Protein AF-0000000087754798 (afdb_homodimer)

Structure (mmCIF, N/CA/C/O backbone):
data_AF-0000000087754798-model_v1
#
loop_
_entity.id
_entity.type
_entity.pdbx_description
1 polymer 'Flagellar associated protein'
#
loop_
_atom_site.group_PDB
_atom_site.id
_atom_site.type_symbol
_atom_site.label_atom_id
_atom_site.label_alt_id
_atom_site.label_comp_id
_atom_site.label_asym_id
_atom_site.label_entity_id
_atom_site.label_seq_id
_atom_site.pdbx_PDB_ins_code
_atom_site.Cartn_x
_atom_site.Cartn_y
_atom_site.Cartn_z
_atom_site.occupancy
_atom_site.B_iso_or_equiv
_atom_site.auth_seq_id
_atom_site.auth_comp_id
_atom_site.auth_asym_id
_atom_site.auth_atom_id
_atom_site.pdbx_PDB_model_num
ATOM 1 N N . MET A 1 1 ? 7.078 41.875 6.395 1 51.84 1 MET A N 1
ATOM 2 C CA . MET A 1 1 ? 8.062 40.906 6.863 1 51.84 1 MET A CA 1
ATOM 3 C C . MET A 1 1 ? 7.957 39.594 6.066 1 51.84 1 MET A C 1
ATOM 5 O O . MET A 1 1 ? 6.875 39.25 5.598 1 51.84 1 MET A O 1
ATOM 9 N N . LYS A 1 2 ? 9.016 38.969 5.473 1 74.56 2 LYS A N 1
ATOM 10 C CA . LYS A 1 2 ? 9.055 37.781 4.625 1 74.56 2 LYS A CA 1
ATOM 11 C C . LYS A 1 2 ? 8.484 36.562 5.359 1 74.56 2 LYS A C 1
ATOM 13 O O . LYS A 1 2 ? 8.82 36.312 6.516 1 74.56 2 LYS A O 1
ATOM 18 N N . SER A 1 3 ? 7.469 36 4.859 1 89.75 3 SER A N 1
ATOM 19 C CA . SER A 1 3 ? 6.801 34.844 5.492 1 89.75 3 SER A CA 1
ATOM 20 C C . SER A 1 3 ? 7.77 33.688 5.707 1 89.75 3 SER A C 1
ATOM 22 O O . SER A 1 3 ? 8.609 33.406 4.852 1 89.75 3 SER A O 1
ATOM 24 N N . THR A 1 4 ? 7.855 33.219 6.879 1 96.5 4 THR A N 1
ATOM 25 C CA . THR A 1 4 ? 8.672 32.062 7.195 1 96.5 4 THR A CA 1
ATOM 26 C C . THR A 1 4 ? 8.047 30.797 6.625 1 96.5 4 THR A C 1
ATOM 28 O O . THR A 1 4 ? 8.758 29.875 6.203 1 96.5 4 THR A O 1
ATOM 31 N N . PHE A 1 5 ? 6.742 30.766 6.594 1 97.81 5 PHE A N 1
ATOM 32 C CA . PHE A 1 5 ? 5.98 29.609 6.125 1 97.81 5 PHE A CA 1
ATOM 33 C C . PHE A 1 5 ? 5.02 30.016 5.012 1 97.81 5 PHE A C 1
ATOM 35 O O . PHE A 1 5 ? 4.312 31.016 5.125 1 97.81 5 PHE A O 1
ATOM 42 N N . VAL A 1 6 ? 4.957 29.219 3.955 1 97.38 6 VAL A N 1
ATOM 43 C CA . VAL A 1 6 ? 4.004 29.438 2.875 1 97.38 6 VAL A CA 1
ATOM 44 C C . VAL A 1 6 ? 3.311 28.125 2.516 1 97.38 6 VAL A C 1
ATOM 46 O O . VAL A 1 6 ? 3.92 27.062 2.58 1 97.38 6 VAL A O 1
ATOM 49 N N . LEU A 1 7 ? 2.014 28.203 2.16 1 96.44 7 LEU A N 1
ATOM 50 C CA . LEU A 1 7 ? 1.271 27.031 1.718 1 96.44 7 LEU A CA 1
ATOM 51 C C . LEU A 1 7 ? 1.807 26.516 0.385 1 96.44 7 LEU A C 1
ATOM 53 O O . LEU A 1 7 ? 2.064 27.312 -0.529 1 96.44 7 LEU A O 1
ATOM 57 N N . GLU A 1 8 ? 1.982 25.266 0.338 1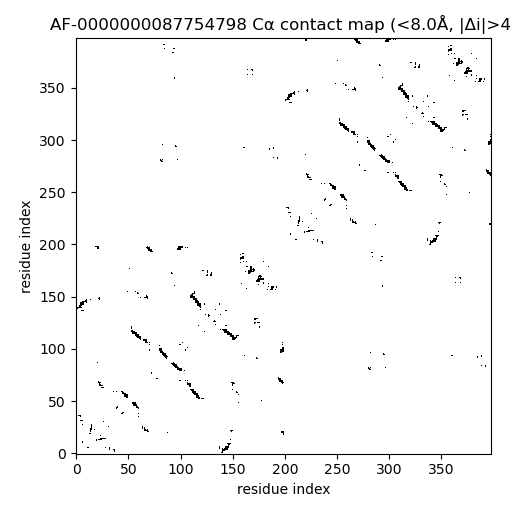 95 8 GLU A N 1
ATOM 58 C CA . GLU A 1 8 ? 2.412 24.641 -0.907 1 95 8 GLU A CA 1
ATOM 59 C C . GLU A 1 8 ? 1.232 24.016 -1.649 1 95 8 GLU A C 1
ATOM 61 O O . GLU A 1 8 ? 0.165 23.812 -1.068 1 95 8 GLU A O 1
ATOM 66 N N . ARG A 1 9 ? 1.441 23.688 -2.895 1 91.25 9 ARG A N 1
ATOM 67 C CA . ARG A 1 9 ? 0.415 23.109 -3.764 1 91.25 9 ARG A CA 1
ATOM 68 C C . ARG A 1 9 ? -0.19 21.859 -3.145 1 91.25 9 ARG A C 1
ATOM 70 O O . ARG A 1 9 ? -1.396 21.625 -3.25 1 91.25 9 ARG A O 1
ATOM 77 N N . SER A 1 10 ? 0.622 21.078 -2.455 1 90.5 10 SER A N 1
ATOM 78 C CA . SER A 1 10 ? 0.196 19.781 -1.914 1 90.5 10 SER A CA 1
ATOM 79 C C . SER A 1 10 ? -0.837 19.969 -0.807 1 90.5 10 SER A C 1
ATOM 81 O O . SER A 1 10 ? -1.59 19.047 -0.495 1 90.5 10 SER A O 1
ATOM 83 N N . CYS A 1 11 ? -0.891 21.141 -0.266 1 93.75 11 CYS A N 1
ATOM 84 C CA . CYS A 1 11 ? -1.757 21.391 0.878 1 93.75 11 CYS A CA 1
ATOM 85 C C . CYS A 1 11 ? -3.084 22 0.433 1 93.75 11 CYS A C 1
ATOM 87 O O . CYS A 1 11 ? -4.043 22.031 1.203 1 93.75 11 CYS A O 1
ATOM 89 N N . LEU A 1 12 ? -3.193 22.391 -0.789 1 93.88 12 LEU A N 1
ATOM 90 C CA . LEU A 1 12 ? -4.316 23.203 -1.234 1 93.88 12 LEU A CA 1
ATOM 91 C C . LEU A 1 12 ? -5.594 22.375 -1.317 1 93.88 12 LEU A C 1
ATOM 93 O O . LEU A 1 12 ? -6.691 22.906 -1.106 1 93.88 12 LEU A O 1
ATOM 97 N N . ALA A 1 13 ? -5.414 21.109 -1.59 1 92.19 13 ALA A N 1
ATOM 98 C CA . ALA A 1 13 ? -6.582 20.234 -1.702 1 92.19 13 ALA A CA 1
ATOM 99 C C . ALA A 1 13 ? -7.348 20.172 -0.384 1 92.19 13 ALA A C 1
ATOM 101 O O . ALA A 1 13 ? -8.57 20 -0.376 1 92.19 13 ALA A O 1
ATOM 102 N N . GLN A 1 14 ? -6.688 20.406 0.712 1 95.25 14 GLN A N 1
ATOM 103 C CA . GLN A 1 14 ? -7.332 20.375 2.021 1 95.25 14 GLN A CA 1
ATOM 104 C C . GLN A 1 14 ? -8.344 21.516 2.164 1 95.25 14 GLN A C 1
ATOM 106 O O . GLN A 1 14 ? -9.266 21.422 2.969 1 95.25 14 GLN A O 1
ATOM 111 N N . PHE A 1 15 ? -8.18 22.562 1.388 1 96.44 15 PHE A N 1
ATOM 112 C CA . PHE A 1 15 ? -9.039 23.734 1.435 1 96.44 15 PHE A CA 1
ATOM 113 C C . PHE A 1 15 ? -10.086 23.688 0.323 1 96.44 15 PHE A C 1
ATOM 115 O O . PHE A 1 15 ? -11.234 24.078 0.523 1 96.44 15 PHE A O 1
ATOM 122 N N . ASP A 1 16 ? -9.656 23.094 -0.803 1 94.56 16 ASP A N 1
ATOM 123 C CA . ASP A 1 16 ? -10.406 23.344 -2.031 1 94.56 16 ASP A CA 1
ATOM 124 C C . ASP A 1 16 ? -11.242 22.125 -2.412 1 94.56 16 ASP A C 1
ATOM 126 O O . ASP A 1 16 ? -12.234 22.25 -3.127 1 94.56 16 ASP A O 1
ATOM 130 N N . ASP A 1 17 ? -10.812 20.984 -1.998 1 90.81 17 ASP A N 1
ATOM 131 C CA . ASP A 1 17 ? -11.477 19.75 -2.408 1 90.81 17 ASP A CA 1
ATOM 132 C C . ASP A 1 17 ? -12.406 19.234 -1.312 1 90.81 17 ASP A C 1
ATOM 134 O O . ASP A 1 17 ? -11.945 18.703 -0.303 1 90.81 17 ASP A O 1
ATOM 138 N N . PRO A 1 18 ? -13.695 19.25 -1.547 1 86.31 18 PRO A N 1
ATOM 139 C CA . PRO A 1 18 ? -14.633 18.75 -0.531 1 86.31 18 PRO A CA 1
ATOM 140 C C . PRO A 1 18 ? -14.539 17.25 -0.329 1 86.31 18 PRO A C 1
ATOM 142 O O . PRO A 1 18 ? -15.008 16.719 0.688 1 86.31 18 PRO A O 1
ATOM 145 N N . ALA A 1 19 ? -13.898 16.594 -1.238 1 81.31 19 ALA A N 1
ATOM 146 C CA . ALA A 1 19 ? -13.789 15.141 -1.164 1 81.31 19 ALA A CA 1
ATOM 147 C C . ALA A 1 19 ? -12.391 14.719 -0.717 1 81.31 19 ALA A C 1
ATOM 149 O O . ALA A 1 19 ? -12.031 13.547 -0.817 1 81.31 19 ALA A O 1
ATOM 150 N N . HIS A 1 20 ? -11.609 15.711 -0.258 1 88.06 20 HIS A N 1
ATOM 151 C CA . HIS A 1 20 ? -10.258 15.414 0.183 1 88.06 20 HIS A CA 1
ATOM 152 C C . HIS A 1 20 ? -10.25 14.336 1.264 1 88.06 20 HIS A C 1
ATOM 154 O O . HIS A 1 20 ? -11.078 14.367 2.178 1 88.06 20 HIS A O 1
ATOM 160 N N . GLN A 1 21 ? -9.195 13.398 1.085 1 83.19 21 GLN A N 1
ATOM 161 C CA . GLN A 1 21 ? -9.055 12.305 2.041 1 83.19 21 GLN A CA 1
ATOM 162 C C . GLN A 1 21 ? -8.195 12.727 3.23 1 83.19 21 GLN A C 1
ATOM 164 O O . GLN A 1 21 ? -6.988 12.938 3.086 1 83.19 21 GLN A O 1
ATOM 169 N N . GLY A 1 22 ? -8.766 13.117 4.34 1 88.44 22 GLY A N 1
ATOM 170 C CA . GLY A 1 22 ? -8.047 13.594 5.508 1 88.44 22 GLY A CA 1
ATOM 171 C C . GLY A 1 22 ? -8.648 14.852 6.105 1 88.44 22 GLY A C 1
ATOM 172 O O . GLY A 1 22 ? -9.867 15.031 6.105 1 88.44 22 GLY A O 1
ATOM 173 N N . THR A 1 23 ? -7.723 15.695 6.582 1 94.75 23 THR A N 1
ATOM 174 C CA . THR A 1 23 ? -8.172 16.922 7.223 1 94.75 23 THR A CA 1
ATOM 175 C C . THR A 1 23 ? -8.711 17.906 6.184 1 94.75 23 THR A C 1
ATOM 177 O O . THR A 1 23 ? -8 18.281 5.246 1 94.75 23 THR A O 1
ATOM 180 N N . ARG A 1 24 ? -9.883 18.297 6.391 1 93.94 24 ARG A N 1
ATOM 181 C CA . ARG A 1 24 ? -10.5 19.328 5.578 1 93.94 24 ARG A CA 1
ATOM 182 C C . ARG A 1 24 ? -10.547 20.656 6.328 1 93.94 24 ARG A C 1
ATOM 184 O O . ARG A 1 24 ? -11 20.719 7.473 1 93.94 24 ARG A O 1
ATOM 191 N N . LEU A 1 25 ? -10.086 21.656 5.641 1 96.69 25 LEU A N 1
ATOM 192 C CA . LEU A 1 25 ? -9.992 22.969 6.262 1 96.69 25 LEU A CA 1
ATOM 193 C C . LEU A 1 25 ? -10.969 23.938 5.613 1 96.69 25 LEU A C 1
ATOM 195 O O . LEU A 1 25 ? -10.766 24.359 4.469 1 96.69 25 LEU A O 1
ATOM 199 N N . ARG A 1 26 ? -12.023 24.266 6.344 1 93.62 26 ARG A N 1
ATOM 200 C CA . ARG A 1 26 ? -12.984 25.266 5.898 1 93.62 26 ARG A CA 1
ATOM 201 C C . ARG A 1 26 ? -12.594 26.656 6.375 1 93.62 26 ARG A C 1
ATOM 203 O O . ARG A 1 26 ? -13.305 27.281 7.168 1 93.62 26 ARG A O 1
ATOM 210 N N . TRP A 1 27 ? -11.562 27.125 5.891 1 95.69 27 TRP A N 1
ATOM 211 C CA . TRP A 1 27 ? -10.953 28.375 6.316 1 95.69 27 TRP A CA 1
ATOM 212 C C . TRP A 1 27 ? -10.25 29.062 5.148 1 95.69 27 TRP A C 1
ATOM 214 O O . TRP A 1 27 ? -10.047 28.453 4.094 1 95.69 27 TRP A O 1
ATOM 224 N N . ASP A 1 28 ? -9.992 30.328 5.309 1 97.12 28 ASP A N 1
ATOM 225 C CA . ASP A 1 28 ? -9.258 31.062 4.281 1 97.12 28 ASP A CA 1
ATOM 226 C C . ASP A 1 28 ? -7.781 30.688 4.289 1 97.12 28 ASP A C 1
ATOM 228 O O . ASP A 1 28 ? -7.137 30.688 5.34 1 97.12 28 ASP A O 1
ATOM 232 N N . LYS A 1 29 ? -7.23 30.344 3.127 1 96.56 29 LYS A N 1
ATOM 233 C CA . LYS A 1 29 ? -5.852 29.891 2.982 1 96.56 29 LYS A CA 1
ATOM 234 C C . LYS A 1 29 ? -4.867 30.938 3.486 1 96.56 29 LYS A C 1
ATOM 236 O O . LYS A 1 29 ? -3.975 30.641 4.281 1 96.56 29 LYS A O 1
ATOM 241 N N . LYS A 1 30 ? -4.988 32.188 3.037 1 95.25 30 LYS A N 1
ATOM 242 C CA . LYS A 1 30 ? -4.078 33.25 3.41 1 95.25 30 LYS A CA 1
ATOM 243 C C . LYS A 1 30 ? -4.164 33.562 4.906 1 95.25 30 LYS A C 1
ATOM 245 O O . LYS A 1 30 ? -3.16 33.875 5.539 1 95.25 30 LYS A O 1
ATOM 250 N N . GLU A 1 31 ? -5.328 33.469 5.395 1 97 31 GLU A N 1
ATOM 251 C CA . GLU A 1 31 ? -5.516 33.688 6.82 1 97 31 GLU A CA 1
ATOM 252 C C . GLU A 1 31 ? -4.812 32.625 7.66 1 97 31 GLU A C 1
ATOM 254 O O . GLU A 1 31 ? -4.164 32.938 8.656 1 97 31 GLU A O 1
ATOM 259 N N . LEU A 1 32 ? -4.973 31.375 7.273 1 97 32 LEU A N 1
ATOM 260 C CA . LEU A 1 32 ? -4.309 30.297 8.008 1 97 32 LEU A CA 1
ATOM 261 C C . LEU A 1 32 ? -2.791 30.453 7.93 1 97 32 LEU A C 1
ATOM 263 O O . LEU A 1 32 ? -2.09 30.25 8.922 1 97 32 LEU A O 1
ATOM 267 N N . GLU A 1 33 ? -2.332 30.734 6.766 1 96.31 33 GLU A N 1
ATOM 268 C CA . GLU A 1 33 ? -0.906 30.984 6.59 1 96.31 33 GLU A CA 1
ATOM 269 C C . GLU A 1 33 ? -0.428 32.094 7.52 1 96.31 33 GLU A C 1
ATOM 271 O O . GLU A 1 33 ? 0.583 31.953 8.211 1 96.31 33 GLU A O 1
ATOM 276 N N . ARG A 1 34 ? -1.107 33.219 7.535 1 96.5 34 ARG A N 1
ATOM 277 C CA . ARG A 1 34 ? -0.779 34.344 8.398 1 96.5 34 ARG A CA 1
ATOM 278 C C . ARG A 1 34 ? -0.793 33.938 9.867 1 96.5 34 ARG A C 1
ATOM 280 O O . ARG A 1 34 ? 0.126 34.25 10.617 1 96.5 34 ARG A O 1
ATOM 287 N N . GLN A 1 35 ? -1.818 33.219 10.258 1 96.38 35 GLN A N 1
ATOM 288 C CA . GLN A 1 35 ? -1.961 32.781 11.641 1 96.38 35 GLN A CA 1
ATOM 289 C C . GLN A 1 35 ? -0.788 31.891 12.062 1 96.38 35 GLN A C 1
ATOM 291 O O . GLN A 1 35 ? -0.3 31.984 13.188 1 96.38 35 GLN A O 1
ATOM 296 N N . THR A 1 36 ? -0.429 31.047 11.148 1 97.19 36 THR A N 1
ATOM 297 C CA . THR A 1 36 ? 0.693 30.156 11.422 1 97.19 36 THR A CA 1
ATOM 298 C C . THR A 1 36 ? 1.982 30.953 11.609 1 97.19 36 THR A C 1
ATOM 300 O O . THR A 1 36 ? 2.723 30.719 12.57 1 97.19 36 THR A O 1
ATOM 303 N N . ASN A 1 37 ? 2.246 31.891 10.727 1 97.44 37 ASN A N 1
ATOM 304 C CA . ASN A 1 37 ? 3.424 32.75 10.836 1 97.44 37 ASN A CA 1
ATOM 305 C C . ASN A 1 37 ? 3.393 33.594 12.109 1 97.44 37 ASN A C 1
ATOM 307 O O . ASN A 1 37 ? 4.414 33.719 12.789 1 97.44 37 ASN A O 1
ATOM 311 N N . ASP A 1 38 ? 2.256 34.094 12.422 1 97.25 38 ASP A N 1
ATOM 312 C CA . ASP A 1 38 ? 2.105 34.906 13.625 1 97.25 38 ASP A CA 1
ATOM 313 C C . ASP A 1 38 ? 2.387 34.094 14.883 1 97.25 38 ASP A C 1
ATOM 315 O O . ASP A 1 38 ? 3.104 34.531 15.773 1 97.25 38 ASP A O 1
ATOM 319 N N . ALA A 1 39 ? 1.786 32.906 14.93 1 96.69 39 ALA A N 1
ATOM 320 C CA . ALA A 1 39 ? 1.988 32.031 16.078 1 96.69 39 ALA A CA 1
ATOM 321 C C . ALA A 1 39 ? 3.471 31.75 16.297 1 96.69 39 ALA A C 1
ATOM 323 O O . ALA A 1 39 ? 3.963 31.781 17.422 1 96.69 39 ALA A O 1
ATOM 324 N N . TYR A 1 40 ? 4.125 31.453 15.258 1 97.5 40 TYR A N 1
ATOM 325 C CA . TYR A 1 40 ? 5.555 31.188 15.344 1 97.5 40 TYR A CA 1
ATOM 326 C C . TYR A 1 40 ? 6.316 32.438 15.766 1 97.5 40 TYR A C 1
ATOM 328 O O . TYR A 1 40 ? 7.184 32.375 16.641 1 97.5 40 TYR A O 1
ATOM 336 N N . GLY A 1 41 ? 6.043 33.562 15.133 1 96.56 41 GLY A N 1
ATOM 337 C CA . GLY A 1 41 ? 6.699 34.812 15.438 1 96.56 41 GLY A CA 1
ATOM 338 C C . GLY A 1 41 ? 6.516 35.25 16.875 1 96.56 41 GLY A C 1
ATOM 339 O O . GLY A 1 41 ? 7.395 35.906 17.453 1 96.56 41 GLY A O 1
ATOM 340 N N . MET A 1 42 ? 5.457 34.875 17.453 1 96.5 42 MET A N 1
ATOM 341 C CA . MET A 1 42 ? 5.133 35.281 18.828 1 96.5 42 MET A CA 1
ATOM 342 C C . MET A 1 42 ? 5.684 34.281 19.828 1 96.5 42 MET A C 1
ATOM 344 O O . MET A 1 42 ? 5.523 34.438 21.047 1 96.5 42 MET A O 1
ATOM 348 N N . GLY A 1 43 ? 6.246 33.188 19.375 1 95.81 43 GLY A N 1
ATOM 349 C CA . GLY A 1 43 ? 6.836 32.188 20.25 1 95.81 43 GLY A CA 1
ATOM 350 C C . GLY A 1 43 ? 5.82 31.219 20.812 1 95.81 43 GLY A C 1
ATOM 351 O O . GLY A 1 43 ? 6.066 30.594 21.844 1 95.81 43 GLY A O 1
ATOM 352 N N . GLU A 1 44 ? 4.684 31.094 20.172 1 94.88 44 GLU A N 1
ATOM 353 C CA . GLU A 1 44 ? 3.617 30.219 20.656 1 94.88 44 GLU A CA 1
ATOM 354 C C . GLU A 1 44 ? 3.854 28.766 20.219 1 94.88 44 GLU A C 1
ATOM 356 O O . GLU A 1 44 ? 3.186 27.859 20.703 1 94.88 44 GLU A O 1
ATOM 361 N N . CYS A 1 45 ? 4.695 28.562 19.25 1 96.31 45 CYS A N 1
ATOM 362 C CA . CYS A 1 45 ? 5.113 27.25 18.781 1 96.31 45 CYS A CA 1
ATOM 363 C C . CYS A 1 45 ? 6.57 27.281 18.328 1 96.31 45 CYS A C 1
ATOM 365 O O . CYS A 1 45 ? 7.18 28.344 18.234 1 96.31 45 CYS A O 1
ATOM 367 N N . SER A 1 46 ? 7.133 26.109 18.188 1 97.81 46 SER A N 1
ATOM 368 C CA . SER A 1 46 ? 8.516 25.953 17.75 1 97.81 46 SER A CA 1
ATOM 369 C C . SER A 1 46 ? 8.641 24.875 16.672 1 97.81 46 SER A C 1
ATOM 371 O O . SER A 1 46 ? 7.75 24.031 16.531 1 97.81 46 SER A O 1
ATOM 373 N N . LEU A 1 47 ? 9.672 24.969 15.922 1 98.38 47 LEU A N 1
ATOM 374 C CA . LEU A 1 47 ? 9.969 23.938 14.945 1 98.38 47 LEU A CA 1
ATOM 375 C C . LEU A 1 47 ? 10.398 22.641 15.633 1 98.38 47 LEU A C 1
ATOM 377 O O . LEU A 1 47 ? 11.383 22.641 16.375 1 98.38 47 LEU A O 1
ATOM 381 N N . ILE A 1 48 ? 9.68 21.641 15.398 1 98.62 48 ILE A N 1
ATOM 382 C CA . ILE A 1 48 ? 9.984 20.328 15.953 1 98.62 48 ILE A CA 1
ATOM 383 C C . ILE A 1 48 ? 10.445 19.391 14.836 1 98.62 48 ILE A C 1
ATOM 385 O O . ILE A 1 48 ? 9.859 19.375 13.75 1 98.62 48 ILE A O 1
ATOM 389 N N . ASP A 1 49 ? 11.469 18.547 15.102 1 98.5 49 ASP A N 1
ATOM 390 C CA . ASP A 1 49 ? 12.008 17.641 14.094 1 98.5 49 ASP A CA 1
ATOM 391 C C . ASP A 1 49 ? 10.969 16.625 13.664 1 98.5 49 ASP A C 1
ATOM 393 O O . ASP A 1 49 ? 10.219 16.094 14.492 1 98.5 49 ASP A O 1
ATOM 397 N N . GLY A 1 50 ? 10.945 16.391 12.352 1 97.69 50 GLY A N 1
ATOM 398 C CA . GLY A 1 50 ? 10.117 15.328 11.805 1 97.69 50 GLY A CA 1
ATOM 399 C C . GLY A 1 50 ? 10.891 14.07 11.469 1 97.69 50 GLY A C 1
ATOM 400 O O . GLY A 1 50 ? 11.883 13.758 12.141 1 97.69 50 GLY A O 1
ATOM 401 N N . TYR A 1 51 ? 10.422 13.344 10.547 1 96.12 51 TYR A N 1
ATOM 402 C CA . TYR A 1 51 ? 10.953 12.016 10.25 1 96.12 51 TYR A CA 1
ATOM 403 C C . TYR A 1 51 ? 12.242 12.109 9.445 1 96.12 51 TYR A C 1
ATOM 405 O O . TYR A 1 51 ? 12.961 11.117 9.289 1 96.12 51 TYR A O 1
ATOM 413 N N . ALA A 1 52 ? 12.594 13.281 8.953 1 97.06 52 ALA A N 1
ATOM 414 C CA . ALA A 1 52 ? 13.812 13.57 8.195 1 97.06 52 ALA A CA 1
ATOM 415 C C . ALA A 1 52 ? 14.312 14.984 8.484 1 97.06 52 ALA A C 1
ATOM 417 O O . ALA A 1 52 ? 13.562 15.828 8.969 1 97.06 52 ALA A O 1
ATOM 418 N N . PRO A 1 53 ? 15.562 15.32 8.102 1 97.5 53 PRO A N 1
ATOM 419 C CA . PRO A 1 53 ? 16.109 16.641 8.398 1 97.5 53 PRO A CA 1
ATOM 420 C C . PRO A 1 53 ? 15.328 17.766 7.727 1 97.5 53 PRO A C 1
ATOM 422 O O . PRO A 1 53 ? 15.234 18.875 8.273 1 97.5 53 PRO A O 1
ATOM 425 N N . PHE A 1 54 ? 14.766 17.484 6.633 1 98.56 54 PHE A N 1
ATOM 426 C CA . PHE A 1 54 ? 14.078 18.531 5.883 1 98.56 54 PHE A CA 1
ATOM 427 C C . PHE A 1 54 ? 12.633 18.672 6.352 1 98.56 54 PHE A C 1
ATOM 429 O O . PHE A 1 54 ? 11.906 19.562 5.891 1 98.56 54 PHE A O 1
ATOM 436 N N . CYS A 1 55 ? 12.156 17.828 7.188 1 98.5 55 CYS A N 1
ATOM 437 C CA . CYS A 1 55 ? 10.773 17.828 7.66 1 98.5 55 CYS A CA 1
ATOM 438 C C . CYS A 1 55 ? 10.68 18.375 9.078 1 98.5 55 CYS A C 1
ATOM 440 O O . CYS A 1 55 ? 11.391 17.922 9.977 1 98.5 55 CYS A O 1
ATOM 442 N N . LYS A 1 56 ? 9.781 19.344 9.258 1 98.81 56 LYS A N 1
ATOM 443 C CA . LYS A 1 56 ? 9.5 19.906 10.578 1 98.81 56 LYS A CA 1
ATOM 444 C C . LYS A 1 56 ? 8 19.969 10.844 1 98.81 56 LYS A C 1
ATOM 446 O O . LYS A 1 56 ? 7.199 19.875 9.914 1 98.81 56 LYS A O 1
ATOM 451 N N . HIS A 1 57 ? 7.672 20.062 12.102 1 98.81 57 HIS A N 1
ATOM 452 C CA . HIS A 1 57 ? 6.289 20.219 12.539 1 98.81 57 HIS A CA 1
ATOM 453 C C . HIS A 1 57 ? 6.109 21.5 13.352 1 98.81 57 HIS A C 1
ATOM 455 O O . HIS A 1 57 ? 6.992 21.875 14.125 1 98.81 57 HIS A O 1
ATOM 461 N N . LEU A 1 58 ? 5.016 22.172 13.148 1 98.69 58 LEU A N 1
ATOM 462 C CA . LEU A 1 58 ? 4.461 23.156 14.086 1 98.69 58 LEU A CA 1
ATOM 463 C C . LEU A 1 58 ? 3.146 22.656 14.672 1 98.69 58 LEU A C 1
ATOM 465 O O . LEU A 1 58 ? 2.219 22.312 13.93 1 98.69 58 LEU A O 1
ATOM 469 N N . PHE A 1 59 ? 3.156 22.562 15.969 1 98.56 59 PHE A N 1
ATOM 470 C CA . PHE A 1 59 ? 1.9 22.234 16.641 1 98.56 59 PHE A CA 1
ATOM 471 C C . PHE A 1 59 ? 1.24 23.5 17.188 1 98.56 59 PHE A C 1
ATOM 473 O O . PHE A 1 59 ? 1.804 24.172 18.047 1 98.56 59 PHE A O 1
ATOM 480 N N . VAL A 1 60 ? 0.075 23.828 16.688 1 97.88 60 VAL A N 1
ATOM 481 C CA . VAL A 1 60 ? -0.64 25.031 17.094 1 97.88 60 VAL A CA 1
ATOM 482 C C . VAL A 1 60 ? -2.055 24.672 17.547 1 97.88 60 VAL A C 1
ATOM 484 O O . VAL A 1 60 ? -2.6 23.641 17.109 1 97.88 60 VAL A O 1
ATOM 487 N N . PRO A 1 61 ? -2.652 25.453 18.422 1 96.56 61 PRO A N 1
ATOM 488 C CA . PRO A 1 61 ? -4.062 25.219 18.75 1 96.56 61 PRO A CA 1
ATOM 489 C C . PRO A 1 61 ? -4.973 25.297 17.516 1 96.56 61 PRO A C 1
ATOM 491 O O . PRO A 1 61 ? -4.727 26.109 16.625 1 96.56 61 PRO A O 1
ATOM 494 N N . ASN A 1 62 ? -5.906 24.422 17.469 1 97.81 62 ASN A N 1
ATOM 495 C CA . ASN A 1 62 ? -6.895 24.438 16.391 1 97.81 62 ASN A CA 1
ATOM 496 C C . ASN A 1 62 ? -7.871 25.609 16.547 1 97.81 62 ASN A C 1
ATOM 498 O O . ASN A 1 62 ? -8.883 25.484 17.234 1 97.81 62 ASN A O 1
ATOM 502 N N . THR A 1 63 ? -7.684 26.672 15.805 1 94.56 63 THR A N 1
ATOM 503 C CA . THR A 1 63 ? -8.531 27.859 15.898 1 94.56 63 THR A CA 1
ATOM 504 C C . THR A 1 63 ? -9.492 27.938 14.719 1 94.56 63 THR A C 1
ATOM 506 O O . THR A 1 63 ? -10.234 28.906 14.578 1 94.56 63 THR A O 1
ATOM 509 N N . VAL A 1 64 ? -9.477 26.906 13.891 1 96.75 64 VAL A N 1
ATOM 510 C CA . VAL A 1 64 ? -10.258 27 12.664 1 96.75 64 VAL A CA 1
ATOM 511 C C . VAL A 1 64 ? -11.383 25.969 12.688 1 96.75 64 VAL A C 1
ATOM 513 O O . VAL A 1 64 ? -12.102 25.797 11.695 1 96.75 64 VAL A O 1
ATOM 516 N N . GLY A 1 65 ? -11.531 25.266 13.711 1 96.94 65 GLY A N 1
ATOM 517 C CA . GLY A 1 65 ? -12.625 24.328 13.859 1 96.94 65 GLY A CA 1
ATOM 518 C C . GLY A 1 65 ? -12.469 23.078 13 1 96.94 65 GLY A C 1
ATOM 519 O O . GLY A 1 65 ? -13.453 22.453 12.617 1 96.94 65 GLY A O 1
ATOM 520 N N . ALA A 1 66 ? -11.227 22.734 12.672 1 97.44 66 ALA A N 1
ATOM 521 C CA . ALA A 1 66 ? -10.969 21.531 11.883 1 97.44 66 ALA A CA 1
ATOM 522 C C . ALA A 1 66 ? -11.375 20.281 12.648 1 97.44 66 ALA A C 1
ATOM 524 O O . ALA A 1 66 ? -11.133 20.172 13.852 1 97.44 66 ALA A O 1
ATOM 525 N N . LEU A 1 67 ? -12 19.391 11.922 1 96.38 67 LEU A N 1
ATOM 526 C CA . LEU A 1 67 ? -12.438 18.141 12.523 1 96.38 67 LEU A CA 1
ATOM 527 C C . LEU A 1 67 ? -11.32 17.094 12.492 1 96.38 67 LEU A C 1
ATOM 529 O O . LEU A 1 67 ? -10.477 17.109 11.594 1 96.38 67 LEU A O 1
ATOM 533 N N . LEU A 1 68 ? -11.398 16.219 13.547 1 96.12 68 LEU A N 1
ATOM 534 C CA . LEU A 1 68 ? -10.516 15.055 13.508 1 96.12 68 LEU A CA 1
ATOM 535 C C . LEU A 1 68 ? -10.656 14.305 12.188 1 96.12 68 LEU A C 1
ATOM 537 O O . LEU A 1 68 ? -11.773 14.125 11.688 1 96.12 68 LEU A O 1
ATOM 541 N N . SER A 1 69 ? -9.523 13.898 11.672 1 91.88 69 SER A N 1
ATOM 542 C CA . SER A 1 69 ? -9.547 13.219 10.383 1 91.88 69 SER A CA 1
ATOM 543 C C . SER A 1 69 ? -9.375 11.711 10.547 1 91.88 69 SER A C 1
ATOM 545 O O . SER A 1 69 ? -9.297 10.977 9.562 1 91.88 69 SER A O 1
ATOM 547 N N . THR A 1 70 ? -9.219 11.188 11.75 1 94.94 70 THR A N 1
ATOM 548 C CA . THR A 1 70 ? -9.008 9.781 12.047 1 94.94 70 THR A CA 1
ATOM 549 C C . THR A 1 70 ? -9.914 9.328 13.188 1 94.94 70 THR A C 1
ATOM 551 O O . THR A 1 70 ? -10.297 10.133 14.039 1 94.94 70 THR A O 1
ATOM 554 N N . ALA A 1 71 ? -10.289 8.133 13.164 1 95.19 71 ALA A N 1
ATOM 555 C CA . ALA A 1 71 ? -11.094 7.527 14.227 1 95.19 71 ALA A CA 1
ATOM 556 C C . ALA A 1 71 ? -10.57 6.137 14.586 1 95.19 71 ALA A C 1
ATOM 558 O O . ALA A 1 71 ? -10.016 5.441 13.734 1 95.19 71 ALA A O 1
ATOM 559 N N . GLU A 1 72 ? -10.758 5.781 15.836 1 96.19 72 GLU A N 1
ATOM 560 C CA . GLU A 1 72 ? -10.398 4.445 16.297 1 96.19 72 GLU A CA 1
ATOM 561 C C . GLU A 1 72 ? -11.312 3.387 15.68 1 96.19 72 GLU A C 1
ATOM 563 O O . GLU A 1 72 ? -12.523 3.596 15.562 1 96.19 72 GLU A O 1
ATOM 568 N N . ILE A 1 73 ? -10.742 2.336 15.305 1 97.12 73 ILE A N 1
ATOM 569 C CA . ILE A 1 73 ? -11.508 1.177 14.852 1 97.12 73 ILE A CA 1
ATOM 570 C C . ILE A 1 73 ? -11.938 0.347 16.062 1 97.12 73 ILE A C 1
ATOM 572 O O . ILE A 1 73 ? -11.102 -0.093 16.859 1 97.12 73 ILE A O 1
ATOM 576 N N . THR A 1 74 ? -13.164 0.145 16.219 1 95.38 74 THR A N 1
ATOM 577 C CA . THR A 1 74 ? -13.727 -0.646 17.297 1 95.38 74 THR A CA 1
ATOM 578 C C . THR A 1 74 ? -14.547 -1.816 16.75 1 95.38 74 THR A C 1
ATOM 580 O O . THR A 1 74 ? -14.797 -1.894 15.555 1 95.38 74 THR A O 1
ATOM 583 N N . GLU A 1 75 ? -14.914 -2.701 17.641 1 94.44 75 GLU A N 1
ATOM 584 C CA . GLU A 1 75 ? -15.766 -3.82 17.234 1 94.44 75 GLU A CA 1
ATOM 585 C C . GLU A 1 75 ? -17.094 -3.328 16.672 1 94.44 75 GLU A C 1
ATOM 587 O O . GLU A 1 75 ? -17.656 -3.941 15.766 1 94.44 75 GLU A O 1
ATOM 592 N N . GLU A 1 76 ? -17.578 -2.207 17.156 1 93.38 76 GLU A N 1
ATOM 593 C CA . GLU A 1 76 ? -18.891 -1.688 16.797 1 93.38 76 GLU A CA 1
ATOM 594 C C . GLU A 1 76 ? -18.875 -1.009 15.43 1 93.38 76 GLU A C 1
ATOM 596 O O . GLU A 1 76 ? -19.875 -1.007 14.711 1 93.38 76 GLU A O 1
ATOM 601 N N . ASN A 1 77 ? -17.688 -0.492 15.031 1 94.75 77 ASN A N 1
ATOM 602 C CA . ASN A 1 77 ? -17.734 0.329 13.82 1 94.75 77 ASN A CA 1
ATOM 603 C C . ASN A 1 77 ? -16.906 -0.295 12.695 1 94.75 77 ASN A C 1
ATOM 605 O O . ASN A 1 77 ? -17 0.147 11.547 1 94.75 77 ASN A O 1
ATOM 609 N N . GLN A 1 78 ? -16.188 -1.328 12.93 1 94.88 78 GLN A N 1
ATOM 610 C CA . GLN A 1 78 ? -15.281 -1.939 11.969 1 94.88 78 GLN A CA 1
ATOM 611 C C . GLN A 1 78 ? -16.016 -2.387 10.711 1 94.88 78 GLN A C 1
ATOM 613 O O . GLN A 1 78 ? -15.461 -2.373 9.617 1 94.88 78 GLN A O 1
ATOM 618 N N . GLN A 1 79 ? -17.266 -2.686 10.82 1 92.5 79 GLN A N 1
ATOM 619 C CA . GLN A 1 79 ? -18.047 -3.189 9.688 1 92.5 79 GLN A CA 1
ATOM 620 C C . GLN A 1 79 ? -18.344 -2.082 8.68 1 92.5 79 GLN A C 1
ATOM 622 O O . GLN A 1 79 ? -18.766 -2.355 7.559 1 92.5 79 GLN A O 1
ATOM 627 N N . HIS A 1 80 ? -18.078 -0.846 9.094 1 95.12 80 HIS A N 1
ATOM 628 C CA . HIS A 1 80 ? -18.406 0.277 8.219 1 95.12 80 HIS A CA 1
ATOM 629 C C . HIS A 1 80 ? -17.188 0.727 7.426 1 95.12 80 HIS A C 1
ATOM 631 O O . HIS A 1 80 ? -17.281 1.623 6.582 1 95.12 80 HIS A O 1
ATOM 637 N N . LEU A 1 81 ? -16.031 0.112 7.691 1 96.81 81 LEU A N 1
ATOM 638 C CA . LEU A 1 81 ? -14.82 0.463 6.961 1 96.81 81 LEU A CA 1
ATOM 639 C C . LEU A 1 81 ? -15 0.252 5.465 1 96.81 81 LEU A C 1
ATOM 641 O O . LEU A 1 81 ? -15.609 -0.737 5.043 1 96.81 81 LEU A O 1
ATOM 645 N N . GLN A 1 82 ? -14.492 1.194 4.754 1 95.25 82 GLN A N 1
ATOM 646 C CA . GLN A 1 82 ? -14.438 1.107 3.299 1 95.25 82 GLN A CA 1
ATOM 647 C C . GLN A 1 82 ? -12.992 1.124 2.801 1 95.25 82 GLN A C 1
ATOM 649 O O . GLN A 1 82 ? -12.086 1.53 3.527 1 95.25 82 GLN A O 1
ATOM 654 N N . CYS A 1 83 ? -12.828 0.603 1.634 1 96.25 83 CYS A N 1
ATOM 655 C CA . CYS A 1 83 ? -11.508 0.622 1.023 1 96.25 83 CYS A CA 1
ATOM 656 C C . CYS A 1 83 ? -11.609 0.696 -0.495 1 96.25 83 CYS A C 1
ATOM 658 O O . CYS A 1 83 ? -12.562 0.189 -1.084 1 96.25 83 CYS A O 1
ATOM 660 N N . ASP A 1 84 ? -10.672 1.384 -1.091 1 96 84 ASP A N 1
ATOM 661 C CA . ASP A 1 84 ? -10.57 1.508 -2.541 1 96 84 ASP A CA 1
ATOM 662 C C . ASP A 1 84 ? -9.203 2.049 -2.949 1 96 84 ASP A C 1
ATOM 664 O O . ASP A 1 84 ? -8.414 2.461 -2.098 1 96 84 ASP A O 1
ATOM 668 N N . TYR A 1 85 ? -8.914 1.908 -4.219 1 97.12 85 TYR A N 1
ATOM 669 C CA . TYR A 1 85 ? -7.699 2.521 -4.754 1 97.12 85 TYR A CA 1
ATOM 670 C C . TYR A 1 85 ? -7.934 3.994 -5.078 1 97.12 85 TYR A C 1
ATOM 672 O O . TYR A 1 85 ? -8.797 4.328 -5.891 1 97.12 85 TYR A O 1
ATOM 680 N N . LEU A 1 86 ? -7.137 4.84 -4.406 1 93.38 86 LEU A N 1
ATOM 681 C CA . LEU A 1 86 ? -7.301 6.281 -4.551 1 93.38 86 LEU A CA 1
ATOM 682 C C . LEU A 1 86 ? -5.949 6.969 -4.727 1 93.38 86 LEU A C 1
ATOM 684 O O . LEU A 1 86 ? -4.938 6.504 -4.199 1 93.38 86 LEU A O 1
ATOM 688 N N . ALA A 1 87 ? -5.941 8.016 -5.512 1 89.38 87 ALA A N 1
ATOM 689 C CA . ALA A 1 87 ? -4.773 8.883 -5.645 1 89.38 87 ALA A CA 1
ATOM 690 C C . ALA A 1 87 ? -5.016 10.234 -4.98 1 89.38 87 ALA A C 1
ATOM 692 O O . ALA A 1 87 ? -6.145 10.734 -4.961 1 89.38 87 ALA A O 1
ATOM 693 N N . ARG A 1 88 ? -3.943 10.789 -4.363 1 77.75 88 ARG A N 1
ATOM 694 C CA . ARG A 1 88 ? -4.07 12.117 -3.771 1 77.75 88 ARG A CA 1
ATOM 695 C C . ARG A 1 88 ? -4.211 13.188 -4.852 1 77.75 88 ARG A C 1
ATOM 697 O O . ARG A 1 88 ? -4.836 14.227 -4.625 1 77.75 88 ARG A O 1
ATOM 704 N N . SER A 1 89 ? -3.529 12.961 -5.957 1 78.69 89 SER A N 1
ATOM 705 C CA . SER A 1 89 ? -3.578 13.805 -7.148 1 78.69 89 SER A CA 1
ATOM 706 C C . SER A 1 89 ? -3.549 12.961 -8.422 1 78.69 89 SER A C 1
ATOM 708 O O . SER A 1 89 ? -3.227 11.773 -8.375 1 78.69 89 SER A O 1
ATOM 710 N N . PRO A 1 90 ? -3.863 13.523 -9.578 1 80.56 90 PRO A N 1
ATOM 711 C CA . PRO A 1 90 ? -3.865 12.758 -10.828 1 80.56 90 PRO A CA 1
ATOM 712 C C . PRO A 1 90 ? -2.482 12.227 -11.195 1 80.56 90 PRO A C 1
ATOM 714 O O . PRO A 1 90 ? -2.373 11.227 -11.906 1 80.56 90 PRO A O 1
ATOM 717 N N . GLU A 1 91 ? -1.422 12.898 -10.719 1 82.75 91 GLU A N 1
ATOM 718 C CA . GLU A 1 91 ? -0.054 12.531 -11.07 1 82.75 91 GLU A CA 1
ATOM 719 C C . GLU A 1 91 ? 0.465 11.414 -10.172 1 82.75 91 GLU A C 1
ATOM 721 O O . GLU A 1 91 ? 1.434 10.734 -10.516 1 82.75 91 GLU A O 1
ATOM 726 N N . GLU A 1 92 ? -0.178 11.242 -9.086 1 86.44 92 GLU A N 1
ATOM 727 C CA . GLU A 1 92 ? 0.287 10.242 -8.133 1 86.44 92 GLU A CA 1
ATOM 728 C C . GLU A 1 92 ? -0.389 8.891 -8.367 1 86.44 92 GLU A C 1
ATOM 730 O O . GLU A 1 92 ? -1.52 8.836 -8.859 1 86.44 92 GLU A O 1
ATOM 735 N N . LEU A 1 93 ? 0.273 7.824 -8.023 1 93.56 93 LEU A N 1
ATOM 736 C CA . LEU A 1 93 ? -0.256 6.473 -8.164 1 93.56 93 LEU A CA 1
ATOM 737 C C . LEU A 1 93 ? -1.377 6.223 -7.16 1 93.56 93 LEU A C 1
ATOM 739 O O . LEU A 1 93 ? -1.256 6.582 -5.984 1 93.56 93 LEU A O 1
ATOM 743 N N . PRO A 1 94 ? -2.516 5.648 -7.684 1 96.19 94 PRO A N 1
ATOM 744 C CA . PRO A 1 94 ? -3.533 5.23 -6.719 1 96.19 94 PRO A CA 1
ATOM 745 C C . PRO A 1 94 ? -3.061 4.086 -5.824 1 96.19 94 PRO A C 1
ATOM 747 O O . PRO A 1 94 ?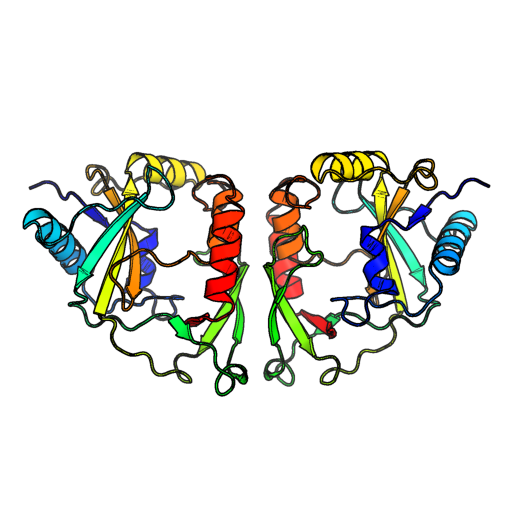 -2.348 3.189 -6.285 1 96.19 94 PRO A O 1
ATOM 750 N N . VAL A 1 95 ? -3.367 4.145 -4.582 1 96.75 95 VAL A N 1
ATOM 751 C CA . VAL A 1 95 ? -3.023 3.088 -3.639 1 96.75 95 VAL A CA 1
ATOM 752 C C . VAL A 1 95 ? -4.262 2.682 -2.842 1 96.75 95 VAL A C 1
ATOM 754 O O . VAL A 1 95 ? -5.25 3.42 -2.797 1 96.75 95 VAL A O 1
ATOM 757 N N . LEU A 1 96 ? -4.207 1.496 -2.303 1 97.75 96 LEU A N 1
ATOM 758 C CA . LEU A 1 96 ? -5.324 1.031 -1.489 1 97.75 96 LEU A CA 1
ATOM 759 C C . LEU A 1 96 ? -5.418 1.823 -0.189 1 97.75 96 LEU A C 1
ATOM 761 O O . LEU A 1 96 ? -4.461 1.863 0.588 1 97.75 96 LEU A O 1
ATOM 765 N N . MET A 1 97 ? -6.551 2.414 -0.017 1 96 97 MET A N 1
ATOM 766 C CA . MET A 1 97 ? -6.816 3.201 1.185 1 96 97 MET A CA 1
ATOM 767 C C . MET A 1 97 ? -8.023 2.652 1.938 1 96 97 MET A C 1
ATOM 769 O O . MET A 1 97 ? -8.891 2.012 1.345 1 96 97 MET A O 1
ATOM 773 N N . ARG A 1 98 ? -8 2.891 3.217 1 96.94 98 ARG A N 1
ATOM 774 C CA . ARG A 1 98 ? -9.109 2.523 4.094 1 96.94 98 ARG A CA 1
ATOM 775 C C . ARG A 1 98 ? -9.625 3.738 4.859 1 96.94 98 ARG A C 1
ATOM 777 O O . ARG A 1 98 ? -8.836 4.582 5.301 1 96.94 98 ARG A O 1
ATOM 784 N N . TRP A 1 99 ? -10.977 3.809 4.996 1 95.75 99 TRP A N 1
ATOM 785 C CA . TRP A 1 99 ? -11.531 4.945 5.727 1 95.75 99 TRP A CA 1
ATOM 786 C C . TRP A 1 99 ? -12.914 4.605 6.289 1 95.75 99 TRP A C 1
ATOM 788 O O . TRP A 1 99 ? -13.5 3.58 5.938 1 95.75 99 TRP A O 1
ATOM 798 N N . PHE A 1 100 ? -13.352 5.434 7.223 1 95.75 100 PHE A N 1
ATOM 799 C CA . PHE A 1 100 ? -14.75 5.504 7.625 1 95.75 100 PHE A CA 1
ATOM 800 C C . PHE A 1 100 ? -15.492 6.562 6.816 1 95.75 100 PHE A C 1
ATOM 802 O O . PHE A 1 100 ? -15.008 7.691 6.672 1 95.75 100 PHE A O 1
ATOM 809 N N . PRO A 1 101 ? -16.625 6.16 6.289 1 92.69 101 PRO A N 1
ATOM 810 C CA . PRO A 1 101 ? -17.453 7.238 5.742 1 92.69 101 PRO A CA 1
ATOM 811 C C . PRO A 1 101 ? -17.844 8.281 6.793 1 92.69 101 PRO A C 1
ATOM 813 O O . PRO A 1 101 ? -18.109 7.93 7.945 1 92.69 101 PRO A O 1
ATOM 816 N N . ALA A 1 102 ? -17.859 9.469 6.352 1 89.19 102 ALA A N 1
ATOM 817 C CA . ALA A 1 102 ? -18.062 10.586 7.273 1 89.19 102 ALA A CA 1
ATOM 818 C C . ALA A 1 102 ? -19.438 10.516 7.926 1 89.19 102 ALA A C 1
ATOM 820 O O . ALA A 1 102 ? -19.641 11.047 9.016 1 89.19 102 ALA A O 1
ATOM 821 N N . ASP A 1 103 ? -20.359 9.867 7.305 1 89 103 ASP A N 1
ATOM 822 C CA . ASP A 1 103 ? -21.719 9.812 7.848 1 89 103 ASP A CA 1
ATOM 823 C C . ASP A 1 103 ? -21.844 8.727 8.914 1 89 103 ASP A C 1
ATOM 825 O O . ASP A 1 103 ? -22.828 8.688 9.656 1 89 103 ASP A O 1
ATOM 829 N N . VAL A 1 104 ? -20.875 7.895 9.055 1 88.75 104 VAL A N 1
ATOM 830 C CA . VAL A 1 104 ? -20.953 6.789 10.008 1 88.75 104 VAL A CA 1
ATOM 831 C C . VAL A 1 104 ? -20.25 7.18 11.305 1 88.75 104 VAL A C 1
ATOM 833 O O . VAL A 1 104 ? -20.609 6.707 12.383 1 88.75 104 VAL A O 1
ATOM 836 N N . VAL A 1 105 ? -19.219 7.941 11.172 1 89.25 105 VAL A N 1
ATOM 837 C CA . VAL A 1 105 ? -18.453 8.406 12.328 1 89.25 105 VAL A CA 1
ATOM 838 C C . VAL A 1 105 ? -18.578 9.93 12.438 1 89.25 105 VAL A C 1
ATOM 840 O O . VAL A 1 105 ? -18.234 10.656 11.508 1 89.25 105 VAL A O 1
ATOM 843 N N . GLN A 1 106 ? -19.078 10.289 13.523 1 88.62 106 GLN A N 1
ATOM 844 C CA . GLN A 1 106 ? -19.156 11.727 13.758 1 88.62 106 GLN A CA 1
ATOM 845 C C . GLN A 1 106 ? -17.828 12.281 14.273 1 88.62 106 GLN A C 1
ATOM 847 O O . GLN A 1 106 ? -17.484 12.086 15.438 1 88.62 106 GLN A O 1
ATOM 852 N N . ALA A 1 107 ? -17.188 12.977 13.453 1 91.25 107 ALA A N 1
ATOM 853 C CA . ALA A 1 107 ? -15.883 13.523 13.82 1 91.25 107 ALA A CA 1
ATOM 854 C C . ALA A 1 107 ? -16.031 14.711 14.773 1 91.25 107 ALA A C 1
ATOM 856 O O . ALA A 1 107 ? -16.938 15.531 14.609 1 91.25 107 ALA A O 1
ATOM 857 N N . GLN A 1 108 ? -15.211 14.727 15.766 1 94.88 108 GLN A N 1
ATOM 858 C CA . GLN A 1 108 ? -15.156 15.828 16.719 1 94.88 108 GLN A CA 1
ATOM 859 C C . GLN A 1 108 ? -14.141 16.875 16.281 1 94.88 108 GLN A C 1
ATOM 861 O O . GLN A 1 108 ? -13.266 16.609 15.469 1 94.88 108 GLN A O 1
ATOM 866 N N . VAL A 1 109 ? -14.312 18.047 16.812 1 97.62 109 VAL A N 1
ATOM 867 C CA . VAL A 1 109 ? -13.336 19.109 16.562 1 97.62 109 VAL A CA 1
ATOM 868 C C . VAL A 1 109 ? -12.016 18.766 17.25 1 97.62 109 VAL A C 1
ATOM 870 O O . VAL A 1 109 ? -12 18.375 18.422 1 97.62 109 VAL A O 1
ATOM 873 N N . ALA A 1 110 ? -10.945 18.906 16.516 1 98.19 110 ALA A N 1
ATOM 874 C CA . ALA A 1 110 ? -9.625 18.562 17.031 1 98.19 110 ALA A CA 1
ATOM 875 C C . ALA A 1 110 ? -9.102 19.656 17.984 1 98.19 110 ALA A C 1
ATOM 877 O O . ALA A 1 110 ? -9.531 20.797 17.906 1 98.19 110 ALA A O 1
ATOM 878 N N . LYS A 1 111 ? -8.164 19.297 18.812 1 98.12 111 LYS A N 1
ATOM 879 C CA . LYS A 1 111 ? -7.555 20.25 19.734 1 98.12 111 LYS A CA 1
ATOM 880 C C . LYS A 1 111 ? -6.398 21 19.078 1 98.12 111 LYS A C 1
ATOM 882 O O . LYS A 1 111 ? -6.172 22.172 19.359 1 98.12 111 LYS A O 1
ATOM 887 N N . TYR A 1 112 ? -5.66 20.312 18.188 1 98.12 112 TYR A N 1
ATOM 888 C CA . TYR A 1 112 ? -4.449 20.875 17.609 1 98.12 112 TYR A CA 1
ATOM 889 C C . TYR A 1 112 ? -4.441 20.719 16.094 1 98.12 112 TYR A C 1
ATOM 891 O O . TYR A 1 112 ? -5.176 19.906 15.539 1 98.12 112 TYR A O 1
ATOM 899 N N . LEU A 1 113 ? -3.672 21.562 15.484 1 98.31 113 LEU A N 1
ATOM 900 C CA . LEU A 1 113 ? -3.211 21.359 14.117 1 98.31 113 LEU A CA 1
ATOM 901 C C . LEU A 1 113 ? -1.727 21.016 14.086 1 98.31 113 LEU A C 1
ATOM 903 O O . LEU A 1 113 ? -0.912 21.703 14.703 1 98.31 113 LEU A O 1
ATOM 907 N N . ASP A 1 114 ? -1.443 19.906 13.516 1 98.56 114 ASP A N 1
ATOM 908 C CA . ASP A 1 114 ? -0.069 19.594 13.141 1 98.56 114 ASP A CA 1
ATOM 909 C C . ASP A 1 114 ? 0.263 20.141 11.758 1 98.56 114 ASP A C 1
ATOM 911 O O . ASP A 1 114 ? -0.13 19.562 10.742 1 98.56 114 ASP A O 1
ATOM 915 N N . VAL A 1 115 ? 0.965 21.234 11.742 1 98.69 115 VAL A N 1
ATOM 916 C CA . VAL A 1 115 ? 1.396 21.844 10.484 1 98.69 115 VAL A CA 1
ATOM 917 C C . VAL A 1 115 ? 2.711 21.219 10.031 1 98.69 115 VAL A C 1
ATOM 919 O O . VAL A 1 115 ? 3.756 21.438 10.656 1 98.69 115 VAL A O 1
ATOM 922 N N . ILE A 1 116 ? 2.668 20.516 8.938 1 98.56 116 ILE A N 1
ATOM 923 C CA . ILE A 1 116 ? 3.814 19.75 8.469 1 98.56 116 ILE A CA 1
ATOM 924 C C . ILE A 1 116 ? 4.566 20.531 7.402 1 98.56 116 ILE A C 1
ATOM 926 O O . ILE A 1 116 ? 3.975 20.984 6.418 1 98.56 116 ILE A O 1
ATOM 930 N N . LEU A 1 117 ? 5.844 20.625 7.656 1 98.69 117 LEU A N 1
ATOM 931 C CA . LEU A 1 117 ? 6.68 21.5 6.844 1 98.69 117 LEU A CA 1
ATOM 932 C C . LEU A 1 117 ? 7.777 20.719 6.141 1 98.69 117 LEU A C 1
ATOM 934 O O . LEU A 1 117 ? 8.305 19.75 6.699 1 98.69 117 LEU A O 1
ATOM 938 N N . TYR A 1 118 ? 8.062 21.109 4.934 1 98.12 118 TYR A N 1
ATOM 939 C CA . TYR A 1 118 ? 9.305 20.734 4.266 1 98.12 118 TYR A CA 1
ATOM 940 C C . TYR A 1 118 ? 10.188 21.938 4.023 1 98.12 118 TYR A C 1
ATOM 942 O O . TYR A 1 118 ? 9.688 23.062 3.84 1 98.12 118 TYR A O 1
ATOM 950 N N . SER A 1 119 ? 11.492 21.719 4.051 1 98.12 119 SER A N 1
ATOM 951 C CA . SER A 1 119 ? 12.414 22.781 3.658 1 98.12 119 SER A CA 1
ATOM 952 C C . SER A 1 119 ? 12.211 23.188 2.205 1 98.12 119 SER A C 1
ATOM 954 O O . SER A 1 119 ? 11.75 22.375 1.388 1 98.12 119 SER A O 1
ATOM 956 N N . ARG A 1 120 ? 12.555 24.391 1.962 1 97.5 120 ARG A N 1
ATOM 957 C CA . ARG A 1 120 ? 12.469 24.891 0.592 1 97.5 120 ARG A CA 1
ATOM 958 C C . ARG A 1 120 ? 13.305 24.047 -0.355 1 97.5 120 ARG A C 1
ATOM 960 O O . ARG A 1 120 ? 12.883 23.75 -1.472 1 97.5 120 ARG A O 1
ATOM 967 N N . GLU A 1 121 ? 14.453 23.641 0.087 1 96.81 121 GLU A N 1
ATOM 968 C CA . GLU A 1 121 ? 15.336 22.812 -0.721 1 96.81 121 GLU A CA 1
ATOM 969 C C . GLU A 1 121 ? 14.656 21.5 -1.114 1 96.81 121 GLU A C 1
ATOM 971 O O . GLU A 1 121 ? 14.688 21.109 -2.281 1 96.81 121 GLU A O 1
ATOM 976 N N . GLN A 1 122 ? 14.016 20.906 -0.172 1 97.06 122 GLN A N 1
ATOM 977 C CA . GLN A 1 122 ? 13.312 19.641 -0.442 1 97.06 122 GLN A CA 1
ATOM 978 C C . GLN A 1 122 ? 12.156 19.859 -1.415 1 97.06 122 GLN A C 1
ATOM 980 O O . GLN A 1 122 ? 11.938 19.047 -2.311 1 97.06 122 GLN A O 1
ATOM 985 N N . ILE A 1 123 ? 11.406 20.906 -1.232 1 96.25 123 ILE A N 1
ATOM 986 C CA . ILE A 1 123 ? 10.273 21.219 -2.096 1 96.25 123 ILE A CA 1
ATOM 987 C C . ILE A 1 123 ? 10.758 21.406 -3.533 1 96.25 123 ILE A C 1
ATOM 989 O O . ILE A 1 123 ? 10.148 20.875 -4.469 1 96.25 123 ILE A O 1
ATOM 993 N N . ARG A 1 124 ? 11.852 22.094 -3.68 1 95.81 124 ARG A N 1
ATOM 994 C CA . ARG A 1 124 ? 12.422 22.312 -5.004 1 95.81 124 ARG A CA 1
ATOM 995 C C . ARG A 1 124 ? 12.844 21 -5.648 1 95.81 124 ARG A C 1
ATOM 997 O O . ARG A 1 124 ? 12.617 20.781 -6.844 1 95.81 124 ARG A O 1
ATOM 1004 N N . LEU A 1 125 ? 13.422 20.125 -4.867 1 95.69 125 LEU A N 1
ATOM 1005 C CA . LEU A 1 125 ? 13.852 18.828 -5.363 1 95.69 125 LEU A CA 1
ATOM 1006 C C . LEU A 1 125 ? 12.656 18.016 -5.84 1 95.69 125 LEU A C 1
ATOM 1008 O O . LEU A 1 125 ? 12.695 17.422 -6.93 1 95.69 125 LEU A O 1
ATOM 1012 N N . GLU A 1 126 ? 11.594 17.953 -4.98 1 93.75 126 GLU A N 1
ATOM 1013 C CA . GLU A 1 126 ? 10.406 17.172 -5.34 1 93.75 126 GLU A CA 1
ATOM 1014 C C . GLU A 1 126 ? 9.695 17.781 -6.543 1 93.75 126 GLU A C 1
ATOM 1016 O O . GLU A 1 126 ? 9.219 17.047 -7.418 1 93.75 126 GLU A O 1
ATOM 1021 N N . ASN A 1 127 ? 9.625 19.094 -6.566 1 93.25 127 ASN A N 1
ATOM 1022 C CA . ASN A 1 127 ? 9.023 19.766 -7.719 1 93.25 127 ASN A CA 1
ATOM 1023 C C . ASN A 1 127 ? 9.773 19.422 -9.008 1 93.25 127 ASN A C 1
ATOM 1025 O O . ASN A 1 127 ? 9.148 19.094 -10.016 1 93.25 127 ASN A O 1
ATOM 1029 N N . ALA A 1 128 ? 11.031 19.516 -8.984 1 94 128 ALA A N 1
ATOM 1030 C CA . ALA A 1 128 ? 11.852 19.203 -10.156 1 94 128 ALA A CA 1
ATOM 1031 C C . ALA A 1 128 ? 11.648 17.766 -10.617 1 94 128 ALA A C 1
ATOM 1033 O O . ALA A 1 128 ? 11.5 17.5 -11.805 1 94 128 ALA A O 1
ATOM 1034 N N . ALA A 1 129 ? 11.617 16.859 -9.719 1 91.69 129 ALA A N 1
ATOM 1035 C CA . ALA A 1 129 ? 11.461 15.438 -10.023 1 91.69 129 ALA A CA 1
ATOM 1036 C C . ALA A 1 129 ? 10.109 15.156 -10.672 1 91.69 129 ALA A C 1
ATOM 1038 O O . ALA A 1 129 ? 10 14.289 -11.539 1 91.69 129 ALA A O 1
ATOM 1039 N N . MET A 1 130 ? 9.078 15.938 -10.242 1 88.44 130 MET A N 1
ATOM 1040 C CA . MET A 1 130 ? 7.715 15.703 -10.719 1 88.44 130 MET A CA 1
ATOM 1041 C C . MET A 1 130 ? 7.41 16.578 -11.938 1 88.44 130 MET A C 1
ATOM 1043 O O . MET A 1 130 ? 6.324 16.484 -12.508 1 88.44 130 MET A O 1
ATOM 1047 N N . GLY A 1 131 ? 8.336 17.453 -12.266 1 89 131 GLY A N 1
ATOM 1048 C CA . GLY A 1 131 ? 8.164 18.312 -13.422 1 89 131 GLY A CA 1
ATOM 1049 C C . GLY A 1 131 ? 7.344 19.547 -13.125 1 89 131 GLY A C 1
ATOM 1050 O O . GLY A 1 131 ? 6.727 20.125 -14.023 1 89 131 GLY A O 1
ATOM 1051 N N . TYR A 1 132 ? 7.258 19.922 -11.883 1 88.5 132 TYR A N 1
ATOM 1052 C CA . TYR A 1 132 ? 6.539 21.125 -11.5 1 88.5 132 TYR A CA 1
ATOM 1053 C C . TYR A 1 132 ? 7.484 22.312 -11.398 1 88.5 132 TYR A C 1
ATOM 1055 O O . TYR A 1 132 ? 8.656 22.156 -11.039 1 88.5 132 TYR A O 1
ATOM 1063 N N . SER A 1 133 ? 6.918 23.438 -11.617 1 90.25 133 SER A N 1
ATOM 1064 C CA . SER A 1 133 ? 7.676 24.672 -11.414 1 90.25 133 SER A CA 1
ATOM 1065 C C . SER A 1 133 ? 7.543 25.172 -9.977 1 90.25 133 SER A C 1
ATOM 1067 O O . SER A 1 133 ? 6.492 25 -9.352 1 90.25 133 SER A O 1
ATOM 1069 N N . ASP A 1 134 ? 8.578 25.766 -9.562 1 89.12 134 ASP A N 1
ATOM 1070 C CA . ASP A 1 134 ? 8.516 26.391 -8.25 1 89.12 134 ASP A CA 1
ATOM 1071 C C . ASP A 1 134 ? 7.645 27.641 -8.281 1 89.12 134 ASP A C 1
ATOM 1073 O O . ASP A 1 134 ? 7.586 28.344 -9.297 1 89.12 134 ASP A O 1
ATOM 1077 N N . ASP A 1 135 ? 6.945 27.875 -7.18 1 84.81 135 ASP A N 1
ATOM 1078 C CA . ASP A 1 135 ? 6.16 29.094 -7.039 1 84.81 135 ASP A CA 1
ATOM 1079 C C . ASP A 1 135 ? 7.055 30.297 -6.719 1 84.81 135 ASP A C 1
ATOM 1081 O O . ASP A 1 135 ? 7.672 30.344 -5.652 1 84.81 135 ASP A O 1
ATOM 1085 N N . PRO A 1 136 ? 7.09 31.25 -7.551 1 82.31 136 PRO A N 1
ATOM 1086 C CA . PRO A 1 136 ? 7.977 32.406 -7.316 1 82.31 136 PRO A CA 1
ATOM 1087 C C . PRO A 1 136 ? 7.637 33.156 -6.035 1 82.31 136 PRO A C 1
ATOM 1089 O O . PRO A 1 136 ? 8.539 33.656 -5.359 1 82.31 136 PRO A O 1
ATOM 1092 N N . GLU A 1 137 ? 6.367 33.281 -5.707 1 77.44 137 GLU A N 1
ATOM 1093 C CA . GLU A 1 137 ? 5.953 34.031 -4.516 1 77.44 137 GLU A CA 1
ATOM 1094 C C . GLU A 1 137 ? 6.352 33.281 -3.244 1 77.44 137 GLU A C 1
ATOM 1096 O O . GLU A 1 137 ? 6.762 33.906 -2.262 1 77.44 137 GLU A O 1
ATOM 1101 N N . GLY A 1 138 ? 6.395 32.031 -3.283 1 80.88 138 GLY A N 1
ATOM 1102 C CA . GLY A 1 138 ? 6.672 31.219 -2.111 1 80.88 138 GLY A CA 1
ATOM 1103 C C . GLY A 1 138 ? 8.125 30.812 -2.008 1 80.88 138 GLY A C 1
ATOM 1104 O O . GLY A 1 138 ? 8.586 30.406 -0.937 1 80.88 138 GLY A O 1
ATOM 1105 N N . ASP A 1 139 ? 8.789 31.047 -2.994 1 83.5 139 ASP A N 1
ATOM 1106 C CA . ASP A 1 139 ? 10.125 30.484 -3.113 1 83.5 139 ASP A CA 1
ATOM 1107 C C . ASP A 1 139 ? 11.117 31.188 -2.188 1 83.5 139 ASP A C 1
ATOM 1109 O O . ASP A 1 139 ? 12.195 30.656 -1.899 1 83.5 139 ASP A O 1
ATOM 1113 N N . GLN A 1 140 ? 10.727 32.188 -1.624 1 89.06 140 GLN A N 1
ATOM 1114 C CA . GLN A 1 140 ? 11.633 32.906 -0.74 1 89.06 140 GLN A CA 1
ATOM 1115 C C . GLN A 1 140 ? 11.492 32.438 0.703 1 89.06 140 GLN A C 1
ATOM 1117 O O . GLN A 1 140 ? 12.359 32.688 1.535 1 89.06 140 GLN A O 1
ATOM 1122 N N . ALA A 1 141 ? 10.406 31.766 1.004 1 95.69 141 ALA A N 1
ATOM 1123 C CA . ALA A 1 141 ? 10.211 31.25 2.354 1 95.69 141 ALA A CA 1
ATOM 1124 C C . ALA A 1 141 ? 11.047 30 2.588 1 95.69 141 ALA A C 1
ATOM 1126 O O . ALA A 1 141 ? 11.078 29.094 1.744 1 95.69 141 ALA A O 1
ATOM 1127 N N . PRO A 1 142 ? 11.711 29.906 3.68 1 96.94 142 PRO A N 1
ATOM 1128 C CA . PRO A 1 142 ? 12.57 28.75 3.934 1 96.94 142 PRO A CA 1
ATOM 1129 C C . PRO A 1 142 ? 11.773 27.453 4.098 1 96.94 142 PRO A C 1
ATOM 1131 O O . PRO A 1 142 ? 12.305 26.375 3.842 1 96.94 142 PRO A O 1
ATOM 1134 N N . TRP A 1 143 ? 10.484 27.594 4.508 1 98.12 143 TRP A N 1
ATOM 1135 C CA . TRP A 1 143 ? 9.664 26.422 4.754 1 98.12 143 TRP A CA 1
ATOM 1136 C C . TRP A 1 143 ? 8.359 26.484 3.963 1 98.12 143 TRP A C 1
ATOM 1138 O O . TRP A 1 143 ? 7.75 27.547 3.855 1 98.12 143 TRP A O 1
ATOM 1148 N N . GLY A 1 144 ? 7.961 25.328 3.463 1 97.81 144 GLY A N 1
ATOM 1149 C CA . GLY A 1 144 ? 6.641 25.156 2.869 1 97.81 144 GLY A CA 1
ATOM 1150 C C . GLY A 1 144 ? 5.723 24.266 3.684 1 97.81 144 GLY A C 1
ATOM 1151 O O . GLY A 1 144 ? 6.156 23.25 4.215 1 97.81 144 GLY A O 1
ATOM 1152 N N . ILE A 1 145 ? 4.48 24.703 3.814 1 98.06 145 ILE A N 1
ATOM 1153 C CA . ILE A 1 145 ? 3.455 23.891 4.445 1 98.06 145 ILE A CA 1
ATOM 1154 C C . ILE A 1 145 ? 2.941 22.844 3.451 1 98.06 145 ILE A C 1
ATOM 1156 O O . ILE A 1 145 ? 2.248 23.188 2.49 1 98.06 145 ILE A O 1
ATOM 1160 N N . ILE A 1 146 ? 3.23 21.625 3.758 1 96.62 146 ILE A N 1
ATOM 1161 C CA . ILE A 1 146 ? 2.896 20.609 2.766 1 96.62 146 ILE A CA 1
ATOM 1162 C C . ILE A 1 146 ? 1.614 19.891 3.174 1 96.62 146 ILE A C 1
ATOM 1164 O O . ILE A 1 146 ? 0.979 19.219 2.354 1 96.62 146 ILE A O 1
ATOM 1168 N N . TYR A 1 147 ? 1.266 19.906 4.422 1 96.81 147 TYR A N 1
ATOM 1169 C CA . TYR A 1 147 ? 0.056 19.266 4.922 1 96.81 147 TYR A CA 1
ATOM 1170 C C . TYR A 1 147 ? -0.29 19.766 6.32 1 96.81 147 TYR A C 1
ATOM 1172 O O . TYR A 1 147 ? 0.594 20.172 7.078 1 96.81 147 TYR A O 1
ATOM 1180 N N . ILE A 1 148 ? -1.52 19.812 6.605 1 98.12 148 ILE A N 1
ATOM 1181 C CA . ILE A 1 148 ? -2.002 20.203 7.93 1 98.12 148 ILE A CA 1
ATOM 1182 C C . ILE A 1 148 ? -2.906 19.094 8.484 1 98.12 148 ILE A C 1
ATOM 1184 O O . ILE A 1 148 ? -3.957 18.797 7.91 1 98.12 148 ILE A O 1
ATOM 1188 N N . LYS A 1 149 ? -2.539 18.516 9.602 1 97.62 149 LYS A N 1
ATOM 1189 C CA . LYS A 1 149 ? -3.287 17.422 10.195 1 97.62 149 LYS A CA 1
ATOM 1190 C C . LYS A 1 149 ? -3.992 17.859 11.477 1 97.62 149 LYS A C 1
ATOM 1192 O O . LYS A 1 149 ? -3.354 18.344 12.406 1 97.62 149 LYS A O 1
ATOM 1197 N N . ALA A 1 150 ? -5.293 17.688 11.469 1 97.75 150 ALA A N 1
ATOM 1198 C CA . ALA A 1 150 ? -6.066 17.922 12.688 1 97.75 150 ALA A CA 1
ATOM 1199 C C . ALA A 1 150 ? -6 16.734 13.625 1 97.75 150 ALA A C 1
ATOM 1201 O O . ALA A 1 150 ? -6.383 15.617 13.258 1 97.75 150 ALA A O 1
ATOM 1202 N N . GLN A 1 151 ? -5.543 16.953 14.898 1 97.5 151 GLN A N 1
ATOM 1203 C CA . GLN A 1 151 ? -5.367 15.867 15.852 1 97.5 151 GLN A CA 1
ATOM 1204 C C . GLN A 1 151 ? -5.508 16.375 17.281 1 97.5 151 GLN A C 1
ATOM 1206 O O . GLN A 1 151 ? -5.594 17.578 17.531 1 97.5 151 GLN A O 1
ATOM 1211 N N . ASP A 1 152 ? -5.492 15.414 18.266 1 97.5 152 ASP A N 1
ATOM 1212 C CA . ASP A 1 152 ? -5.816 15.781 19.641 1 97.5 152 ASP A CA 1
ATOM 1213 C C . ASP A 1 152 ? -4.559 15.859 20.5 1 97.5 152 ASP A C 1
ATOM 1215 O O . ASP A 1 152 ? -4.641 16.047 21.719 1 97.5 152 ASP A O 1
ATOM 1219 N N . VAL A 1 153 ? -3.4 15.68 19.875 1 97.69 153 VAL A N 1
ATOM 1220 C CA . VAL A 1 153 ? -2.148 15.711 20.625 1 97.69 153 VAL A CA 1
ATOM 1221 C C . VAL A 1 153 ? -1.156 16.641 19.938 1 97.69 153 VAL A C 1
ATOM 1223 O O . VAL A 1 153 ? -1.181 16.797 18.703 1 97.69 153 VAL A O 1
ATOM 1226 N N . PRO A 1 154 ? -0.263 17.281 20.625 1 97.69 154 PRO A N 1
ATOM 1227 C CA . PRO A 1 154 ? 0.729 18.203 20.062 1 97.69 154 PRO A CA 1
ATOM 1228 C C . PRO A 1 154 ? 2.07 17.516 19.781 1 97.69 154 PRO A C 1
ATOM 1230 O O . PRO A 1 154 ? 3.121 18.047 20.156 1 97.69 154 PRO A O 1
ATOM 1233 N N . TYR A 1 155 ? 2.076 16.312 19.219 1 97.94 155 TYR A N 1
ATOM 1234 C CA . TYR A 1 155 ? 3.273 15.609 18.781 1 97.94 155 TYR A CA 1
ATOM 1235 C C . TYR A 1 155 ? 2.998 14.789 17.516 1 97.94 155 TYR A C 1
ATOM 1237 O O . TYR A 1 155 ? 1.84 14.586 17.156 1 97.94 155 TYR A O 1
ATOM 1245 N N . GLU A 1 156 ? 4.02 14.445 16.922 1 97.38 156 GLU A N 1
ATOM 1246 C CA . GLU A 1 156 ? 3.881 13.734 15.648 1 97.38 156 GLU A CA 1
ATOM 1247 C C . GLU A 1 156 ? 3.266 12.352 15.859 1 97.38 156 GLU A C 1
ATOM 1249 O O . GLU A 1 156 ? 3.727 11.578 16.703 1 97.38 156 GLU A O 1
ATOM 1254 N N . LEU A 1 157 ? 2.219 12.039 15.141 1 96.19 157 LEU A N 1
ATOM 1255 C CA . LEU A 1 157 ? 1.636 10.703 15.07 1 96.19 157 LEU A CA 1
ATOM 1256 C C . LEU A 1 157 ? 2.211 9.922 13.891 1 96.19 157 LEU A C 1
ATOM 1258 O O . LEU A 1 157 ? 2.674 10.516 12.914 1 96.19 157 LEU A O 1
ATOM 1262 N N . PRO A 1 158 ? 2.203 8.594 13.969 1 95.94 158 PRO A N 1
ATOM 1263 C CA . PRO A 1 158 ? 2.795 7.793 12.891 1 95.94 158 PRO A CA 1
ATOM 1264 C C . PRO A 1 158 ? 2.156 8.07 11.531 1 95.94 158 PRO A C 1
ATOM 1266 O O . PRO A 1 158 ? 0.931 8.188 11.43 1 95.94 158 PRO A O 1
ATOM 1269 N N . MET A 1 159 ? 3.006 8.234 10.602 1 95.06 159 MET A N 1
ATOM 1270 C CA . MET A 1 159 ? 2.559 8.375 9.219 1 95.06 159 MET A CA 1
ATOM 1271 C C . MET A 1 159 ? 1.857 7.109 8.742 1 95.06 159 MET A C 1
ATOM 1273 O O . MET A 1 159 ? 2.184 6.008 9.188 1 95.06 159 MET A O 1
ATOM 1277 N N . ASP A 1 160 ? 0.938 7.289 7.809 1 95.25 160 ASP A N 1
ATOM 1278 C CA . ASP A 1 160 ? 0.323 6.113 7.203 1 95.25 160 ASP A CA 1
ATOM 1279 C C . ASP A 1 160 ? 1.374 5.215 6.555 1 95.25 160 ASP A C 1
ATOM 1281 O O . ASP A 1 160 ? 2.277 5.703 5.871 1 95.25 160 ASP A O 1
ATOM 1285 N N . PRO A 1 161 ? 1.21 3.898 6.711 1 97.31 161 PRO A N 1
ATOM 1286 C CA . PRO A 1 161 ? 2.205 2.992 6.133 1 97.31 161 PRO A CA 1
ATOM 1287 C C . PRO A 1 161 ? 2.396 3.203 4.633 1 97.31 161 PRO A C 1
ATOM 1289 O O . PRO A 1 161 ? 3.529 3.18 4.141 1 97.31 161 PRO A O 1
ATOM 1292 N N . ILE A 1 162 ? 1.349 3.463 3.936 1 95.88 162 ILE A N 1
ATOM 1293 C CA . ILE A 1 162 ? 1.444 3.631 2.488 1 95.88 162 ILE A CA 1
ATOM 1294 C C . ILE A 1 162 ? 2.248 4.891 2.168 1 95.88 162 ILE A C 1
ATOM 1296 O O . ILE A 1 162 ? 2.971 4.934 1.17 1 95.88 162 ILE A O 1
ATOM 1300 N N . THR A 1 163 ? 2.127 5.93 3.002 1 93.56 163 THR A N 1
ATOM 1301 C CA . THR A 1 163 ? 2.922 7.137 2.816 1 93.56 163 THR A CA 1
ATOM 1302 C C . THR A 1 163 ? 4.41 6.836 2.979 1 93.56 163 THR A C 1
ATOM 1304 O O . THR A 1 163 ? 5.238 7.348 2.223 1 93.56 163 THR A O 1
ATOM 1307 N N . ILE A 1 164 ? 4.707 6.004 3.965 1 95.75 164 ILE A N 1
ATOM 1308 C CA . ILE A 1 164 ? 6.09 5.602 4.18 1 95.75 164 ILE A CA 1
ATOM 1309 C C . ILE A 1 164 ? 6.609 4.852 2.955 1 95.75 164 ILE A C 1
ATOM 1311 O O . ILE A 1 164 ? 7.723 5.105 2.488 1 95.75 164 ILE A O 1
ATOM 1315 N N . LEU A 1 165 ? 5.781 3.986 2.41 1 94.81 165 LEU A N 1
ATOM 1316 C CA . LEU A 1 165 ? 6.172 3.24 1.219 1 94.81 165 LEU A CA 1
ATOM 1317 C C . LEU A 1 165 ? 6.375 4.176 0.032 1 94.81 165 LEU A C 1
ATOM 1319 O O . LEU A 1 165 ? 7.375 4.07 -0.683 1 94.81 165 LEU A O 1
ATOM 1323 N N . ARG A 1 166 ? 5.477 5.094 -0.158 1 92.75 166 ARG A N 1
ATOM 1324 C CA . ARG A 1 166 ? 5.578 6.055 -1.25 1 92.75 166 ARG A CA 1
ATOM 1325 C C . ARG A 1 166 ? 6.859 6.875 -1.137 1 92.75 166 ARG A C 1
ATOM 1327 O O . ARG A 1 166 ? 7.535 7.125 -2.139 1 92.75 166 ARG A O 1
ATOM 1334 N N . ASN A 1 167 ? 7.137 7.297 0.074 1 93.56 167 ASN A N 1
ATOM 1335 C CA . ASN A 1 167 ? 8.352 8.07 0.295 1 93.56 167 ASN A CA 1
ATOM 1336 C C . ASN A 1 167 ? 9.602 7.281 -0.107 1 93.56 167 ASN A C 1
ATOM 1338 O O . ASN A 1 167 ? 10.539 7.844 -0.669 1 93.56 167 ASN A O 1
ATOM 1342 N N . ALA A 1 168 ? 9.578 6.02 0.103 1 93.81 168 ALA A N 1
ATOM 1343 C CA . ALA A 1 168 ? 10.734 5.168 -0.147 1 93.81 168 ALA A CA 1
ATOM 1344 C C . ALA A 1 168 ? 10.875 4.859 -1.635 1 93.81 168 ALA A C 1
ATOM 1346 O O . ALA A 1 168 ? 11.953 4.477 -2.096 1 93.81 168 ALA A O 1
ATOM 1347 N N . LEU A 1 169 ? 9.805 4.941 -2.418 1 91.94 169 LEU A N 1
ATOM 1348 C CA . LEU A 1 169 ? 9.836 4.676 -3.852 1 91.94 169 LEU A CA 1
ATOM 1349 C C . LEU A 1 169 ? 10.594 5.773 -4.594 1 91.94 169 LEU A C 1
ATOM 1351 O O . LEU A 1 169 ? 11.07 5.559 -5.707 1 91.94 169 LEU A O 1
ATOM 1355 N N . GLY A 1 170 ? 10.578 7.016 -4.035 1 89.69 170 GLY A N 1
ATOM 1356 C CA . GLY A 1 170 ? 11.375 8.07 -4.641 1 89.69 170 GLY A CA 1
ATOM 1357 C C . GLY A 1 170 ? 10.562 9.297 -5.004 1 89.69 170 GLY A C 1
ATOM 1358 O O . GLY A 1 170 ? 9.328 9.258 -4.996 1 89.69 170 GLY A O 1
ATOM 1359 N N . LYS A 1 171 ? 11.219 10.32 -5.363 1 91.62 171 LYS A N 1
ATOM 1360 C CA . LYS A 1 171 ? 10.617 11.625 -5.637 1 91.62 171 LYS A CA 1
ATOM 1361 C C . LYS A 1 171 ? 9.859 11.609 -6.965 1 91.62 171 LYS A C 1
ATOM 1363 O O . LYS A 1 171 ? 8.836 12.281 -7.105 1 91.62 171 LYS A O 1
ATOM 1368 N N . GLU A 1 172 ? 10.297 10.766 -7.863 1 87.88 172 GLU A N 1
ATOM 1369 C CA . GLU A 1 172 ? 9.656 10.688 -9.172 1 87.88 172 GLU A CA 1
ATOM 1370 C C . GLU A 1 172 ? 8.258 10.086 -9.07 1 87.88 172 GLU A C 1
ATOM 1372 O O . GLU A 1 172 ? 7.422 10.289 -9.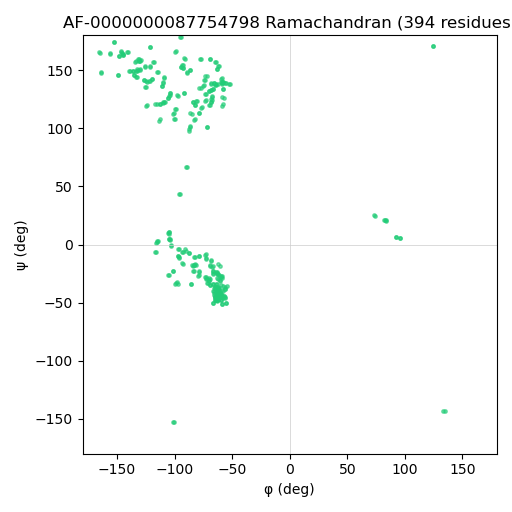953 1 87.88 172 GLU A O 1
ATOM 1377 N N . GLU A 1 173 ? 8.039 9.422 -7.922 1 87.88 173 GLU A N 1
ATOM 1378 C CA . GLU A 1 173 ? 6.727 8.812 -7.719 1 87.88 173 GLU A CA 1
ATOM 1379 C C . GLU A 1 173 ? 5.895 9.609 -6.723 1 87.88 173 GLU A C 1
ATOM 1381 O O . GLU A 1 173 ? 4.887 9.117 -6.207 1 87.88 173 GLU A O 1
ATOM 1386 N N . GLY A 1 174 ? 6.43 10.789 -6.395 1 85.81 174 GLY A N 1
ATOM 1387 C CA . GLY A 1 174 ? 5.664 11.656 -5.516 1 85.81 174 GLY A CA 1
ATOM 1388 C C . GLY A 1 174 ? 6.051 11.523 -4.055 1 85.81 174 GLY A C 1
ATOM 1389 O O . GLY A 1 174 ? 5.418 12.117 -3.184 1 85.81 174 GLY A O 1
ATOM 1390 N N . GLY A 1 175 ? 7.078 10.758 -3.816 1 91 175 GLY A N 1
ATOM 1391 C CA . GLY A 1 175 ? 7.559 10.617 -2.453 1 91 175 GLY A CA 1
ATOM 1392 C C . GLY A 1 175 ? 8.695 11.562 -2.117 1 91 175 GLY A C 1
ATOM 1393 O O . GLY A 1 175 ? 9.102 12.375 -2.951 1 91 175 GLY A O 1
ATOM 1394 N N . SER A 1 176 ? 9.141 11.5 -0.903 1 94.19 176 SER A N 1
ATOM 1395 C CA . SER A 1 176 ? 10.211 12.383 -0.448 1 94.19 176 SER A CA 1
ATOM 1396 C C . SER A 1 176 ? 11.578 11.828 -0.814 1 94.19 176 SER A C 1
ATOM 1398 O O . SER A 1 176 ? 12.578 12.547 -0.8 1 94.19 176 SER A O 1
ATOM 1400 N N . GLY A 1 177 ? 11.688 10.5 -1.039 1 93.19 177 GLY A N 1
ATOM 1401 C CA . GLY A 1 177 ? 12.938 9.867 -1.419 1 93.19 177 GLY A CA 1
ATOM 1402 C C . GLY A 1 177 ? 13.734 9.359 -0.233 1 93.19 177 GLY A C 1
ATOM 1403 O O . GLY A 1 177 ? 14.875 8.914 -0.387 1 93.19 177 GLY A O 1
ATOM 1404 N N . VAL A 1 178 ? 13.172 9.422 0.984 1 95.19 178 VAL A N 1
ATOM 1405 C CA . VAL A 1 178 ? 13.844 8.891 2.166 1 95.19 178 VAL A CA 1
ATOM 1406 C C . VAL A 1 178 ? 13.789 7.363 2.15 1 95.19 178 VAL A C 1
ATOM 1408 O O . VAL A 1 178 ? 12.773 6.777 1.767 1 95.19 178 VAL A O 1
ATOM 1411 N N . PRO A 1 179 ? 14.891 6.73 2.578 1 93.38 179 PRO A N 1
ATOM 1412 C CA . PRO A 1 179 ? 14.875 5.266 2.631 1 93.38 179 PRO A CA 1
ATOM 1413 C C . PRO A 1 179 ? 13.867 4.723 3.637 1 93.38 179 PRO A C 1
ATOM 1415 O O . PRO A 1 179 ? 13.516 5.406 4.602 1 93.38 179 PRO A O 1
ATOM 1418 N N . LEU A 1 180 ? 13.492 3.535 3.414 1 94.75 180 LEU A N 1
ATOM 1419 C CA . LEU A 1 180 ? 12.539 2.879 4.305 1 94.75 180 LEU A CA 1
ATOM 1420 C C . LEU A 1 180 ? 13.164 2.621 5.672 1 94.75 180 LEU A C 1
ATOM 1422 O O . LEU A 1 180 ? 14.273 2.082 5.762 1 94.75 180 LEU A O 1
ATOM 1426 N N . ASP A 1 181 ? 12.539 3.08 6.68 1 94.44 181 ASP A N 1
ATOM 1427 C CA . ASP A 1 181 ? 12.859 2.734 8.062 1 94.44 181 ASP A CA 1
ATOM 1428 C C . ASP A 1 181 ? 11.898 1.677 8.602 1 94.44 181 ASP A C 1
ATOM 1430 O O . ASP A 1 181 ? 10.742 1.979 8.906 1 94.44 181 ASP A O 1
ATOM 1434 N N . ARG A 1 182 ? 12.383 0.478 8.766 1 93.12 182 ARG A N 1
ATOM 1435 C CA . ARG A 1 182 ? 11.539 -0.656 9.125 1 93.12 182 ARG A CA 1
ATOM 1436 C C . ARG A 1 182 ? 10.867 -0.427 10.477 1 93.12 182 ARG A C 1
ATOM 1438 O O . ARG A 1 182 ? 9.688 -0.744 10.648 1 93.12 182 ARG A O 1
ATOM 1445 N N . HIS A 1 183 ? 11.625 0.102 11.422 1 95 183 HIS A N 1
ATOM 1446 C CA . HIS A 1 183 ? 11.062 0.344 12.75 1 95 183 HIS A CA 1
ATOM 1447 C C . HIS A 1 183 ? 9.93 1.359 12.688 1 95 183 HIS A C 1
ATOM 1449 O O . HIS A 1 183 ? 8.859 1.135 13.266 1 95 183 HIS A O 1
ATOM 1455 N N . ALA A 1 184 ? 10.141 2.432 11.977 1 95.69 184 ALA A N 1
ATOM 1456 C CA . ALA A 1 184 ? 9.102 3.445 11.82 1 95.69 184 ALA A CA 1
ATOM 1457 C C . ALA A 1 184 ? 7.883 2.873 11.109 1 95.69 184 ALA A C 1
ATOM 1459 O O . ALA A 1 184 ? 6.742 3.186 11.461 1 95.69 184 ALA A O 1
ATOM 1460 N N . TYR A 1 185 ? 8.164 2.01 10.133 1 97.19 185 TYR A N 1
ATOM 1461 C CA . TYR A 1 185 ? 7.082 1.391 9.375 1 97.19 185 TYR A CA 1
ATOM 1462 C C . TYR A 1 185 ? 6.223 0.502 10.273 1 97.19 185 TYR A C 1
ATOM 1464 O O . TYR A 1 185 ? 4.996 0.59 10.25 1 97.19 185 TYR A O 1
ATOM 1472 N N . LEU A 1 186 ? 6.844 -0.315 11.031 1 96.75 186 LEU A N 1
ATOM 1473 C CA . LEU A 1 186 ? 6.113 -1.236 11.891 1 96.75 186 LEU A CA 1
ATOM 1474 C C . LEU A 1 186 ? 5.332 -0.478 12.961 1 96.75 186 LEU A C 1
ATOM 1476 O O . LEU A 1 186 ? 4.219 -0.871 13.312 1 96.75 186 LEU A O 1
ATOM 1480 N N . ALA A 1 187 ? 5.914 0.609 13.477 1 97.44 187 ALA A N 1
ATOM 1481 C CA . ALA A 1 187 ? 5.188 1.464 14.406 1 97.44 187 ALA A CA 1
ATOM 1482 C C . ALA A 1 187 ? 3.951 2.068 13.75 1 97.44 187 ALA A C 1
ATOM 1484 O O . ALA A 1 187 ? 2.896 2.184 14.375 1 97.44 187 ALA A O 1
ATOM 1485 N N . SER A 1 188 ? 4.113 2.441 12.516 1 98.19 188 SER A N 1
ATOM 1486 C CA . SER A 1 188 ? 2.998 2.971 11.734 1 98.19 188 SER A CA 1
ATOM 1487 C C . SER A 1 188 ? 1.896 1.93 11.562 1 98.19 188 SER A C 1
ATOM 1489 O O . SER A 1 188 ? 0.717 2.227 11.766 1 98.19 188 SER A O 1
ATOM 1491 N N . VAL A 1 189 ? 2.262 0.73 11.266 1 98.38 189 VAL A N 1
ATOM 1492 C CA . VAL A 1 189 ? 1.3 -0.355 11.102 1 98.38 189 VAL A CA 1
ATOM 1493 C C . VAL A 1 189 ? 0.555 -0.588 12.414 1 98.38 189 VAL A C 1
ATOM 1495 O O . VAL A 1 189 ? -0.668 -0.745 12.422 1 98.38 189 VAL A O 1
ATOM 1498 N N . GLN A 1 190 ? 1.293 -0.643 13.5 1 97.88 190 GLN A N 1
ATOM 1499 C CA . GLN A 1 190 ? 0.674 -0.848 14.805 1 97.88 190 GLN A CA 1
ATOM 1500 C C . GLN A 1 190 ? -0.37 0.227 15.094 1 97.88 190 GLN A C 1
ATOM 1502 O O . GLN A 1 190 ? -1.464 -0.076 15.578 1 97.88 190 GLN A O 1
ATOM 1507 N N . TYR A 1 191 ? -0.051 1.408 14.828 1 98.12 191 TYR A N 1
ATOM 1508 C CA . TYR A 1 191 ? -0.958 2.529 15.055 1 98.12 191 TYR A CA 1
ATOM 1509 C C . TYR A 1 191 ? -2.168 2.445 14.133 1 98.12 191 TYR A C 1
ATOM 1511 O O . TYR A 1 191 ? -3.311 2.471 14.594 1 98.12 191 TYR A O 1
ATOM 1519 N N . TRP A 1 192 ? -1.985 2.26 12.844 1 98.06 192 TRP A N 1
ATOM 1520 C CA . TRP A 1 192 ? -3.039 2.389 11.836 1 98.06 192 TRP A CA 1
ATOM 1521 C C . TRP A 1 192 ? -3.875 1.115 11.766 1 98.06 192 TRP A C 1
ATOM 1523 O O . TRP A 1 192 ? -4.965 1.115 11.18 1 98.06 192 TRP A O 1
ATOM 1533 N N . SER A 1 193 ? -3.342 0.007 12.305 1 97.94 193 SER A N 1
ATOM 1534 C CA . SER A 1 193 ? -4.176 -1.182 12.453 1 97.94 193 SER A CA 1
ATOM 1535 C C . SER A 1 193 ? -5.371 -0.913 13.359 1 97.94 193 SER A C 1
ATOM 1537 O O . SER A 1 193 ? -6.383 -1.614 13.289 1 97.94 193 SER A O 1
ATOM 1539 N N . LYS A 1 194 ? -5.246 0.158 14.125 1 97.94 194 LYS A N 1
ATOM 1540 C CA . LYS A 1 194 ? -6.293 0.473 15.094 1 97.94 194 LYS A CA 1
ATOM 1541 C C . LYS A 1 194 ? -6.977 1.793 14.75 1 97.94 194 LYS A C 1
ATOM 1543 O O . LYS A 1 194 ? -7.816 2.279 15.508 1 97.94 194 LYS A O 1
ATOM 1548 N N . GLN A 1 195 ? -6.578 2.422 13.648 1 97 195 GLN A N 1
ATOM 1549 C CA . GLN A 1 195 ? -7.102 3.717 13.234 1 97 195 GLN A CA 1
ATOM 1550 C C . GLN A 1 195 ? -7.477 3.707 11.75 1 97 195 GLN A C 1
ATOM 1552 O O . GLN A 1 195 ? -6.906 2.943 10.969 1 97 195 GLN A O 1
ATOM 1557 N N . ALA A 1 196 ? -8.43 4.488 11.375 1 96.5 196 ALA A N 1
ATOM 1558 C CA . ALA A 1 196 ? -8.758 4.762 9.977 1 96.5 196 ALA A CA 1
ATOM 1559 C C . ALA A 1 196 ? -9.102 6.234 9.773 1 96.5 196 ALA A C 1
ATOM 1561 O O . ALA A 1 196 ? -9.578 6.898 10.695 1 96.5 196 ALA A O 1
ATOM 1562 N N . THR A 1 197 ? -8.828 6.766 8.625 1 94.25 197 THR A N 1
ATOM 1563 C CA . THR A 1 197 ? -9.211 8.141 8.305 1 94.25 197 THR A CA 1
ATOM 1564 C C . THR A 1 197 ? -10.719 8.258 8.164 1 94.25 197 THR A C 1
ATOM 1566 O O . THR A 1 197 ? -11.422 7.258 8.008 1 94.25 197 THR A O 1
ATOM 1569 N N . ILE A 1 198 ? -11.164 9.461 8.305 1 92.94 198 ILE A N 1
ATOM 1570 C CA . ILE A 1 198 ? -12.57 9.797 8.062 1 92.94 198 ILE A CA 1
ATOM 1571 C C . ILE A 1 198 ? -12.703 10.547 6.742 1 92.94 198 ILE A C 1
ATOM 1573 O O . ILE A 1 198 ? -12.016 11.539 6.516 1 92.94 198 ILE A O 1
ATOM 1577 N N . GLN A 1 199 ? -13.547 10.055 5.895 1 87.62 199 GLN A N 1
ATOM 1578 C CA . GLN A 1 199 ? -13.703 10.68 4.582 1 87.62 199 GLN A CA 1
ATOM 1579 C C . GLN A 1 199 ? -15.18 10.844 4.223 1 87.62 199 GLN A C 1
ATOM 1581 O O . GLN A 1 199 ? -16.016 10.031 4.633 1 87.62 199 GLN A O 1
ATOM 1586 N N . MET B 1 1 ? 15.562 -38.219 -13.695 1 51.94 1 MET B N 1
ATOM 1587 C CA . MET B 1 1 ? 15.773 -37 -14.5 1 51.94 1 MET B CA 1
ATOM 1588 C C . MET B 1 1 ? 15.703 -35.75 -13.633 1 51.94 1 MET B C 1
ATOM 1590 O O . MET B 1 1 ? 14.984 -35.719 -12.633 1 51.94 1 MET B O 1
ATOM 1594 N N . LYS B 1 2 ? 16.656 -34.781 -13.633 1 75.06 2 LYS B N 1
ATOM 1595 C CA . LYS B 1 2 ? 16.75 -33.562 -12.812 1 75.06 2 LYS B CA 1
ATOM 1596 C C . LYS B 1 2 ? 15.523 -32.688 -13 1 75.06 2 LYS B C 1
ATOM 1598 O O . LYS B 1 2 ? 15.094 -32.438 -14.125 1 75.06 2 LYS B O 1
ATOM 1603 N N . SER B 1 3 ? 14.82 -32.406 -11.992 1 89.81 3 SER B N 1
ATOM 1604 C CA . SER B 1 3 ? 13.594 -31.625 -12.047 1 89.81 3 SER B CA 1
ATOM 1605 C C . SER B 1 3 ? 13.859 -30.25 -12.633 1 89.81 3 SER B C 1
ATOM 1607 O O . SER B 1 3 ? 14.883 -29.625 -12.344 1 89.81 3 SER B O 1
ATOM 1609 N N . THR B 1 4 ? 13.133 -29.891 -13.602 1 96.5 4 THR B N 1
ATOM 1610 C CA . THR B 1 4 ? 13.219 -28.562 -14.195 1 96.5 4 THR B CA 1
ATOM 1611 C C . THR B 1 4 ? 12.633 -27.516 -13.258 1 96.5 4 THR B C 1
ATOM 1613 O O . THR B 1 4 ? 13.125 -26.375 -13.195 1 96.5 4 THR B O 1
ATOM 1616 N N . PHE B 1 5 ? 11.641 -27.891 -12.516 1 97.81 5 PHE B N 1
ATOM 1617 C CA . PHE B 1 5 ? 10.93 -27.016 -11.602 1 97.81 5 PHE B CA 1
ATOM 1618 C C . PHE B 1 5 ? 10.914 -27.594 -10.188 1 97.81 5 PHE B C 1
ATOM 1620 O O . PHE B 1 5 ? 10.625 -28.766 -10 1 97.81 5 PHE B O 1
ATOM 1627 N N . VAL B 1 6 ? 11.18 -26.766 -9.203 1 97.38 6 VAL B N 1
ATOM 1628 C CA . VAL B 1 6 ? 11.094 -27.172 -7.809 1 97.38 6 VAL B CA 1
ATOM 1629 C C . VAL B 1 6 ? 10.32 -26.141 -7.004 1 97.38 6 VAL B C 1
ATOM 1631 O O . VAL B 1 6 ? 10.414 -24.938 -7.285 1 97.38 6 VAL B O 1
ATOM 1634 N N . LEU B 1 7 ? 9.531 -26.594 -6.02 1 96.44 7 LEU B N 1
ATOM 1635 C CA . LEU B 1 7 ? 8.812 -25.688 -5.133 1 96.44 7 LEU B CA 1
ATOM 1636 C C . LEU B 1 7 ? 9.781 -24.906 -4.258 1 96.44 7 LEU B C 1
ATOM 1638 O O . LEU B 1 7 ? 10.727 -25.469 -3.709 1 96.44 7 LEU B O 1
ATOM 1642 N N . GLU B 1 8 ? 9.547 -23.656 -4.184 1 95 8 GLU B N 1
ATOM 1643 C CA . GLU B 1 8 ? 10.344 -22.812 -3.312 1 95 8 GLU B CA 1
ATOM 1644 C C . GLU B 1 8 ? 9.633 -22.547 -1.991 1 95 8 GLU B C 1
ATOM 1646 O O . GLU B 1 8 ? 8.422 -22.75 -1.882 1 95 8 GLU B O 1
ATOM 1651 N N . ARG B 1 9 ? 10.359 -22.031 -1.037 1 91.25 9 ARG B N 1
ATOM 1652 C CA . ARG B 1 9 ? 9.844 -21.75 0.298 1 91.25 9 ARG B CA 1
ATOM 1653 C C . ARG B 1 9 ? 8.633 -20.828 0.233 1 91.25 9 ARG B C 1
ATOM 1655 O O . ARG B 1 9 ? 7.68 -20.984 0.992 1 91.25 9 ARG B O 1
ATOM 1662 N N . SER B 1 10 ? 8.648 -19.875 -0.694 1 90.5 10 SER B N 1
ATOM 1663 C CA . SER B 1 10 ? 7.609 -18.859 -0.791 1 90.5 10 SER B CA 1
ATOM 1664 C C . SER B 1 10 ? 6.27 -19.469 -1.183 1 90.5 10 SER B C 1
ATOM 1666 O O . SER B 1 10 ? 5.215 -18.875 -0.949 1 90.5 10 SER B O 1
ATOM 1668 N N . CYS B 1 11 ? 6.312 -20.641 -1.717 1 93.81 11 CYS B N 1
ATOM 1669 C CA . CYS B 1 11 ? 5.109 -21.281 -2.234 1 93.81 11 CYS B CA 1
ATOM 1670 C C . CYS B 1 11 ? 4.508 -22.234 -1.203 1 93.81 11 CYS B C 1
ATOM 1672 O O . CYS B 1 11 ? 3.357 -22.656 -1.333 1 93.81 11 CYS B O 1
ATOM 1674 N N . LEU B 1 12 ? 5.215 -22.531 -0.167 1 93.81 12 LEU B N 1
ATOM 1675 C CA . LEU B 1 12 ? 4.844 -23.609 0.73 1 93.81 12 LEU B CA 1
ATOM 1676 C C . LEU B 1 12 ? 3.631 -23.234 1.571 1 93.81 12 LEU B C 1
ATOM 1678 O O . LEU B 1 12 ? 2.83 -24.094 1.938 1 93.81 12 LEU B O 1
ATOM 1682 N N . ALA B 1 13 ? 3.506 -21.953 1.826 1 92.12 13 ALA B N 1
ATOM 1683 C CA . ALA B 1 13 ? 2.377 -21.5 2.637 1 92.12 13 ALA B CA 1
ATOM 1684 C C . ALA B 1 13 ? 1.05 -21.828 1.957 1 92.12 13 ALA B C 1
ATOM 1686 O O . ALA B 1 13 ? 0.043 -22.062 2.629 1 92.12 13 ALA B O 1
ATOM 1687 N N . GLN B 1 14 ? 1.035 -21.938 0.66 1 95.19 14 GLN B N 1
ATOM 1688 C CA . GLN B 1 14 ? -0.181 -22.25 -0.083 1 95.19 14 GLN B CA 1
ATOM 1689 C C . GLN B 1 14 ? -0.669 -23.672 0.23 1 95.19 14 GLN B C 1
ATOM 1691 O O . GLN B 1 14 ? -1.852 -23.969 0.062 1 95.19 14 GLN B O 1
ATOM 1696 N N . PHE B 1 15 ? 0.21 -24.516 0.685 1 96.38 15 PHE B N 1
ATOM 1697 C CA . PHE B 1 15 ? -0.104 -25.906 0.998 1 96.38 15 PHE B CA 1
ATOM 1698 C C . PHE B 1 15 ? -0.326 -26.078 2.494 1 96.38 15 PHE B C 1
ATOM 1700 O O . PHE B 1 15 ? -1.198 -26.844 2.91 1 96.38 15 PHE B O 1
ATOM 1707 N N . ASP B 1 16 ? 0.427 -25.281 3.264 1 94.5 16 ASP B N 1
ATOM 1708 C CA . ASP B 1 16 ? 0.592 -25.625 4.672 1 94.5 16 ASP B CA 1
ATOM 1709 C C . ASP B 1 16 ? -0.245 -24.719 5.566 1 94.5 16 ASP B C 1
ATOM 1711 O O . ASP B 1 16 ? -0.582 -25.078 6.691 1 94.5 16 ASP B O 1
ATOM 1715 N N . ASP B 1 17 ? -0.52 -23.547 5.094 1 90.62 17 ASP B N 1
ATOM 1716 C CA . ASP B 1 17 ? -1.209 -22.562 5.918 1 90.62 17 ASP B CA 1
ATOM 1717 C C . ASP B 1 17 ? -2.691 -22.484 5.559 1 90.62 17 ASP B C 1
ATOM 1719 O O . ASP B 1 17 ? -3.053 -21.922 4.523 1 90.62 17 ASP B O 1
ATOM 1723 N N . PRO B 1 18 ? -3.568 -22.906 6.453 1 86 18 PRO B N 1
ATOM 1724 C CA . PRO B 1 18 ? -5 -22.844 6.16 1 86 18 PRO B CA 1
ATOM 1725 C C . PRO B 1 18 ? -5.527 -21.406 6.098 1 86 18 PRO B C 1
ATOM 1727 O O . PRO B 1 18 ? -6.609 -21.156 5.551 1 86 18 PRO B O 1
ATOM 1730 N N . ALA B 1 19 ? -4.742 -20.5 6.57 1 80.94 19 ALA B N 1
ATOM 1731 C CA . ALA B 1 19 ? -5.168 -19.094 6.598 1 80.94 19 ALA B CA 1
ATOM 1732 C C . ALA B 1 19 ? -4.465 -18.297 5.512 1 80.94 19 ALA B C 1
ATOM 1734 O O . ALA B 1 19 ? -4.508 -17.062 5.516 1 80.94 19 ALA B O 1
ATOM 1735 N N . HIS B 1 20 ? -3.785 -19.016 4.602 1 87.81 20 HIS B N 1
ATOM 1736 C CA . HIS B 1 20 ? -3.07 -18.344 3.531 1 87.81 20 HIS B CA 1
ATOM 1737 C C . HIS B 1 20 ? -4.004 -17.438 2.732 1 87.81 20 HIS B C 1
ATOM 1739 O O . HIS B 1 20 ? -5.129 -17.828 2.41 1 87.81 20 HIS B O 1
ATOM 1745 N N . GLN B 1 21 ? -3.395 -16.203 2.404 1 83 21 GLN B N 1
ATOM 1746 C CA . GLN B 1 21 ? -4.152 -15.227 1.63 1 83 21 GLN B CA 1
ATOM 1747 C C . GLN B 1 21 ? -3.986 -15.461 0.131 1 83 21 GLN B C 1
ATOM 1749 O O . GLN B 1 21 ? -2.895 -15.297 -0.412 1 83 21 GLN B O 1
ATOM 1754 N N . GLY B 1 22 ? -4.922 -16.109 -0.529 1 88.19 22 GLY B N 1
ATOM 1755 C CA . GLY B 1 22 ? -4.836 -16.438 -1.942 1 88.19 22 GLY B CA 1
ATOM 1756 C C . GLY B 1 22 ? -5.215 -17.875 -2.242 1 88.19 22 GLY B C 1
ATOM 1757 O O . GLY B 1 22 ? -6.109 -18.438 -1.604 1 88.19 22 GLY B O 1
ATOM 1758 N N . THR B 1 23 ? -4.473 -18.422 -3.217 1 94.62 23 THR B N 1
ATOM 1759 C CA . THR B 1 23 ? -4.766 -19.781 -3.629 1 94.62 23 THR B CA 1
ATOM 1760 C C . THR B 1 23 ? -4.301 -20.781 -2.572 1 94.62 23 THR B C 1
ATOM 1762 O O . THR B 1 23 ? -3.125 -20.797 -2.207 1 94.62 23 THR B O 1
ATOM 1765 N N . ARG B 1 24 ? -5.195 -21.547 -2.145 1 93.75 24 ARG B N 1
ATOM 1766 C CA . ARG B 1 24 ? -4.898 -22.641 -1.234 1 93.75 24 ARG B CA 1
ATOM 1767 C C . ARG B 1 24 ? -4.91 -23.984 -1.97 1 93.75 24 ARG B C 1
ATOM 1769 O O . ARG B 1 24 ? -5.859 -24.297 -2.689 1 93.75 24 ARG B O 1
ATOM 1776 N N . LEU B 1 25 ? -3.865 -24.703 -1.741 1 96.62 25 LEU B N 1
ATOM 1777 C CA . LEU B 1 25 ? -3.703 -25.969 -2.439 1 96.62 25 LEU B CA 1
ATOM 1778 C C . LEU B 1 25 ? -3.789 -27.141 -1.468 1 96.62 25 LEU B C 1
ATOM 1780 O O . LEU B 1 25 ? -2.875 -27.359 -0.67 1 96.62 25 LEU B O 1
ATOM 1784 N N . ARG B 1 26 ? -4.898 -27.844 -1.533 1 93.38 26 ARG B N 1
ATOM 1785 C CA . ARG B 1 26 ? -5.082 -29.062 -0.74 1 93.38 26 ARG B CA 1
ATOM 1786 C C . ARG B 1 26 ? -4.578 -30.281 -1.493 1 93.38 26 ARG B C 1
ATOM 1788 O O . ARG B 1 26 ? -5.359 -31.172 -1.833 1 93.38 26 ARG B O 1
ATOM 1795 N N . TRP B 1 27 ? -3.365 -30.344 -1.699 1 95.5 27 TRP B N 1
ATOM 1796 C CA . TRP B 1 27 ? -2.715 -31.375 -2.508 1 95.5 27 TRP B CA 1
ATOM 1797 C C . TRP B 1 27 ? -1.318 -31.672 -1.979 1 95.5 27 TRP B C 1
ATOM 1799 O O . TRP B 1 27 ? -0.792 -30.953 -1.137 1 95.5 27 TRP B O 1
ATOM 1809 N N . ASP B 1 28 ? -0.8 -32.781 -2.367 1 97.06 28 ASP B N 1
ATOM 1810 C CA . ASP B 1 28 ? 0.562 -33.156 -1.979 1 97.06 28 ASP B CA 1
ATOM 1811 C C . ASP B 1 28 ? 1.585 -32.312 -2.744 1 97.06 28 ASP B C 1
ATOM 1813 O O . ASP B 1 28 ? 1.521 -32.219 -3.971 1 97.06 28 ASP B O 1
ATOM 1817 N N . LYS B 1 29 ? 2.531 -31.703 -2.045 1 96.56 29 LYS B N 1
ATOM 1818 C CA . LYS B 1 29 ? 3.533 -30.812 -2.625 1 96.56 29 LYS B CA 1
ATOM 1819 C C . LYS B 1 29 ? 4.363 -31.531 -3.682 1 96.56 29 LYS B C 1
ATOM 1821 O O . LYS B 1 29 ? 4.527 -31.031 -4.797 1 96.56 29 LYS B O 1
ATOM 1826 N N . LYS B 1 30 ? 4.914 -32.688 -3.35 1 95.25 30 LYS B N 1
ATOM 1827 C CA . LYS B 1 30 ? 5.77 -33.438 -4.262 1 95.25 30 LYS B CA 1
ATOM 1828 C C . LYS B 1 30 ? 4.992 -33.906 -5.492 1 95.25 30 LYS B C 1
ATOM 1830 O O . LYS B 1 30 ? 5.535 -33.938 -6.598 1 95.25 30 LYS B O 1
ATOM 1835 N N . GLU B 1 31 ? 3.797 -34.25 -5.27 1 97 31 GLU B N 1
ATOM 1836 C CA . GLU B 1 31 ? 2.957 -34.656 -6.383 1 97 31 GLU B CA 1
ATOM 1837 C C . GLU B 1 31 ? 2.705 -33.531 -7.359 1 97 31 GLU B C 1
ATOM 1839 O O . GLU B 1 31 ? 2.77 -33.719 -8.578 1 97 31 GLU B O 1
ATOM 1844 N N . LEU B 1 32 ? 2.379 -32.344 -6.828 1 97 32 LEU B N 1
ATOM 1845 C CA . LEU B 1 32 ? 2.148 -31.188 -7.695 1 97 32 LEU B CA 1
ATOM 1846 C C . LEU B 1 32 ? 3.416 -30.828 -8.461 1 97 32 LEU B C 1
ATOM 1848 O O . LEU B 1 32 ? 3.355 -30.5 -9.656 1 97 32 LEU B O 1
ATOM 1852 N N . GLU B 1 33 ? 4.488 -30.828 -7.766 1 96.31 33 GLU B N 1
ATOM 1853 C CA . GLU B 1 33 ? 5.777 -30.594 -8.414 1 96.31 33 GLU B CA 1
ATOM 1854 C C . GLU B 1 33 ? 6.004 -31.578 -9.562 1 96.31 33 GLU B C 1
ATOM 1856 O O . GLU B 1 33 ? 6.363 -31.172 -10.672 1 96.31 33 GLU B O 1
ATOM 1861 N N . ARG B 1 34 ? 5.828 -32.844 -9.32 1 96.5 34 ARG B N 1
ATOM 1862 C CA . ARG B 1 34 ? 5.984 -33.875 -10.328 1 96.5 34 ARG B CA 1
ATOM 1863 C C . ARG B 1 34 ? 5.047 -33.656 -11.508 1 96.5 34 ARG B C 1
ATOM 1865 O O . ARG B 1 34 ? 5.461 -33.75 -12.664 1 96.5 34 ARG B O 1
ATOM 1872 N N . GLN B 1 35 ? 3.797 -33.344 -11.219 1 96.38 35 GLN B N 1
ATOM 1873 C CA . GLN B 1 35 ? 2.795 -33.094 -12.25 1 96.38 35 GLN B CA 1
ATOM 1874 C C . GLN B 1 35 ? 3.193 -31.938 -13.148 1 96.38 35 GLN B C 1
ATOM 1876 O O . GLN B 1 35 ? 2.998 -31.984 -14.367 1 96.38 35 GLN B O 1
ATOM 1881 N N . THR B 1 36 ? 3.693 -30.938 -12.492 1 97.19 36 THR B N 1
ATOM 1882 C CA . THR B 1 36 ? 4.133 -29.75 -13.234 1 97.19 36 THR B CA 1
ATOM 1883 C C . THR B 1 36 ? 5.289 -30.109 -14.164 1 97.19 36 THR B C 1
ATOM 1885 O O . THR B 1 36 ? 5.273 -29.75 -15.344 1 97.19 36 THR B O 1
ATOM 1888 N N . ASN B 1 37 ? 6.281 -30.828 -13.672 1 97.44 37 ASN B N 1
ATOM 1889 C CA . ASN B 1 37 ? 7.414 -31.266 -14.477 1 97.44 37 ASN B CA 1
ATOM 1890 C C . ASN B 1 37 ? 6.973 -32.188 -15.609 1 97.44 37 ASN B C 1
ATOM 1892 O O . ASN B 1 37 ? 7.445 -32.062 -16.75 1 97.44 37 ASN B O 1
ATOM 1896 N N . ASP B 1 38 ? 6.09 -33.062 -15.305 1 97.19 38 ASP B N 1
ATOM 1897 C CA . ASP B 1 38 ? 5.586 -34 -16.312 1 97.19 38 ASP B CA 1
ATOM 1898 C C . ASP B 1 38 ? 4.855 -33.25 -17.438 1 97.19 38 ASP B C 1
ATOM 1900 O O . ASP B 1 38 ? 5.078 -33.531 -18.609 1 97.19 38 ASP B O 1
ATOM 1904 N N . ALA B 1 39 ? 3.979 -32.344 -17.031 1 96.69 39 ALA B N 1
ATOM 1905 C CA . ALA B 1 39 ? 3.229 -31.578 -18.016 1 96.69 39 ALA B CA 1
ATOM 1906 C C . ALA B 1 39 ? 4.168 -30.844 -18.969 1 96.69 39 ALA B C 1
ATOM 1908 O O . ALA B 1 39 ? 3.951 -30.828 -20.188 1 96.69 39 ALA B O 1
ATOM 1909 N N . TYR B 1 40 ? 5.145 -30.25 -18.422 1 97.5 40 TYR B N 1
ATOM 1910 C CA . TYR B 1 40 ? 6.121 -29.547 -19.234 1 97.5 40 TYR B CA 1
ATOM 1911 C C . TYR B 1 40 ? 6.891 -30.516 -20.125 1 97.5 40 TYR B C 1
ATOM 1913 O O . TYR B 1 40 ? 7.074 -30.266 -21.312 1 97.5 40 TYR B O 1
ATOM 1921 N N . GLY B 1 41 ? 7.375 -31.594 -19.562 1 96.5 41 GLY B N 1
ATOM 1922 C CA . GLY B 1 41 ? 8.133 -32.594 -20.297 1 96.5 41 GLY B CA 1
ATOM 1923 C C . GLY B 1 41 ? 7.352 -33.219 -21.453 1 96.5 41 GLY B C 1
ATOM 1924 O O . GLY B 1 41 ? 7.93 -33.594 -22.469 1 96.5 41 GLY B O 1
ATOM 1925 N N . MET B 1 42 ? 6.086 -33.25 -21.312 1 96.44 42 MET B N 1
ATOM 1926 C CA . MET B 1 42 ? 5.227 -33.875 -22.328 1 96.44 42 MET B CA 1
ATOM 1927 C C . MET B 1 42 ? 4.781 -32.844 -23.359 1 96.44 42 MET B C 1
ATOM 1929 O O . MET B 1 42 ? 4.059 -33.156 -24.297 1 96.44 42 MET B O 1
ATOM 1933 N N . GLY B 1 43 ? 5.137 -31.594 -23.172 1 95.81 43 GLY B N 1
ATOM 1934 C CA . GLY B 1 43 ? 4.797 -30.547 -24.125 1 95.81 43 GLY B CA 1
ATOM 1935 C C . GLY B 1 43 ? 3.387 -30.016 -23.953 1 95.81 43 GLY B C 1
ATOM 1936 O O . GLY B 1 43 ? 2.816 -29.438 -24.875 1 95.81 43 GLY B O 1
ATOM 1937 N N . GLU B 1 44 ? 2.799 -30.203 -22.781 1 94.88 44 GLU B N 1
ATOM 1938 C CA . GLU B 1 44 ? 1.431 -29.766 -22.531 1 94.88 44 GLU B CA 1
ATOM 1939 C C . GLU B 1 44 ? 1.382 -28.281 -22.156 1 94.88 44 GLU B C 1
ATOM 1941 O O . GLU B 1 44 ? 0.306 -27.688 -22.109 1 94.88 44 GLU B O 1
ATOM 1946 N N . CYS B 1 45 ? 2.488 -27.734 -21.781 1 96.25 45 CYS B N 1
ATOM 1947 C CA . CYS B 1 45 ? 2.646 -26.328 -21.469 1 96.25 45 CYS B CA 1
ATOM 1948 C C . CYS B 1 45 ? 4.023 -25.828 -21.891 1 96.25 45 CYS B C 1
ATOM 1950 O O . CYS B 1 45 ? 4.898 -26.625 -22.25 1 96.25 45 CYS B O 1
ATOM 1952 N N . SER B 1 46 ? 4.164 -24.531 -21.969 1 97.81 46 SER B N 1
ATOM 1953 C CA . SER B 1 46 ? 5.43 -23.891 -22.328 1 97.81 46 SER B CA 1
ATOM 1954 C C . SER B 1 46 ? 5.75 -22.734 -21.391 1 97.81 46 SER B C 1
ATOM 1956 O O . SER B 1 46 ? 4.863 -22.219 -20.719 1 97.81 46 SER B O 1
ATOM 1958 N N . LEU B 1 47 ? 7.004 -22.406 -21.328 1 98.31 47 LEU B N 1
ATOM 1959 C CA . LEU B 1 47 ? 7.422 -21.25 -20.562 1 98.31 47 LEU B CA 1
ATOM 1960 C C . LEU B 1 47 ? 6.973 -19.953 -21.25 1 98.31 47 LEU B C 1
ATOM 1962 O O . LEU B 1 47 ? 7.336 -19.703 -22.391 1 98.31 47 LEU B O 1
ATOM 1966 N N . ILE B 1 48 ? 6.207 -19.219 -20.562 1 98.62 48 ILE B N 1
ATOM 1967 C CA . ILE B 1 48 ? 5.719 -17.938 -21.062 1 98.62 48 ILE B CA 1
ATOM 1968 C C . ILE B 1 48 ? 6.367 -16.797 -20.281 1 98.62 48 ILE B C 1
ATOM 1970 O O . ILE B 1 48 ? 6.496 -16.859 -19.062 1 98.62 48 ILE B O 1
ATOM 1974 N N . ASP B 1 49 ? 6.762 -15.719 -20.969 1 98.5 49 ASP B N 1
ATOM 1975 C CA . ASP B 1 49 ? 7.434 -14.586 -20.328 1 98.5 49 ASP B CA 1
ATOM 1976 C C . ASP B 1 49 ? 6.523 -13.922 -19.297 1 98.5 49 ASP B C 1
ATOM 1978 O O . ASP B 1 49 ? 5.324 -13.758 -19.547 1 98.5 49 ASP B O 1
ATOM 1982 N N . GLY B 1 50 ? 7.137 -13.578 -18.172 1 97.62 50 GLY B N 1
ATOM 1983 C CA . GLY B 1 50 ? 6.441 -12.797 -17.156 1 97.62 50 GLY B CA 1
ATOM 1984 C C . GLY B 1 50 ? 6.816 -11.328 -17.188 1 97.62 50 GLY B C 1
ATOM 1985 O O . GLY B 1 50 ? 7.113 -10.773 -18.25 1 97.62 50 GLY B O 1
ATOM 1986 N N . TYR B 1 51 ? 6.703 -10.703 -16.078 1 96 51 TYR B N 1
ATOM 1987 C CA . TYR B 1 51 ? 6.844 -9.258 -16 1 96 51 TYR B CA 1
ATOM 1988 C C . TYR B 1 51 ? 8.312 -8.852 -16.031 1 96 51 TYR B C 1
ATOM 1990 O O . TYR B 1 51 ? 8.633 -7.668 -16.188 1 96 51 TYR B O 1
ATOM 1998 N N . ALA B 1 52 ? 9.234 -9.789 -15.922 1 97.06 52 ALA B N 1
ATOM 1999 C CA . ALA B 1 52 ? 10.68 -9.594 -15.977 1 97.06 52 ALA B CA 1
ATOM 2000 C C . ALA B 1 52 ? 11.375 -10.789 -16.625 1 97.06 52 ALA B C 1
ATOM 2002 O O . ALA B 1 52 ? 10.797 -11.883 -16.703 1 97.06 52 ALA B O 1
ATOM 2003 N N . PRO B 1 53 ? 12.672 -10.664 -17.016 1 97.5 53 PRO B N 1
ATOM 2004 C CA . PRO B 1 53 ? 13.359 -11.758 -17.703 1 97.5 53 PRO B CA 1
ATOM 2005 C C . PRO B 1 53 ? 13.484 -13.008 -16.828 1 97.5 53 PRO B C 1
ATOM 2007 O O . PRO B 1 53 ? 13.477 -14.125 -17.344 1 97.5 53 PRO B O 1
ATOM 2010 N N . PHE B 1 54 ? 13.539 -12.805 -15.578 1 98.56 54 PHE B N 1
ATOM 2011 C CA . PHE B 1 54 ? 13.75 -13.938 -14.68 1 98.56 54 PHE B CA 1
ATOM 2012 C C . PHE B 1 54 ? 12.422 -14.586 -14.305 1 98.56 54 PHE B C 1
ATOM 2014 O O . PHE B 1 54 ? 12.391 -15.602 -13.609 1 98.56 54 PHE B O 1
ATOM 2021 N N . CYS B 1 55 ? 11.32 -14.039 -14.664 1 98.5 55 CYS B N 1
ATOM 2022 C CA . CYS B 1 55 ? 9.992 -14.531 -14.312 1 98.5 55 CYS B CA 1
ATOM 2023 C C . CYS B 1 55 ? 9.328 -15.219 -15.5 1 98.5 55 CYS B C 1
ATOM 2025 O O . CYS B 1 55 ? 9.25 -14.648 -16.594 1 98.5 55 CYS B O 1
ATOM 2027 N N . LYS B 1 56 ? 8.859 -16.438 -15.258 1 98.81 56 LYS B N 1
ATOM 2028 C CA . LYS B 1 56 ? 8.109 -17.188 -16.266 1 98.81 56 LYS B CA 1
ATOM 2029 C C . LYS B 1 56 ? 6.82 -17.766 -15.688 1 98.81 56 LYS B C 1
ATOM 2031 O O . LYS B 1 56 ? 6.672 -17.844 -14.461 1 98.81 56 LYS B O 1
ATOM 2036 N N . HIS B 1 57 ? 5.926 -18.078 -16.578 1 98.81 57 HIS B N 1
ATOM 2037 C CA . HIS B 1 57 ? 4.664 -18.719 -16.203 1 98.81 57 HIS B CA 1
ATOM 2038 C C . HIS B 1 57 ? 4.496 -20.062 -16.922 1 98.81 57 HIS B C 1
ATOM 2040 O O . HIS B 1 57 ? 4.883 -20.203 -18.078 1 98.81 57 HIS B O 1
ATOM 2046 N N . LEU B 1 58 ? 3.973 -21.031 -16.219 1 98.69 58 LEU B N 1
ATOM 2047 C CA . LEU B 1 58 ? 3.355 -22.219 -16.797 1 98.69 58 LEU B CA 1
ATOM 2048 C C . LEU B 1 58 ? 1.854 -22.234 -16.531 1 98.69 58 LEU B C 1
ATOM 2050 O O . LEU B 1 58 ? 1.424 -22.156 -15.383 1 98.69 58 LEU B O 1
ATOM 2054 N N . PHE B 1 59 ? 1.135 -22.266 -17.625 1 98.56 59 PHE B N 1
ATOM 2055 C CA . PHE B 1 59 ? -0.305 -22.438 -17.469 1 98.56 59 PHE B CA 1
ATOM 2056 C C . PHE B 1 59 ? -0.708 -23.891 -17.703 1 98.56 59 PHE B C 1
ATOM 2058 O O . PHE B 1 59 ? -0.523 -24.422 -18.797 1 98.56 59 PHE B O 1
ATOM 2065 N N . VAL B 1 60 ? -1.234 -24.531 -16.672 1 97.88 60 VAL B N 1
ATOM 2066 C CA . VAL B 1 60 ? -1.625 -25.938 -16.75 1 97.88 60 VAL B CA 1
ATOM 2067 C C . VAL B 1 60 ? -3.08 -26.094 -16.328 1 97.88 60 VAL B C 1
ATOM 2069 O O . VAL B 1 60 ? -3.602 -25.281 -15.57 1 97.88 60 VAL B O 1
ATOM 2072 N N . PRO B 1 61 ? -3.76 -27.109 -16.812 1 96.56 61 PRO B N 1
ATOM 2073 C CA . PRO B 1 61 ? -5.105 -27.375 -16.297 1 96.56 61 PRO B CA 1
ATOM 2074 C C . PRO B 1 61 ? -5.125 -27.641 -14.797 1 96.56 61 PRO B C 1
ATOM 2076 O O . PRO B 1 61 ? -4.188 -28.219 -14.25 1 96.56 61 PRO B O 1
ATOM 2079 N N . ASN B 1 62 ? -6.109 -27.109 -14.148 1 97.81 62 ASN B N 1
ATOM 2080 C CA . ASN B 1 62 ? -6.289 -27.344 -12.719 1 97.81 62 ASN B CA 1
ATOM 2081 C C . ASN B 1 62 ? -6.758 -28.766 -12.438 1 97.81 62 ASN B C 1
ATOM 2083 O O . ASN B 1 62 ? -7.957 -29.047 -12.469 1 97.81 62 ASN B O 1
ATOM 2087 N N . THR B 1 63 ? -5.871 -29.641 -12.023 1 94.56 63 THR B N 1
ATOM 2088 C CA . THR B 1 63 ? -6.199 -31.031 -11.758 1 94.56 63 THR B CA 1
ATOM 2089 C C . THR B 1 63 ? -6.281 -31.297 -10.258 1 94.56 63 THR B C 1
ATOM 2091 O O . THR B 1 63 ? -6.473 -32.438 -9.828 1 94.56 63 THR B O 1
ATOM 2094 N N . VAL B 1 64 ? -6.148 -30.234 -9.484 1 96.75 64 VAL B N 1
ATOM 2095 C CA . VAL B 1 64 ? -6.055 -30.453 -8.047 1 96.75 64 VAL B CA 1
ATOM 2096 C C . VAL B 1 64 ? -7.277 -29.859 -7.352 1 96.75 64 VAL B C 1
ATOM 2098 O O . VAL B 1 64 ? -7.348 -29.828 -6.117 1 96.75 64 VAL B O 1
ATOM 2101 N N . GLY B 1 65 ? -8.172 -29.344 -8.055 1 96.94 65 GLY B N 1
ATOM 2102 C CA . GLY B 1 65 ? -9.414 -28.844 -7.488 1 96.94 65 GLY B CA 1
ATOM 2103 C C . GLY B 1 65 ? -9.227 -27.531 -6.738 1 96.94 65 GLY B C 1
ATOM 2104 O O . GLY B 1 65 ? -9.992 -27.219 -5.824 1 96.94 65 GLY B O 1
ATOM 2105 N N . ALA B 1 66 ? -8.195 -26.781 -7.102 1 97.44 66 ALA B N 1
ATOM 2106 C CA . ALA B 1 66 ? -7.957 -25.484 -6.465 1 97.44 66 ALA B CA 1
ATOM 2107 C C . ALA B 1 66 ? -9.094 -24.516 -6.762 1 97.44 66 ALA B C 1
ATOM 2109 O O . ALA B 1 66 ? -9.594 -24.453 -7.887 1 97.44 66 ALA B O 1
ATOM 2110 N N . LEU B 1 67 ? -9.484 -23.797 -5.73 1 96.31 67 LEU B N 1
ATOM 2111 C CA . LEU B 1 67 ? -10.555 -22.828 -5.875 1 96.31 67 LEU B CA 1
ATOM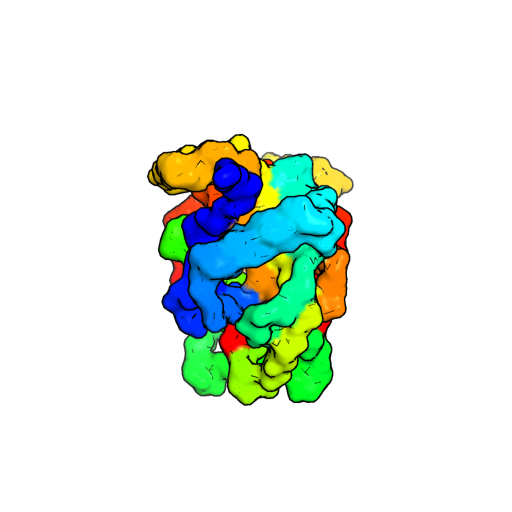 2112 C C . LEU B 1 67 ? -10.008 -21.484 -6.352 1 96.31 67 LEU B C 1
ATOM 2114 O O . LEU B 1 67 ? -8.859 -21.141 -6.059 1 96.31 67 LEU B O 1
ATOM 2118 N N . LEU B 1 68 ? -10.922 -20.781 -7.098 1 96.12 68 LEU B N 1
ATOM 2119 C CA . LEU B 1 68 ? -10.586 -19.391 -7.434 1 96.12 68 LEU B CA 1
ATOM 2120 C C . LEU B 1 68 ? -10.227 -18.609 -6.18 1 96.12 68 LEU B C 1
ATOM 2122 O O . LEU B 1 68 ? -10.875 -18.75 -5.141 1 96.12 68 LEU B O 1
ATOM 2126 N N . SER B 1 69 ? -9.203 -17.812 -6.332 1 91.81 69 SER B N 1
ATOM 2127 C CA . SER B 1 69 ? -8.742 -17.047 -5.176 1 91.81 69 SER B CA 1
ATOM 2128 C C . SER B 1 69 ? -9.188 -15.594 -5.254 1 91.81 69 SER B C 1
ATOM 2130 O O . SER B 1 69 ? -8.828 -14.781 -4.398 1 91.81 69 SER B O 1
ATOM 2132 N N . THR B 1 70 ? -9.875 -15.172 -6.293 1 94.94 70 THR B N 1
ATOM 2133 C CA . THR B 1 70 ? -10.336 -13.805 -6.508 1 94.94 70 THR B CA 1
ATOM 2134 C C . THR B 1 70 ? -11.805 -13.789 -6.934 1 94.94 70 THR B C 1
ATOM 2136 O O . THR B 1 70 ? -12.297 -14.766 -7.508 1 94.94 70 THR B O 1
ATOM 2139 N N . ALA B 1 71 ? -12.477 -12.781 -6.582 1 95.19 71 ALA B N 1
ATOM 2140 C CA . ALA B 1 71 ? -13.867 -12.578 -6.98 1 95.19 71 ALA B CA 1
ATOM 2141 C C . ALA B 1 71 ? -14.102 -11.141 -7.422 1 95.19 71 ALA B C 1
ATOM 2143 O O . ALA B 1 71 ? -13.438 -10.219 -6.945 1 95.19 71 ALA B O 1
ATOM 2144 N N . GLU B 1 72 ? -15.031 -10.992 -8.328 1 96.19 72 GLU B N 1
ATOM 2145 C CA . GLU B 1 72 ? -15.438 -9.656 -8.773 1 96.19 72 GLU B CA 1
ATOM 2146 C C . GLU B 1 72 ? -16.156 -8.898 -7.664 1 96.19 72 GLU B C 1
ATOM 2148 O O . GLU B 1 72 ? -16.969 -9.469 -6.938 1 96.19 72 GLU B O 1
ATOM 2153 N N . ILE B 1 73 ? -15.844 -7.68 -7.559 1 97.06 73 ILE B N 1
ATOM 2154 C CA . ILE B 1 73 ? -16.578 -6.797 -6.656 1 97.06 73 ILE B CA 1
ATOM 2155 C C . ILE B 1 73 ? -17.828 -6.273 -7.352 1 97.06 73 ILE B C 1
ATOM 2157 O O . ILE B 1 73 ? -17.75 -5.668 -8.422 1 97.06 73 ILE B O 1
ATOM 2161 N N . THR B 1 74 ? -18.938 -6.5 -6.789 1 95.44 74 THR B N 1
ATOM 2162 C CA . THR B 1 74 ? -20.219 -6.043 -7.32 1 95.44 74 THR B CA 1
ATOM 2163 C C . THR B 1 74 ? -20.938 -5.148 -6.309 1 95.44 74 THR B C 1
ATOM 2165 O O . THR B 1 74 ? -20.5 -5.039 -5.16 1 95.44 74 THR B O 1
ATOM 2168 N N . GLU B 1 75 ? -21.984 -4.527 -6.762 1 94.44 75 GLU B N 1
ATOM 2169 C CA . GLU B 1 75 ? -2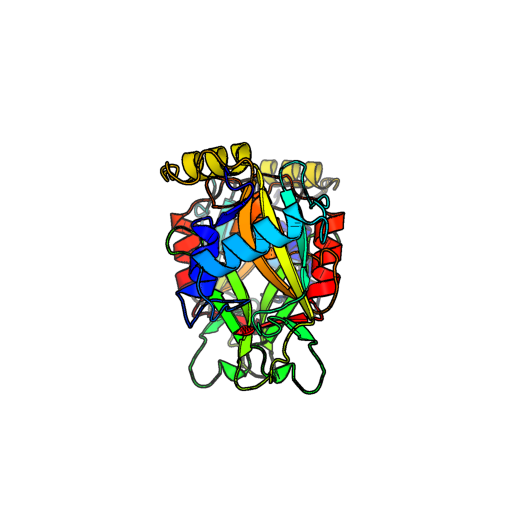2.781 -3.707 -5.855 1 94.44 75 GLU B CA 1
ATOM 2170 C C . GLU B 1 75 ? -23.359 -4.543 -4.719 1 94.44 75 GLU B C 1
ATOM 2172 O O . GLU B 1 75 ? -23.5 -4.059 -3.594 1 94.44 75 GLU B O 1
ATOM 2177 N N . GLU B 1 76 ? -23.625 -5.797 -4.965 1 93.38 76 GLU B N 1
ATOM 2178 C CA . GLU B 1 76 ? -24.297 -6.676 -4.004 1 93.38 76 GLU B CA 1
ATOM 2179 C C . GLU B 1 76 ? -23.328 -7.176 -2.943 1 93.38 76 GLU B C 1
ATOM 2181 O O . GLU B 1 76 ? -23.719 -7.426 -1.802 1 93.38 76 GLU B O 1
ATOM 2186 N N . ASN B 1 77 ? -22.016 -7.254 -3.299 1 94.81 77 ASN B N 1
ATOM 2187 C CA . ASN B 1 77 ? -21.141 -7.922 -2.352 1 94.81 77 ASN B CA 1
ATOM 2188 C C . ASN B 1 77 ? -20.094 -6.961 -1.784 1 94.81 77 ASN B C 1
ATOM 2190 O O . ASN B 1 77 ? -19.391 -7.293 -0.826 1 94.81 77 ASN B O 1
ATOM 2194 N N . GLN B 1 78 ? -20 -5.773 -2.262 1 94.94 78 GLN B N 1
ATOM 2195 C CA . GLN B 1 78 ? -18.969 -4.809 -1.888 1 94.94 78 GLN B CA 1
ATOM 2196 C C . GLN B 1 78 ? -19.016 -4.508 -0.393 1 94.94 78 GLN B C 1
ATOM 2198 O O . GLN B 1 78 ? -17.984 -4.23 0.222 1 94.94 78 GLN B O 1
ATOM 2203 N N . GLN B 1 79 ? -20.141 -4.637 0.217 1 92.5 79 GLN B N 1
ATOM 2204 C CA . GLN B 1 79 ? -20.297 -4.305 1.629 1 92.5 79 GLN B CA 1
ATOM 2205 C C . GLN B 1 79 ? -19.625 -5.344 2.518 1 92.5 79 GLN B C 1
ATOM 2207 O O . GLN B 1 79 ? -19.438 -5.121 3.717 1 92.5 79 GLN B O 1
ATOM 2212 N N . HIS B 1 80 ? -19.25 -6.469 1.912 1 95.19 80 HIS B N 1
ATOM 2213 C CA . HIS B 1 80 ? -18.656 -7.547 2.703 1 95.19 80 HIS B CA 1
ATOM 2214 C C . HIS B 1 80 ? -17.141 -7.496 2.662 1 95.19 80 HIS B C 1
ATOM 2216 O O . HIS B 1 80 ? -16.469 -8.289 3.328 1 95.19 80 HIS B O 1
ATOM 2222 N N . LEU B 1 81 ? -16.578 -6.57 1.879 1 96.75 81 LEU B N 1
ATOM 2223 C CA . LEU B 1 81 ? -15.133 -6.434 1.8 1 96.75 81 LEU B CA 1
ATOM 2224 C C . LEU B 1 81 ? -14.539 -6.148 3.174 1 96.75 81 LEU B C 1
ATOM 2226 O O . LEU B 1 81 ? -15.102 -5.375 3.951 1 96.75 81 LEU B O 1
ATOM 2230 N N . GLN B 1 82 ? -13.453 -6.797 3.391 1 95.19 82 GLN B N 1
ATOM 2231 C CA . GLN B 1 82 ? -12.656 -6.559 4.586 1 95.19 82 GLN B CA 1
ATOM 2232 C C . GLN B 1 82 ? -11.258 -6.059 4.223 1 95.19 82 GLN B C 1
ATOM 2234 O O . GLN B 1 82 ? -10.812 -6.219 3.086 1 95.19 82 GLN B O 1
ATOM 2239 N N . CYS B 1 83 ? -10.672 -5.395 5.16 1 96.19 83 CYS B N 1
ATOM 2240 C CA . CYS B 1 83 ? -9.305 -4.922 4.957 1 96.19 83 CYS B CA 1
ATOM 2241 C C . CYS B 1 83 ? -8.547 -4.879 6.273 1 96.19 83 CYS B C 1
ATOM 2243 O O . CYS B 1 83 ? -9.133 -4.656 7.332 1 96.19 83 CYS B O 1
ATOM 2245 N N . ASP B 1 84 ? -7.273 -5.152 6.199 1 95.94 84 ASP B N 1
ATOM 2246 C CA . ASP B 1 84 ? -6.371 -5.09 7.344 1 95.94 84 ASP B CA 1
ATOM 2247 C C . ASP B 1 84 ? -4.91 -5.117 6.895 1 95.94 84 ASP B C 1
ATOM 2249 O O . ASP B 1 84 ? -4.621 -5.336 5.719 1 95.94 84 ASP B O 1
ATOM 2253 N N . TYR B 1 85 ? -4.043 -4.762 7.82 1 97.12 85 TYR B N 1
ATOM 2254 C CA . TYR B 1 85 ? -2.613 -4.898 7.562 1 97.12 85 TYR B CA 1
ATOM 2255 C C . TYR B 1 85 ? -2.145 -6.328 7.816 1 97.12 85 TYR B C 1
ATOM 2257 O O . TYR B 1 85 ? -2.273 -6.84 8.93 1 97.12 85 TYR B O 1
ATOM 2265 N N . LEU B 1 86 ? -1.606 -6.93 6.75 1 93.19 86 LEU B N 1
ATOM 2266 C CA . LEU B 1 86 ? -1.189 -8.328 6.816 1 93.19 86 LEU B CA 1
ATOM 2267 C C . LEU B 1 86 ? 0.179 -8.516 6.172 1 93.19 86 LEU B C 1
ATOM 2269 O O . LEU B 1 86 ? 0.532 -7.805 5.23 1 93.19 86 LEU B O 1
ATOM 2273 N N . ALA B 1 87 ? 0.947 -9.422 6.723 1 89.25 87 ALA B N 1
ATOM 2274 C CA . ALA B 1 87 ? 2.209 -9.852 6.125 1 89.25 87 ALA B CA 1
ATOM 2275 C C . ALA B 1 87 ? 2.102 -11.273 5.578 1 89.25 87 ALA B C 1
ATOM 2277 O O . ALA B 1 87 ? 1.379 -12.102 6.133 1 89.25 87 ALA B O 1
ATOM 2278 N N . ARG B 1 88 ? 2.775 -11.508 4.43 1 77.5 88 ARG B N 1
ATOM 2279 C CA . ARG B 1 88 ? 2.785 -12.859 3.885 1 77.5 88 ARG B CA 1
ATOM 2280 C C . ARG B 1 88 ? 3.609 -13.797 4.762 1 77.5 88 ARG B C 1
ATOM 2282 O O . ARG B 1 88 ? 3.34 -15 4.812 1 77.5 88 ARG B O 1
ATOM 2289 N N . SER B 1 89 ? 4.664 -13.273 5.332 1 78.56 89 SER B N 1
ATOM 2290 C CA . SER B 1 89 ? 5.543 -13.953 6.273 1 78.56 89 SER B CA 1
ATOM 2291 C C . SER B 1 89 ? 5.984 -13.016 7.395 1 78.56 89 SER B C 1
ATOM 2293 O O . SER B 1 89 ? 5.824 -11.797 7.289 1 78.56 89 SER B O 1
ATOM 2295 N N . PRO B 1 90 ? 6.555 -13.531 8.492 1 80.44 90 PRO B N 1
ATOM 2296 C CA . PRO B 1 90 ? 6.98 -12.672 9.602 1 80.44 90 PRO B CA 1
ATOM 2297 C C . PRO B 1 90 ? 8.078 -11.695 9.203 1 80.44 90 PRO B C 1
ATOM 2299 O O . PRO B 1 90 ? 8.234 -10.641 9.828 1 80.44 90 PRO B O 1
ATOM 2302 N N . GLU B 1 91 ? 8.859 -12.039 8.156 1 82.69 91 GLU B N 1
ATOM 2303 C CA . GLU B 1 91 ? 9.992 -11.219 7.738 1 82.69 91 GLU B CA 1
ATOM 2304 C C . GLU B 1 91 ? 9.547 -10.094 6.809 1 82.69 91 GLU B C 1
ATOM 2306 O O . GLU B 1 91 ? 10.266 -9.109 6.633 1 82.69 91 GLU B O 1
ATOM 2311 N N . GLU B 1 92 ? 8.398 -10.242 6.277 1 86.25 92 GLU B N 1
ATOM 2312 C CA . GLU B 1 92 ? 7.918 -9.25 5.324 1 86.25 92 GLU B CA 1
ATOM 2313 C C . GLU B 1 92 ? 7.086 -8.172 6.016 1 86.25 92 GLU B C 1
ATOM 2315 O O . GLU B 1 92 ? 6.457 -8.43 7.043 1 86.25 92 GLU B O 1
ATOM 2320 N N . LEU B 1 93 ? 7.074 -6.992 5.469 1 93.38 93 LEU B N 1
ATOM 2321 C CA . LEU B 1 93 ? 6.301 -5.875 6 1 93.38 93 LEU B CA 1
ATOM 2322 C C . LEU B 1 93 ? 4.809 -6.102 5.793 1 93.38 93 LEU B C 1
ATOM 2324 O O . LEU B 1 93 ? 4.383 -6.52 4.711 1 93.38 93 LEU B O 1
ATOM 2328 N N . PRO B 1 94 ? 4.02 -5.879 6.898 1 96.12 94 PRO B N 1
ATOM 2329 C CA . PRO B 1 94 ? 2.57 -5.906 6.684 1 96.12 94 PRO B CA 1
ATOM 2330 C C . PRO B 1 94 ? 2.084 -4.77 5.789 1 96.12 94 PRO B C 1
ATOM 2332 O O . PRO B 1 94 ? 2.594 -3.65 5.875 1 96.12 94 PRO B O 1
ATOM 2335 N N . VAL B 1 95 ? 1.193 -5.043 4.91 1 96.69 95 VAL B N 1
ATOM 2336 C CA . VAL B 1 95 ? 0.608 -4.035 4.035 1 96.69 95 VAL B CA 1
ATOM 2337 C C . VAL B 1 95 ? -0.915 -4.133 4.074 1 96.69 95 VAL B C 1
ATOM 2339 O O . VAL B 1 95 ? -1.466 -5.152 4.496 1 96.69 95 VAL B O 1
ATOM 2342 N N . LEU B 1 96 ? -1.544 -3.051 3.709 1 97.75 96 LEU B N 1
ATOM 2343 C CA . LEU B 1 96 ? -3.002 -3.059 3.68 1 97.75 96 LEU B CA 1
ATOM 2344 C C . LEU B 1 96 ? -3.518 -3.965 2.568 1 97.75 96 LEU B C 1
ATOM 2346 O O . LEU B 1 96 ? -3.18 -3.773 1.397 1 97.75 96 LEU B O 1
ATOM 2350 N N . MET B 1 97 ? -4.297 -4.895 2.982 1 95.88 97 MET B N 1
ATOM 2351 C CA . MET B 1 97 ? -4.898 -5.84 2.047 1 95.88 97 MET B CA 1
ATOM 2352 C C . MET B 1 97 ? -6.418 -5.793 2.123 1 95.88 97 MET B C 1
ATOM 2354 O O . MET B 1 97 ? -6.98 -5.402 3.146 1 95.88 97 MET B O 1
ATOM 2358 N N . ARG B 1 98 ? -7.023 -6.148 1.022 1 96.88 98 ARG B N 1
ATOM 2359 C CA . ARG B 1 98 ? -8.477 -6.25 0.928 1 96.88 98 ARG B CA 1
ATOM 2360 C C . ARG B 1 98 ? -8.898 -7.633 0.445 1 96.88 98 ARG B C 1
ATOM 2362 O O . ARG B 1 98 ? -8.258 -8.211 -0.432 1 96.88 98 ARG B O 1
ATOM 2369 N N . TRP B 1 99 ? -9.992 -8.148 1.046 1 95.62 99 TRP B N 1
ATOM 2370 C CA . TRP B 1 99 ? -10.453 -9.461 0.625 1 95.62 99 TRP B CA 1
ATOM 2371 C C . TRP B 1 99 ? -11.938 -9.648 0.929 1 95.62 99 TRP B C 1
ATOM 2373 O O . TRP B 1 99 ? -12.531 -8.844 1.643 1 95.62 99 TRP B O 1
ATOM 2383 N N . PHE B 1 100 ? -12.523 -10.664 0.301 1 95.69 100 PHE B N 1
ATOM 2384 C CA . PHE B 1 100 ? -13.805 -11.227 0.713 1 95.69 100 PHE B CA 1
ATOM 2385 C C . PHE B 1 100 ? -13.602 -12.383 1.681 1 95.69 100 PHE B C 1
ATOM 2387 O O . PHE B 1 100 ? -12.789 -13.273 1.428 1 95.69 100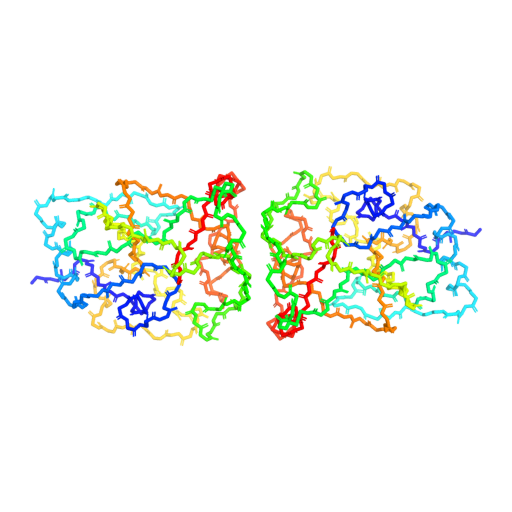 PHE B O 1
ATOM 2394 N N . PRO B 1 101 ? -14.32 -12.32 2.779 1 92.5 101 PRO B N 1
ATOM 2395 C CA . PRO B 1 101 ? -14.328 -13.555 3.574 1 92.5 101 PRO B CA 1
ATOM 2396 C C . PRO B 1 101 ? -14.852 -14.758 2.799 1 92.5 101 PRO B C 1
ATOM 2398 O O . PRO B 1 101 ? -15.797 -14.625 2.012 1 92.5 101 PRO B O 1
ATOM 2401 N N . ALA B 1 102 ? -14.258 -15.836 3.062 1 89.06 102 ALA B N 1
ATOM 2402 C CA . ALA B 1 102 ? -14.547 -17.047 2.289 1 89.06 102 ALA B CA 1
ATOM 2403 C C . ALA B 1 102 ? -15.992 -17.484 2.486 1 89.06 102 ALA B C 1
ATOM 2405 O O . ALA B 1 102 ? -16.562 -18.156 1.629 1 89.06 102 ALA B O 1
ATOM 2406 N N . ASP B 1 103 ? -16.594 -17.109 3.561 1 88.94 103 ASP B N 1
ATOM 2407 C CA . ASP B 1 103 ? -17.953 -17.547 3.842 1 88.94 103 ASP B CA 1
ATOM 2408 C C . ASP B 1 103 ? -18.969 -16.672 3.121 1 88.94 103 ASP B C 1
ATOM 2410 O O . ASP B 1 103 ? -20.141 -17.031 3.025 1 88.94 103 ASP B O 1
ATOM 2414 N N . VAL B 1 104 ? -18.562 -15.578 2.561 1 88.62 104 VAL B N 1
ATOM 2415 C CA . VAL B 1 104 ? -19.5 -14.664 1.91 1 88.62 104 VAL B CA 1
ATOM 2416 C C . VAL B 1 104 ? -19.516 -14.914 0.405 1 88.62 104 VAL B C 1
ATOM 2418 O O . VAL B 1 104 ? -20.516 -14.656 -0.267 1 88.62 104 VAL B O 1
ATOM 2421 N N . VAL B 1 105 ? -18.391 -15.312 -0.101 1 89.06 105 VAL B N 1
ATOM 2422 C CA . VAL B 1 105 ? -18.281 -15.625 -1.521 1 89.06 105 VAL B CA 1
ATOM 2423 C C . VAL B 1 105 ? -17.938 -17.109 -1.7 1 89.06 105 VAL B C 1
ATOM 2425 O O . VAL B 1 105 ? -16.938 -17.578 -1.161 1 89.06 105 VAL B O 1
ATOM 2428 N N . GLN B 1 106 ? -18.781 -17.719 -2.367 1 88.69 106 GLN B N 1
ATOM 2429 C CA . GLN B 1 106 ? -18.5 -19.109 -2.652 1 88.69 106 GLN B CA 1
ATOM 2430 C C . GLN B 1 106 ? -17.578 -19.266 -3.857 1 88.69 106 GLN B C 1
ATOM 2432 O O . GLN B 1 106 ? -18 -19.078 -5 1 88.69 106 GLN B O 1
ATOM 2437 N N . ALA B 1 107 ? -16.406 -19.609 -3.588 1 91.25 107 ALA B N 1
ATOM 2438 C CA . ALA B 1 107 ? -15.422 -19.734 -4.66 1 91.25 107 ALA B CA 1
ATOM 2439 C C . ALA B 1 107 ? -15.672 -21 -5.484 1 91.25 107 ALA B C 1
ATOM 2441 O O . ALA B 1 107 ? -16 -22.047 -4.938 1 91.25 107 ALA B O 1
ATOM 2442 N N . GLN B 1 108 ? -15.57 -20.844 -6.766 1 94.88 108 GLN B N 1
ATOM 2443 C CA . GLN B 1 108 ? -15.68 -21.969 -7.691 1 94.88 108 GLN B CA 1
ATOM 2444 C C . GLN B 1 108 ? -14.312 -22.578 -7.98 1 94.88 108 GLN B C 1
ATOM 2446 O O . GLN B 1 108 ? -13.281 -21.953 -7.746 1 94.88 108 GLN B O 1
ATOM 2451 N N . VAL B 1 109 ? -14.352 -23.781 -8.453 1 97.62 109 VAL B N 1
ATOM 2452 C CA . VAL B 1 109 ? -13.117 -24.438 -8.875 1 97.62 109 VAL B CA 1
ATOM 2453 C C . VAL B 1 109 ? -12.57 -23.75 -10.125 1 97.62 109 VAL B C 1
ATOM 2455 O O . VAL B 1 109 ? -13.312 -23.5 -11.078 1 97.62 109 VAL B O 1
ATOM 2458 N N . ALA B 1 110 ? -11.289 -23.469 -10.109 1 98.19 110 ALA B N 1
ATOM 2459 C CA . ALA B 1 110 ? -10.656 -22.766 -11.219 1 98.19 110 ALA B CA 1
ATOM 2460 C C . ALA B 1 110 ? -10.406 -23.703 -12.391 1 98.19 110 ALA B C 1
ATOM 2462 O O . ALA B 1 110 ? -10.32 -24.922 -12.211 1 98.19 110 ALA B O 1
ATOM 2463 N N . LYS B 1 111 ? -10.242 -23.156 -13.562 1 98.06 111 LYS B N 1
ATOM 2464 C CA . LYS B 1 111 ? -9.961 -23.953 -14.758 1 98.06 111 LYS B CA 1
ATOM 2465 C C . LYS B 1 111 ? -8.469 -24.219 -14.906 1 98.06 111 LYS B C 1
ATOM 2467 O O . LYS B 1 111 ? -8.062 -25.281 -15.375 1 98.06 111 LYS B O 1
ATOM 2472 N N . TYR B 1 112 ? -7.637 -23.234 -14.492 1 98.12 112 TYR B N 1
ATOM 2473 C CA . TYR B 1 112 ? -6.199 -23.312 -14.719 1 98.12 112 TYR B CA 1
ATOM 2474 C C . TYR B 1 112 ? -5.426 -23.016 -13.438 1 98.12 112 TYR B C 1
ATOM 2476 O O . TYR B 1 112 ? -5.969 -22.422 -12.5 1 98.12 112 TYR B O 1
ATOM 2484 N N . LEU B 1 113 ? -4.227 -23.484 -13.43 1 98.31 113 LEU B N 1
ATOM 2485 C CA . LEU B 1 113 ? -3.197 -23.016 -12.508 1 98.31 113 LEU B CA 1
ATOM 2486 C C . LEU B 1 113 ? -2.139 -22.203 -13.258 1 98.31 113 LEU B C 1
ATOM 2488 O O . LEU B 1 113 ? -1.612 -22.656 -14.273 1 98.31 113 LEU B O 1
ATOM 2492 N N . ASP B 1 114 ? -1.974 -21.016 -12.828 1 98.56 114 ASP B N 1
ATOM 2493 C CA . ASP B 1 114 ? -0.804 -20.234 -13.227 1 98.56 114 ASP B CA 1
ATOM 2494 C C . ASP B 1 114 ? 0.38 -20.516 -12.297 1 98.56 114 ASP B C 1
ATOM 2496 O O . ASP B 1 114 ? 0.438 -19.984 -11.188 1 98.56 114 ASP B O 1
ATOM 2500 N N . VAL B 1 115 ? 1.288 -21.328 -12.758 1 98.69 115 VAL B N 1
ATOM 2501 C CA . VAL B 1 115 ? 2.498 -21.641 -12.008 1 98.69 115 VAL B CA 1
ATOM 2502 C C . VAL B 1 115 ? 3.562 -20.578 -12.273 1 98.69 115 VAL B C 1
ATOM 2504 O O . VAL B 1 115 ? 4.109 -20.5 -13.375 1 98.69 115 VAL B O 1
ATOM 2507 N N . ILE B 1 116 ? 3.889 -19.812 -11.281 1 98.5 116 ILE B N 1
ATOM 2508 C CA . ILE B 1 116 ? 4.781 -18.672 -11.43 1 98.5 116 ILE B CA 1
ATOM 2509 C C . ILE B 1 116 ? 6.199 -19.062 -11.023 1 98.5 116 ILE B C 1
ATOM 2511 O O . ILE B 1 116 ? 6.418 -19.578 -9.922 1 98.5 116 ILE B O 1
ATOM 2515 N N . LEU B 1 117 ? 7.082 -18.766 -11.922 1 98.69 117 LEU B N 1
ATOM 2516 C CA . LEU B 1 117 ? 8.453 -19.234 -11.789 1 98.69 117 LEU B CA 1
ATOM 2517 C C . LEU B 1 117 ? 9.43 -18.062 -11.711 1 98.69 117 LEU B C 1
ATOM 2519 O O . LEU B 1 117 ? 9.227 -17.047 -12.375 1 98.69 117 LEU B O 1
ATOM 2523 N N . TYR B 1 118 ? 10.43 -18.234 -10.891 1 98.12 118 TYR B N 1
ATOM 2524 C CA . TYR B 1 118 ? 11.625 -17.406 -10.969 1 98.12 118 TYR B CA 1
ATOM 2525 C C . TYR B 1 118 ? 12.844 -18.234 -11.359 1 98.12 118 TYR B C 1
ATOM 2527 O O . TYR B 1 118 ? 12.914 -19.422 -11.047 1 98.12 118 TYR B O 1
ATOM 2535 N N . SER B 1 119 ? 13.766 -17.609 -12.062 1 98.12 119 SER B N 1
ATOM 2536 C CA . SER B 1 119 ? 15.039 -18.266 -12.336 1 98.12 119 SER B CA 1
ATOM 2537 C C . SER B 1 119 ? 15.797 -18.578 -11.047 1 98.12 119 SER B C 1
ATOM 2539 O O . SER B 1 119 ? 15.625 -17.875 -10.039 1 98.12 119 SER B O 1
ATOM 2541 N N . ARG B 1 120 ? 16.594 -19.578 -11.156 1 97.5 120 ARG B N 1
ATOM 2542 C CA . ARG B 1 120 ? 17.422 -19.938 -10.008 1 97.5 120 ARG B CA 1
ATOM 2543 C C . ARG B 1 120 ? 18.312 -18.781 -9.594 1 97.5 120 ARG B C 1
ATOM 2545 O O . ARG B 1 120 ? 18.484 -18.516 -8.398 1 97.5 120 ARG B O 1
ATOM 2552 N N . GLU B 1 121 ? 18.828 -18.078 -10.547 1 96.81 121 GLU B N 1
ATOM 2553 C CA . GLU B 1 121 ? 19.688 -16.922 -10.266 1 96.81 121 GLU B CA 1
ATOM 2554 C C . GLU B 1 121 ? 18.953 -15.883 -9.438 1 96.81 121 GLU B C 1
ATOM 2556 O O . GLU B 1 121 ? 19.469 -15.383 -8.438 1 96.81 121 GLU B O 1
ATOM 2561 N N . GLN B 1 122 ? 17.75 -15.609 -9.82 1 97.06 122 GLN B N 1
ATOM 2562 C CA . GLN B 1 122 ? 16.953 -14.633 -9.094 1 97.06 122 GLN B CA 1
ATOM 2563 C C . GLN B 1 122 ? 16.641 -15.109 -7.68 1 97.06 122 GLN B C 1
ATOM 2565 O O . GLN B 1 122 ? 16.688 -14.328 -6.73 1 97.06 122 GLN B O 1
ATOM 2570 N N . ILE B 1 123 ? 16.312 -16.344 -7.531 1 96.25 123 ILE B N 1
ATOM 2571 C CA . ILE B 1 123 ? 15.992 -16.922 -6.227 1 96.25 123 ILE B CA 1
ATOM 2572 C C . ILE B 1 123 ? 17.203 -16.797 -5.305 1 96.25 123 ILE B C 1
ATOM 2574 O O . ILE B 1 123 ? 17.062 -16.406 -4.141 1 96.25 123 ILE B O 1
ATOM 2578 N N . ARG B 1 124 ? 18.344 -17.078 -5.84 1 95.88 124 ARG B N 1
ATOM 2579 C CA . ARG B 1 124 ? 19.578 -16.969 -5.059 1 95.88 124 ARG B CA 1
ATOM 2580 C C . ARG B 1 124 ? 19.828 -15.539 -4.621 1 95.88 124 ARG B C 1
ATOM 2582 O O . ARG B 1 124 ? 20.234 -15.289 -3.479 1 95.88 124 ARG B O 1
ATOM 2589 N N . LEU B 1 125 ? 19.578 -14.602 -5.504 1 95.75 125 LEU B N 1
ATOM 2590 C CA . LEU B 1 125 ? 19.75 -13.188 -5.191 1 95.75 125 LEU B CA 1
ATOM 2591 C C . LEU B 1 125 ? 18.828 -12.758 -4.066 1 95.75 125 LEU B C 1
ATOM 2593 O O . LEU B 1 125 ? 19.25 -12.094 -3.123 1 95.75 125 LEU B O 1
ATOM 2597 N N . GLU B 1 126 ? 17.516 -13.148 -4.199 1 93.75 126 GLU B N 1
ATOM 2598 C CA . GLU B 1 126 ? 16.531 -12.758 -3.186 1 93.75 126 GLU B CA 1
ATOM 2599 C C . GLU B 1 126 ? 16.828 -13.445 -1.851 1 93.75 126 GLU B C 1
ATOM 2601 O O . GLU B 1 126 ? 16.703 -12.828 -0.792 1 93.75 126 GLU B O 1
ATOM 2606 N N . ASN B 1 127 ? 17.219 -14.695 -1.924 1 93.19 127 ASN B N 1
ATOM 2607 C CA . ASN B 1 127 ? 17.594 -15.398 -0.701 1 93.19 127 ASN B CA 1
ATOM 2608 C C . ASN B 1 127 ? 18.75 -14.719 0.008 1 93.19 127 ASN B C 1
ATOM 2610 O O . ASN B 1 127 ? 18.703 -14.508 1.222 1 93.19 127 ASN B O 1
ATOM 2614 N N . ALA B 1 128 ? 19.75 -14.391 -0.708 1 94 128 ALA B N 1
ATOM 2615 C CA . ALA B 1 128 ? 20.922 -13.727 -0.141 1 94 128 ALA B CA 1
ATOM 2616 C C . ALA B 1 128 ? 20.531 -12.391 0.491 1 94 128 ALA B C 1
ATOM 2618 O O . ALA B 1 128 ? 20.984 -12.07 1.596 1 94 128 ALA B O 1
ATOM 2619 N N . ALA B 1 129 ? 19.734 -11.633 -0.148 1 91.69 129 ALA B N 1
ATOM 2620 C CA . ALA B 1 129 ? 19.312 -10.32 0.33 1 91.69 129 ALA B CA 1
ATOM 2621 C C . ALA B 1 129 ? 18.516 -10.43 1.628 1 91.69 129 ALA B C 1
ATOM 2623 O O . ALA B 1 129 ? 18.625 -9.57 2.504 1 91.69 129 ALA B O 1
ATOM 2624 N N . MET B 1 130 ? 17.734 -11.539 1.752 1 88.44 130 MET B N 1
ATOM 2625 C CA . MET B 1 130 ? 16.859 -11.719 2.906 1 88.44 130 MET B CA 1
ATOM 2626 C C . MET B 1 130 ? 17.562 -12.516 4.004 1 88.44 130 MET B C 1
ATOM 2628 O O . MET B 1 130 ? 17 -12.734 5.078 1 88.44 130 MET B O 1
ATOM 2632 N N . GLY B 1 131 ? 18.75 -13.008 3.693 1 88.88 131 GLY B N 1
ATOM 2633 C CA . GLY B 1 131 ? 19.516 -13.758 4.668 1 88.88 131 GLY B CA 1
ATOM 2634 C C . GLY B 1 131 ? 19.125 -15.227 4.738 1 88.88 131 GLY B C 1
ATOM 2635 O O . GLY B 1 131 ? 19.328 -15.875 5.766 1 88.88 131 GLY B O 1
ATOM 2636 N N . TYR B 1 132 ? 18.516 -15.711 3.721 1 88.44 132 TYR B N 1
ATOM 2637 C CA . TYR B 1 132 ? 18.141 -17.125 3.67 1 88.44 132 TYR B CA 1
ATOM 2638 C C . TYR B 1 132 ? 19.203 -17.938 2.953 1 88.44 132 TYR B C 1
ATOM 2640 O O . TYR B 1 132 ? 19.859 -17.453 2.037 1 88.44 132 TYR B O 1
ATOM 2648 N N . SER B 1 133 ? 19.234 -19.156 3.334 1 90.06 133 SER B N 1
ATOM 2649 C CA . SER B 1 133 ? 20.109 -20.094 2.633 1 90.06 133 SER B CA 1
ATOM 2650 C C . SER B 1 133 ? 19.391 -20.75 1.452 1 90.06 133 SER B C 1
ATOM 2652 O O . SER B 1 133 ? 18.188 -20.969 1.502 1 90.06 133 SER B O 1
ATOM 2654 N N . ASP B 1 134 ? 20.188 -21.031 0.496 1 89.19 134 ASP B N 1
ATOM 2655 C CA . ASP B 1 134 ? 19.625 -21.766 -0.634 1 89.19 134 ASP B CA 1
ATOM 2656 C C . ASP B 1 134 ? 19.375 -23.234 -0.267 1 89.19 134 ASP B C 1
ATOM 2658 O O . ASP B 1 134 ? 20.094 -23.812 0.546 1 89.19 134 ASP B O 1
ATOM 2662 N N . ASP B 1 135 ? 18.297 -23.781 -0.834 1 85.19 135 ASP B N 1
ATOM 2663 C CA . ASP B 1 135 ? 18.016 -25.203 -0.651 1 85.19 135 ASP B CA 1
ATOM 2664 C C . ASP B 1 135 ? 18.922 -26.062 -1.521 1 85.19 135 ASP B C 1
ATOM 2666 O O . ASP B 1 135 ? 18.844 -26.016 -2.75 1 85.19 135 ASP B O 1
ATOM 2670 N N . PRO B 1 136 ? 19.719 -26.875 -0.933 1 82.5 136 PRO B N 1
ATOM 2671 C CA . PRO B 1 136 ? 20.656 -27.672 -1.716 1 82.5 136 PRO B CA 1
ATOM 2672 C C . PRO B 1 136 ? 19.953 -28.625 -2.688 1 82.5 136 PRO B C 1
ATOM 2674 O O . PRO B 1 136 ? 20.453 -28.875 -3.783 1 82.5 136 PRO B O 1
ATOM 2677 N N . GLU B 1 137 ? 18.828 -29.188 -2.301 1 77.62 137 GLU B N 1
ATOM 2678 C CA . GLU B 1 137 ? 18.109 -30.141 -3.154 1 77.62 137 GLU B CA 1
ATOM 2679 C C . GLU B 1 137 ? 17.484 -29.422 -4.359 1 77.62 137 GLU B C 1
ATOM 2681 O O . GLU B 1 137 ? 17.5 -29.953 -5.469 1 77.62 137 GLU B O 1
ATOM 2686 N N . GLY B 1 138 ? 17.125 -28.25 -4.207 1 81.06 138 GLY B N 1
ATOM 2687 C CA . GLY B 1 138 ? 16.438 -27.5 -5.254 1 81.06 138 GLY B CA 1
ATOM 2688 C C . GLY B 1 138 ? 17.375 -26.641 -6.086 1 81.06 138 GLY B C 1
ATOM 2689 O O . GLY B 1 138 ? 17.031 -26.234 -7.191 1 81.06 138 GLY B O 1
ATOM 2690 N N . ASP B 1 139 ? 18.5 -26.547 -5.637 1 83.69 139 ASP B N 1
ATOM 2691 C CA . ASP B 1 139 ? 19.422 -25.578 -6.211 1 83.69 139 ASP B CA 1
ATOM 2692 C C . ASP B 1 139 ? 19.922 -26.016 -7.582 1 83.69 139 ASP B C 1
ATOM 2694 O O . ASP B 1 139 ? 20.422 -25.203 -8.359 1 83.69 139 ASP B O 1
ATOM 2698 N N . GLN B 1 140 ? 19.625 -27.141 -7.949 1 89.12 140 GLN B N 1
ATOM 2699 C CA . GLN B 1 140 ? 20.094 -27.625 -9.25 1 89.12 140 GLN B CA 1
ATOM 2700 C C . GLN B 1 140 ? 19.047 -27.375 -10.328 1 89.12 140 GLN B C 1
ATOM 2702 O O . GLN B 1 140 ? 19.359 -27.422 -11.523 1 89.12 140 GLN B O 1
ATOM 2707 N N . ALA B 1 141 ? 17.828 -27.094 -9.93 1 95.75 141 ALA B N 1
ATOM 2708 C CA . ALA B 1 141 ? 16.766 -26.812 -10.898 1 95.75 141 ALA B CA 1
ATOM 2709 C C . ALA B 1 141 ? 16.891 -25.375 -11.422 1 95.75 141 ALA B C 1
ATOM 2711 O O . ALA B 1 141 ? 17.078 -24.438 -10.641 1 95.75 141 ALA B O 1
ATOM 2712 N N . PRO B 1 142 ? 16.781 -25.203 -12.68 1 96.94 142 PRO B N 1
ATOM 2713 C CA . PRO B 1 142 ? 16.938 -23.859 -13.242 1 96.94 142 PRO B CA 1
ATOM 2714 C C . PRO B 1 142 ? 15.82 -22.922 -12.82 1 96.94 142 PRO B C 1
ATOM 2716 O O . PRO B 1 142 ? 16.016 -21.703 -12.781 1 96.94 142 PRO B O 1
ATOM 2719 N N . TRP B 1 143 ? 14.641 -23.516 -12.484 1 98.12 143 TRP B N 1
ATOM 2720 C CA . TRP B 1 143 ? 13.492 -22.688 -12.133 1 98.12 143 TRP B CA 1
ATOM 2721 C C . TRP B 1 143 ? 12.922 -23.094 -10.773 1 98.12 143 TRP B C 1
ATOM 2723 O O . TRP B 1 143 ? 12.859 -24.281 -10.453 1 98.12 143 TRP B O 1
ATOM 2733 N N . GLY B 1 144 ? 12.516 -22.078 -10.023 1 97.81 144 GLY B N 1
ATOM 2734 C CA . GLY B 1 144 ? 11.758 -22.297 -8.797 1 97.81 144 GLY B CA 1
ATOM 2735 C C . GLY B 1 144 ? 10.312 -21.844 -8.898 1 97.81 144 GLY B C 1
ATOM 2736 O O . GLY B 1 144 ? 10.031 -20.781 -9.477 1 97.81 144 GLY B O 1
ATOM 2737 N N . ILE B 1 145 ? 9.422 -22.672 -8.383 1 98.06 145 ILE B N 1
ATOM 2738 C CA . ILE B 1 145 ? 8.016 -22.297 -8.273 1 98.06 145 ILE B CA 1
ATOM 2739 C C . ILE B 1 145 ? 7.82 -21.391 -7.062 1 98.06 145 ILE B C 1
ATOM 2741 O O . ILE B 1 145 ? 7.906 -21.844 -5.918 1 98.06 145 ILE B O 1
ATOM 2745 N N . ILE B 1 146 ? 7.48 -20.172 -7.352 1 96.62 146 ILE B N 1
ATOM 2746 C CA . ILE B 1 146 ? 7.43 -19.219 -6.242 1 96.62 146 ILE B CA 1
ATOM 2747 C C . ILE B 1 146 ? 5.98 -19 -5.82 1 96.62 146 ILE B C 1
ATOM 2749 O O . ILE B 1 146 ? 5.715 -18.5 -4.723 1 96.62 146 ILE B O 1
ATOM 2753 N N . TYR B 1 147 ? 5.043 -19.25 -6.68 1 96.75 147 TYR B N 1
ATOM 2754 C CA . TYR B 1 147 ? 3.623 -19.078 -6.383 1 96.75 147 TYR B CA 1
ATOM 2755 C C . TYR B 1 147 ? 2.762 -19.797 -7.41 1 96.75 147 TYR B C 1
ATOM 2757 O O . TYR B 1 147 ? 3.17 -19.969 -8.562 1 96.75 147 TYR B O 1
ATOM 2765 N N . ILE B 1 148 ? 1.665 -20.281 -6.996 1 98.06 148 ILE B N 1
ATOM 2766 C CA . ILE B 1 148 ? 0.698 -20.922 -7.879 1 98.06 148 ILE B CA 1
ATOM 2767 C C . ILE B 1 148 ? -0.659 -20.234 -7.746 1 98.06 148 ILE B C 1
ATOM 2769 O O . ILE B 1 148 ? -1.263 -20.25 -6.672 1 98.06 148 ILE B O 1
ATOM 2773 N N . LYS B 1 149 ? -1.164 -19.688 -8.82 1 97.62 149 LYS B N 1
ATOM 2774 C CA . LYS B 1 149 ? -2.424 -18.953 -8.805 1 97.62 149 LYS B CA 1
ATOM 2775 C C . LYS B 1 149 ? -3.521 -19.719 -9.531 1 97.62 149 LYS B C 1
ATOM 2777 O O . LYS B 1 149 ? -3.367 -20.078 -10.703 1 97.62 149 LYS B O 1
ATOM 2782 N N . ALA B 1 150 ? -4.586 -19.984 -8.805 1 97.69 150 ALA B N 1
ATOM 2783 C CA . ALA B 1 150 ? -5.762 -20.578 -9.43 1 97.69 150 ALA B CA 1
ATOM 2784 C C . ALA B 1 150 ? -6.609 -19.531 -10.133 1 97.69 150 ALA B C 1
ATOM 2786 O O . ALA B 1 150 ? -7.062 -18.562 -9.508 1 97.69 150 ALA B O 1
ATOM 2787 N N . GLN B 1 151 ? -6.863 -19.719 -11.461 1 97.5 151 GLN B N 1
ATOM 2788 C CA . GLN B 1 151 ? -7.598 -18.734 -12.25 1 97.5 151 GLN B CA 1
ATOM 2789 C C . GLN B 1 151 ? -8.32 -19.391 -13.422 1 97.5 151 GLN B C 1
ATOM 2791 O O . GLN B 1 151 ? -8.125 -20.578 -13.695 1 97.5 151 GLN B O 1
ATOM 2796 N N . ASP B 1 152 ? -9.141 -18.578 -14.156 1 97.56 152 ASP B N 1
ATOM 2797 C CA . ASP B 1 152 ? -10.016 -19.172 -15.164 1 97.56 152 ASP B CA 1
ATOM 2798 C C . ASP B 1 152 ? -9.469 -18.922 -16.578 1 97.56 152 ASP B C 1
ATOM 2800 O O . ASP B 1 152 ? -10.125 -19.25 -17.562 1 97.56 152 ASP B O 1
ATOM 2804 N N . VAL B 1 153 ? -8.289 -18.312 -16.656 1 97.69 153 VAL B N 1
ATOM 2805 C CA . VAL B 1 153 ? -7.711 -18 -17.969 1 97.69 153 VAL B CA 1
ATOM 2806 C C . VAL B 1 153 ? -6.266 -18.5 -18.016 1 97.69 153 VAL B C 1
ATOM 2808 O O . VAL B 1 153 ? -5.574 -18.516 -17 1 97.69 153 VAL B O 1
ATOM 2811 N N . PRO B 1 154 ? -5.738 -18.859 -19.141 1 97.69 154 PRO B N 1
ATOM 2812 C CA . PRO B 1 154 ? -4.363 -19.344 -19.297 1 97.69 154 PRO B CA 1
ATOM 2813 C C . PRO B 1 154 ? -3.395 -18.25 -19.719 1 97.69 154 PRO B C 1
ATOM 2815 O O . PRO B 1 154 ? -2.609 -18.438 -20.656 1 97.69 154 PRO B O 1
ATOM 2818 N N . TYR B 1 155 ? -3.488 -17.062 -19.125 1 97.88 155 TYR B N 1
ATOM 2819 C CA . TYR B 1 155 ? -2.553 -15.961 -19.344 1 97.88 155 TYR B CA 1
ATOM 2820 C C . TYR B 1 155 ? -2.352 -15.164 -18.062 1 97.88 155 TYR B C 1
ATOM 2822 O O . TYR B 1 155 ? -3.115 -15.312 -17.094 1 97.88 155 TYR B O 1
ATOM 2830 N N . GLU B 1 156 ? -1.354 -14.43 -18.062 1 97.38 156 GLU B N 1
ATOM 2831 C CA . GLU B 1 156 ? -1.007 -13.68 -16.859 1 97.38 156 GLU B CA 1
ATOM 2832 C C . GLU B 1 156 ? -2.043 -12.602 -16.562 1 97.38 156 GLU B C 1
ATOM 2834 O O . GLU B 1 156 ? -2.398 -11.812 -17.438 1 97.38 156 GLU B O 1
ATOM 2839 N N . LEU B 1 157 ? -2.566 -12.586 -15.367 1 96.12 157 LEU B N 1
ATOM 2840 C CA . LEU B 1 157 ? -3.414 -11.516 -14.859 1 96.12 157 LEU B CA 1
ATOM 2841 C C . LEU B 1 157 ? -2.586 -10.477 -14.109 1 96.12 157 LEU B C 1
ATOM 2843 O O . LEU B 1 157 ? -1.507 -10.789 -13.594 1 96.12 157 LEU B O 1
ATOM 2847 N N . PRO B 1 158 ? -3.057 -9.234 -14.031 1 95.88 158 PRO B N 1
ATOM 2848 C CA . PRO B 1 158 ? -2.271 -8.188 -13.375 1 95.88 158 PRO B CA 1
ATOM 2849 C C . PRO B 1 158 ? -1.943 -8.523 -11.922 1 95.88 158 PRO B C 1
ATOM 2851 O O . PRO B 1 158 ? -2.801 -9.023 -11.188 1 95.88 158 PRO B O 1
ATOM 2854 N N . MET B 1 159 ? -0.73 -8.305 -11.625 1 95 159 MET B N 1
ATOM 2855 C CA . MET B 1 159 ? -0.278 -8.445 -10.25 1 95 159 MET B CA 1
ATOM 2856 C C . MET B 1 159 ? -0.97 -7.434 -9.336 1 95 159 MET B C 1
ATOM 2858 O O . MET B 1 159 ? -1.311 -6.332 -9.773 1 95 159 MET B O 1
ATOM 2862 N N . ASP B 1 160 ? -1.118 -7.816 -8.086 1 95.19 160 ASP B N 1
ATOM 2863 C CA . ASP B 1 160 ? -1.653 -6.852 -7.129 1 95.19 160 ASP B CA 1
ATOM 2864 C C . ASP B 1 160 ? -0.779 -5.602 -7.062 1 95.19 160 ASP B C 1
ATOM 2866 O O . ASP B 1 160 ? 0.449 -5.699 -7.031 1 95.19 160 ASP B O 1
ATOM 2870 N N . PRO B 1 161 ? -1.42 -4.43 -6.965 1 97.31 161 PRO B N 1
ATOM 2871 C CA . PRO B 1 161 ? -0.63 -3.197 -6.93 1 97.31 161 PRO B CA 1
ATOM 2872 C C . PRO B 1 161 ? 0.395 -3.188 -5.797 1 97.31 161 PRO B C 1
ATOM 2874 O O . PRO B 1 161 ? 1.53 -2.746 -5.988 1 97.31 161 PRO B O 1
ATOM 2877 N N . ILE B 1 162 ? 0.037 -3.709 -4.672 1 95.81 162 ILE B N 1
ATOM 2878 C CA . ILE B 1 162 ? 0.943 -3.697 -3.529 1 95.81 162 ILE B CA 1
ATOM 2879 C C . ILE B 1 162 ? 2.15 -4.586 -3.818 1 95.81 162 ILE B C 1
ATOM 2881 O O . ILE B 1 162 ? 3.266 -4.293 -3.381 1 95.81 162 ILE B O 1
ATOM 2885 N N . THR B 1 163 ? 1.949 -5.688 -4.559 1 93.5 163 THR B N 1
ATOM 2886 C CA . THR B 1 163 ? 3.061 -6.543 -4.953 1 93.5 163 THR B CA 1
ATOM 2887 C C . THR B 1 163 ? 4.027 -5.793 -5.859 1 93.5 163 THR B C 1
ATOM 2889 O O . THR B 1 163 ? 5.246 -5.926 -5.723 1 93.5 163 THR B O 1
ATOM 2892 N N . ILE B 1 164 ? 3.457 -5.008 -6.762 1 95.75 164 ILE B N 1
ATOM 2893 C CA . ILE B 1 164 ? 4.285 -4.199 -7.652 1 95.75 164 ILE B CA 1
ATOM 2894 C C . ILE B 1 164 ? 5.102 -3.203 -6.828 1 95.75 164 ILE B C 1
ATOM 2896 O O . ILE B 1 164 ? 6.301 -3.035 -7.062 1 95.75 164 ILE B O 1
ATOM 2900 N N . LEU B 1 165 ? 4.469 -2.609 -5.844 1 94.81 165 LEU B N 1
ATOM 2901 C CA . LEU B 1 165 ? 5.176 -1.662 -4.984 1 94.81 165 LEU B CA 1
ATOM 2902 C C . LEU B 1 165 ? 6.273 -2.361 -4.191 1 94.81 165 LEU B C 1
ATOM 2904 O O . LEU B 1 165 ? 7.398 -1.862 -4.113 1 94.81 165 LEU B O 1
ATOM 2908 N N . ARG B 1 166 ? 5.984 -3.496 -3.646 1 92.62 166 ARG B N 1
ATOM 2909 C CA . ARG B 1 166 ? 6.969 -4.262 -2.887 1 92.62 166 ARG B CA 1
ATOM 2910 C C . ARG B 1 166 ? 8.172 -4.625 -3.754 1 92.62 166 ARG B C 1
ATOM 2912 O O . ARG B 1 166 ? 9.312 -4.539 -3.309 1 92.62 166 ARG B O 1
ATOM 2919 N N . ASN B 1 167 ? 7.863 -5.059 -4.953 1 93.5 167 ASN B N 1
ATOM 2920 C CA . ASN B 1 167 ? 8.938 -5.406 -5.875 1 93.5 167 ASN B CA 1
ATOM 2921 C C . ASN B 1 167 ? 9.867 -4.223 -6.129 1 93.5 167 ASN B C 1
ATOM 2923 O O . ASN B 1 167 ? 11.086 -4.391 -6.223 1 93.5 167 ASN B O 1
ATOM 2927 N N . ALA B 1 168 ? 9.32 -3.062 -6.164 1 93.88 168 ALA B N 1
ATOM 2928 C CA . ALA B 1 168 ? 10.078 -1.859 -6.496 1 93.88 168 ALA B CA 1
ATOM 2929 C C . ALA B 1 168 ? 10.891 -1.373 -5.297 1 93.88 168 ALA B C 1
ATOM 2931 O O . ALA B 1 168 ? 11.852 -0.613 -5.453 1 93.88 168 ALA B O 1
ATOM 2932 N N . LEU B 1 169 ? 10.516 -1.729 -4.07 1 91.88 169 LEU B N 1
ATOM 2933 C CA . LEU B 1 169 ? 11.234 -1.334 -2.863 1 91.88 169 LEU B CA 1
ATOM 2934 C C . LEU B 1 169 ? 12.586 -2.035 -2.781 1 91.88 169 LEU B C 1
ATOM 2936 O O . LEU B 1 169 ? 13.5 -1.548 -2.115 1 91.88 169 LEU B O 1
ATOM 2940 N N . GLY B 1 170 ? 12.672 -3.254 -3.355 1 89.56 170 GLY B N 1
ATOM 2941 C CA . GLY B 1 170 ? 13.953 -3.93 -3.391 1 89.56 170 GLY B CA 1
ATOM 2942 C C . GLY B 1 170 ? 13.922 -5.312 -2.762 1 89.56 170 GLY B C 1
ATOM 2943 O O . GLY B 1 170 ? 12.953 -5.668 -2.092 1 89.56 170 GLY B O 1
ATOM 2944 N N . LYS B 1 171 ? 14.961 -6.035 -2.922 1 91.56 171 LYS B N 1
ATOM 2945 C CA . LYS B 1 171 ? 15.07 -7.426 -2.496 1 91.56 171 LYS B CA 1
ATOM 2946 C C . LYS B 1 171 ? 15.195 -7.531 -0.979 1 91.56 171 LYS B C 1
ATOM 2948 O O . LYS B 1 171 ? 14.695 -8.484 -0.374 1 91.56 171 LYS B O 1
ATOM 2953 N N . GLU B 1 172 ? 15.742 -6.512 -0.372 1 87.94 172 GLU B N 1
ATOM 2954 C CA . GLU B 1 172 ? 15.93 -6.512 1.076 1 87.94 172 GLU B CA 1
ATOM 2955 C C . GLU B 1 172 ? 14.586 -6.418 1.804 1 87.94 172 GLU B C 1
ATOM 2957 O O . GLU B 1 172 ? 14.484 -6.785 2.977 1 87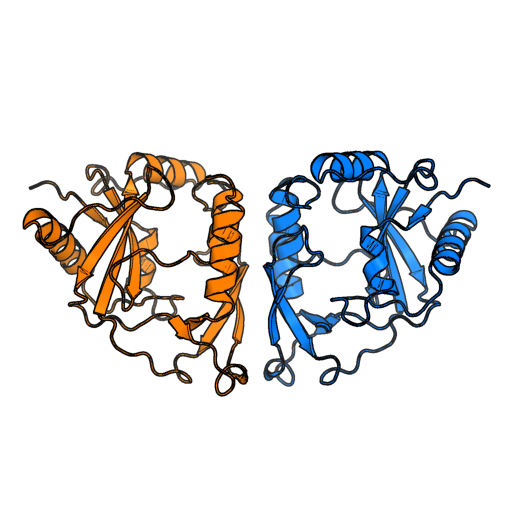.94 172 GLU B O 1
ATOM 2962 N N . GLU B 1 173 ? 13.578 -5.969 1.023 1 87.75 173 GLU B N 1
ATOM 2963 C CA . GLU B 1 173 ? 12.25 -5.84 1.624 1 87.75 173 GLU B CA 1
ATOM 2964 C C . GLU B 1 173 ? 11.328 -6.961 1.164 1 87.75 173 GLU B C 1
ATOM 2966 O O . GLU B 1 173 ? 10.109 -6.879 1.333 1 87.75 173 GLU B O 1
ATOM 2971 N N . GLY B 1 174 ? 11.953 -7.918 0.478 1 85.88 174 GLY B N 1
ATOM 2972 C CA . GLY B 1 174 ? 11.164 -9.07 0.076 1 85.88 174 GLY B CA 1
ATOM 2973 C C . GLY B 1 174 ? 10.633 -8.969 -1.341 1 85.88 174 GLY B C 1
ATOM 2974 O O . GLY B 1 174 ? 9.867 -9.828 -1.784 1 85.88 174 GLY B O 1
ATOM 2975 N N . GLY B 1 175 ? 11.047 -7.938 -2.025 1 90.88 175 GLY B N 1
ATOM 2976 C CA . GLY B 1 175 ? 10.633 -7.785 -3.412 1 90.88 175 GLY B CA 1
ATOM 2977 C C . GLY B 1 175 ? 11.641 -8.344 -4.398 1 90.88 175 GLY B C 1
ATOM 2978 O O . GLY B 1 175 ? 12.68 -8.883 -4 1 90.88 175 GLY B O 1
ATOM 2979 N N . SER B 1 176 ? 11.312 -8.266 -5.645 1 94.12 176 SER B N 1
ATOM 2980 C CA . SER B 1 176 ? 12.18 -8.789 -6.695 1 94.12 176 SER B CA 1
ATOM 2981 C C . SER B 1 176 ? 13.258 -7.781 -7.074 1 94.12 176 SER B C 1
ATOM 2983 O O . SER B 1 176 ? 14.258 -8.141 -7.699 1 94.12 176 SER B O 1
ATOM 2985 N N . GLY B 1 177 ? 13.023 -6.477 -6.805 1 93.19 177 GLY B N 1
ATOM 2986 C CA . GLY B 1 177 ? 14 -5.438 -7.098 1 93.19 177 GLY B CA 1
ATOM 2987 C C . GLY B 1 177 ? 13.812 -4.82 -8.469 1 93.19 177 GLY B C 1
ATOM 2988 O O . GLY B 1 177 ? 14.641 -4.02 -8.914 1 93.19 177 GLY B O 1
ATOM 2989 N N . VAL B 1 178 ? 12.742 -5.18 -9.188 1 95.12 178 VAL B N 1
ATOM 2990 C CA . VAL B 1 178 ? 12.453 -4.578 -10.484 1 95.12 178 VAL B CA 1
ATOM 2991 C C . VAL B 1 178 ? 11.93 -3.158 -10.297 1 95.12 178 VAL B C 1
ATOM 2993 O O . VAL B 1 178 ? 11.156 -2.896 -9.375 1 95.12 178 VAL B O 1
ATOM 2996 N N . PRO B 1 179 ? 12.352 -2.254 -11.188 1 93.38 179 PRO B N 1
ATOM 2997 C CA . PRO B 1 179 ? 11.836 -0.886 -11.086 1 93.38 179 PRO B CA 1
ATOM 2998 C C . PRO B 1 179 ? 10.336 -0.8 -11.32 1 93.38 179 PRO B C 1
ATOM 3000 O O . PRO B 1 179 ? 9.766 -1.651 -12.008 1 93.38 179 PRO B O 1
ATOM 3003 N N . LEU B 1 180 ? 9.773 0.219 -10.805 1 94.81 180 LEU B N 1
ATOM 3004 C CA . LEU B 1 180 ? 8.344 0.443 -10.969 1 94.81 180 LEU B CA 1
ATOM 3005 C C . LEU B 1 180 ? 8.008 0.755 -12.422 1 94.81 180 LEU B C 1
ATOM 3007 O O . LEU B 1 180 ? 8.648 1.609 -13.047 1 94.81 180 LEU B O 1
ATOM 3011 N N . ASP B 1 181 ? 7.133 0.022 -12.984 1 94.44 181 ASP B N 1
ATOM 3012 C CA . ASP B 1 181 ? 6.52 0.314 -14.273 1 94.44 181 ASP B CA 1
ATOM 3013 C C . ASP B 1 181 ? 5.141 0.947 -14.102 1 94.44 181 ASP B C 1
ATOM 3015 O O . ASP B 1 181 ? 4.176 0.26 -13.758 1 94.44 181 ASP B O 1
ATOM 3019 N N . ARG B 1 182 ? 5.039 2.207 -14.383 1 93.19 182 ARG B N 1
ATOM 3020 C CA . ARG B 1 182 ? 3.82 2.963 -14.117 1 93.19 182 ARG B CA 1
ATOM 3021 C C . ARG B 1 182 ? 2.645 2.398 -14.906 1 93.19 182 ARG B C 1
ATOM 3023 O O . ARG B 1 182 ? 1.532 2.295 -14.383 1 93.19 182 ARG B O 1
ATOM 3030 N N . HIS B 1 183 ? 2.893 2.059 -16.156 1 95.06 183 HIS B N 1
ATOM 3031 C CA . HIS B 1 183 ? 1.821 1.522 -16.984 1 95.06 183 HIS B CA 1
ATOM 3032 C C . HIS B 1 183 ? 1.299 0.203 -16.422 1 95.06 183 HIS B C 1
ATOM 3034 O O . HIS B 1 183 ? 0.086 0.01 -16.312 1 95.06 183 HIS B O 1
ATOM 3040 N N . ALA B 1 184 ? 2.189 -0.669 -16.062 1 95.75 184 ALA B N 1
ATOM 3041 C CA . ALA B 1 184 ? 1.794 -1.945 -15.469 1 95.75 184 ALA B CA 1
ATOM 3042 C C . ALA B 1 184 ? 1.049 -1.734 -14.156 1 95.75 184 ALA B C 1
ATOM 3044 O O . ALA B 1 184 ? 0.074 -2.434 -13.867 1 95.75 184 ALA B O 1
ATOM 3045 N N . TYR B 1 185 ? 1.512 -0.745 -13.406 1 97.25 185 TYR B N 1
ATOM 3046 C CA . TYR B 1 185 ? 0.881 -0.44 -12.125 1 97.25 185 TYR B CA 1
ATOM 3047 C C . TYR B 1 185 ? -0.555 0.031 -12.32 1 97.25 185 TYR B C 1
ATOM 3049 O O . TYR B 1 185 ? -1.471 -0.45 -11.656 1 97.25 185 TYR B O 1
ATOM 3057 N N . LEU B 1 186 ? -0.743 0.932 -13.211 1 96.81 186 LEU B N 1
ATOM 3058 C CA . LEU B 1 186 ? -2.074 1.479 -13.445 1 96.81 186 LEU B CA 1
ATOM 3059 C C . LEU B 1 186 ? -3.014 0.407 -13.992 1 96.81 186 LEU B C 1
ATOM 3061 O O . LEU B 1 186 ? -4.199 0.381 -13.648 1 96.81 186 LEU B O 1
ATOM 3065 N N . ALA B 1 187 ? -2.488 -0.474 -14.844 1 97.44 187 ALA B N 1
ATOM 3066 C CA . ALA B 1 187 ? -3.281 -1.605 -15.32 1 97.44 187 ALA B CA 1
ATOM 3067 C C . ALA B 1 187 ? -3.689 -2.512 -14.156 1 97.44 187 ALA B C 1
ATOM 3069 O O . ALA B 1 187 ? -4.812 -3.02 -14.125 1 97.44 187 ALA B O 1
ATOM 3070 N N . SER B 1 188 ? -2.775 -2.689 -13.25 1 98.19 188 SER B N 1
ATOM 3071 C CA . SER B 1 188 ? -3.051 -3.475 -12.047 1 98.19 188 SER B CA 1
ATOM 3072 C C . SER B 1 188 ? -4.152 -2.834 -11.211 1 98.19 188 SER B C 1
ATOM 3074 O O . SER B 1 188 ? -5.078 -3.516 -10.766 1 98.19 188 SER B O 1
ATOM 3076 N N . VAL B 1 189 ? -4.09 -1.55 -11.031 1 98.38 189 VAL B N 1
ATOM 3077 C CA . VAL B 1 189 ? -5.098 -0.822 -10.266 1 98.38 189 VAL B CA 1
ATOM 3078 C C . VAL B 1 189 ? -6.461 -0.973 -10.938 1 98.38 189 VAL B C 1
ATOM 3080 O O . VAL B 1 189 ? -7.465 -1.222 -10.266 1 98.38 189 VAL B O 1
ATOM 3083 N N . GLN B 1 190 ? -6.492 -0.795 -12.25 1 97.94 190 GLN B N 1
ATOM 3084 C CA . GLN B 1 190 ? -7.746 -0.932 -12.984 1 97.94 190 GLN B CA 1
ATOM 3085 C C . GLN B 1 190 ? -8.367 -2.311 -12.766 1 97.94 190 GLN B C 1
ATOM 3087 O O . GLN B 1 190 ? -9.57 -2.428 -12.539 1 97.94 190 GLN B O 1
ATOM 3092 N N . TYR B 1 191 ? -7.602 -3.297 -12.828 1 98.19 191 TYR B N 1
ATOM 3093 C CA . TYR B 1 191 ? -8.062 -4.668 -12.633 1 98.19 191 TYR B CA 1
ATOM 3094 C C . TYR B 1 191 ? -8.531 -4.891 -11.203 1 98.19 191 TYR B C 1
ATOM 3096 O O . TYR B 1 191 ? -9.656 -5.324 -10.969 1 98.19 191 TYR B O 1
ATOM 3104 N N . TRP B 1 192 ? -7.75 -4.523 -10.211 1 98.06 192 TRP B N 1
ATOM 3105 C CA . TRP B 1 192 ? -7.988 -4.887 -8.82 1 98.06 192 TRP B CA 1
ATOM 3106 C C . TRP B 1 192 ? -9.008 -3.951 -8.18 1 98.06 192 TRP B C 1
ATOM 3108 O O . TRP B 1 192 ? -9.539 -4.242 -7.105 1 98.06 192 TRP B O 1
ATOM 3118 N N . SER B 1 193 ? -9.25 -2.793 -8.82 1 98 193 SER B N 1
ATOM 3119 C CA . SER B 1 193 ? -10.359 -1.958 -8.367 1 98 193 SER B CA 1
ATOM 3120 C C . SER B 1 193 ? -11.688 -2.686 -8.508 1 98 193 SER B C 1
ATOM 3122 O O . SER B 1 193 ? -12.664 -2.34 -7.84 1 98 193 SER B O 1
ATOM 3124 N N . LYS B 1 194 ? -11.648 -3.74 -9.312 1 98 194 LYS B N 1
ATOM 3125 C CA . LYS B 1 194 ? -12.883 -4.473 -9.586 1 98 194 LYS B CA 1
ATOM 3126 C C . LYS B 1 194 ? -12.805 -5.902 -9.062 1 98 194 LYS B C 1
ATOM 3128 O O . LYS B 1 194 ? -13.711 -6.703 -9.297 1 98 194 LYS B O 1
ATOM 3133 N N . GLN B 1 195 ? -11.703 -6.258 -8.43 1 97 195 GLN B N 1
ATOM 3134 C CA . GLN B 1 195 ? -11.461 -7.605 -7.926 1 97 195 GLN B CA 1
ATOM 3135 C C . GLN B 1 195 ? -10.961 -7.57 -6.484 1 97 195 GLN B C 1
ATOM 3137 O O . GLN B 1 195 ? -10.344 -6.59 -6.062 1 97 195 GLN B O 1
ATOM 3142 N N . ALA B 1 196 ? -11.25 -8.578 -5.73 1 96.44 196 ALA B N 1
ATOM 3143 C CA . ALA B 1 196 ? -10.664 -8.805 -4.414 1 96.44 196 ALA B CA 1
ATOM 3144 C C . ALA B 1 196 ? -10.336 -10.281 -4.203 1 96.44 196 ALA B C 1
ATOM 3146 O O . ALA B 1 196 ? -10.992 -11.156 -4.781 1 96.44 196 ALA B O 1
ATOM 3147 N N . THR B 1 197 ? -9.336 -10.578 -3.453 1 94.19 197 THR B N 1
ATOM 3148 C CA . THR B 1 197 ? -9.008 -11.961 -3.113 1 94.19 197 THR B CA 1
ATOM 3149 C C . THR B 1 197 ? -10.07 -12.555 -2.191 1 94.19 197 THR B C 1
ATOM 3151 O O . THR B 1 197 ? -10.852 -11.82 -1.584 1 94.19 197 THR B O 1
ATOM 3154 N N . ILE B 1 198 ? -10.094 -13.836 -2.18 1 92.81 198 ILE B N 1
ATOM 3155 C CA . ILE B 1 198 ? -10.945 -14.586 -1.261 1 92.81 198 ILE B CA 1
ATOM 3156 C C . ILE B 1 198 ? -10.102 -15.203 -0.154 1 92.81 198 ILE B C 1
ATOM 3158 O O . ILE B 1 198 ? -9.109 -15.891 -0.432 1 92.81 198 ILE B O 1
ATOM 3162 N N . GLN B 1 199 ? -10.469 -14.938 1.071 1 87.69 199 GLN B N 1
ATOM 3163 C CA . GLN B 1 199 ? -9.68 -15.453 2.188 1 87.69 199 GLN B CA 1
ATOM 3164 C C . GLN B 1 199 ? -10.578 -16.047 3.268 1 87.69 199 GLN B C 1
ATOM 3166 O O . GLN B 1 199 ? -11.711 -15.602 3.459 1 87.69 199 GLN B O 1
#

pLDDT: mean 94.04, std 5.5, range [51.84, 98.81]

Radius of gyration: 23.98 Å; Cα contacts (8 Å, |Δi|>4): 761; chains: 2; bounding box: 45×78×45 Å

Solvent-accessible surface area (backbone atoms only — not comparable to full-atom values): 21682 Å² total; per-residue (Å²): 132,84,56,55,49,32,80,33,78,75,29,44,45,30,58,72,38,93,78,42,85,36,36,52,40,86,62,60,67,68,57,52,39,49,51,52,43,49,37,43,75,70,63,72,38,58,85,36,85,48,96,44,94,52,27,32,33,36,48,41,75,42,86,67,68,33,34,32,17,60,44,76,59,41,90,88,52,50,75,58,48,44,71,49,69,48,48,96,45,94,89,36,72,61,41,80,43,62,28,33,47,47,90,78,47,83,64,50,68,25,56,18,30,40,39,32,30,33,26,39,69,56,51,51,52,37,29,54,52,63,70,44,79,81,55,78,89,49,63,76,18,60,27,29,31,46,39,60,42,32,30,81,56,83,63,91,69,75,58,55,49,66,56,51,51,40,17,39,67,18,28,71,63,71,16,80,46,49,77,77,50,66,69,64,41,52,53,10,43,62,53,47,70,40,38,33,35,34,69,132,85,55,57,48,33,80,33,79,75,31,45,45,30,58,71,37,95,78,42,85,34,36,51,40,86,62,58,67,70,56,50,40,49,50,53,44,47,37,44,76,70,63,70,36,57,86,36,86,47,96,45,94,52,27,31,33,35,47,41,74,42,84,67,68,32,34,33,16,60,44,76,58,43,90,86,52,51,77,57,48,41,71,48,68,47,47,95,44,93,88,36,71,59,41,82,44,60,28,32,46,48,90,78,47,85,65,50,69,24,55,18,30,41,38,32,31,33,28,38,68,55,51,52,52,37,28,56,51,64,70,44,79,81,54,77,86,50,64,77,17,61,27,29,33,46,39,60,41,31,31,81,56,86,64,91,71,74,57,56,49,66,56,51,51,38,16,38,68,18,27,72,61,72,16,80,47,47,76,76,50,66,69,62,42,52,54,10,45,62,53,46,70,41,38,33,36,33,69

Nearest PDB structures (foldseek):
  2pd0-assembly2_B  TM=9.422E-01  e=4.150E-24  Cryptosporidium parvum
  2pd0-assembly2_D  TM=9.414E-01  e=2.223E-23  Cryptosporidium parvum
  4fbd-assembly1_A  TM=7.052E-01  e=1.185E-20  Toxoplasma gondii
  4fbd-assembly1_B  TM=7.743E-01  e=4.361E-19  Toxoplasma gondii
  6rts-assembly1_A  TM=3.065E-01  e=7.741E+00  Streptomyces clavuligerus

Foldseek 3Di:
DQQQEAADPLACCLDVPPPQQAKHFVDDRVVVSVVQSVCVVVVVWDWDDDPDPQKTKTKDFDPRQIWAFKDFDDPVCVVQKDWDFDDNDPLAGTDIAIAHECVRDPTGGAGIKIFMKGFLVLVCVLCVLCVHDDDPSCSVHRIYRNHIHGHHDRDDDQDALVLLVQQCVDSNNPHSNDHRDPVSNVSNCVVCVGMHTYD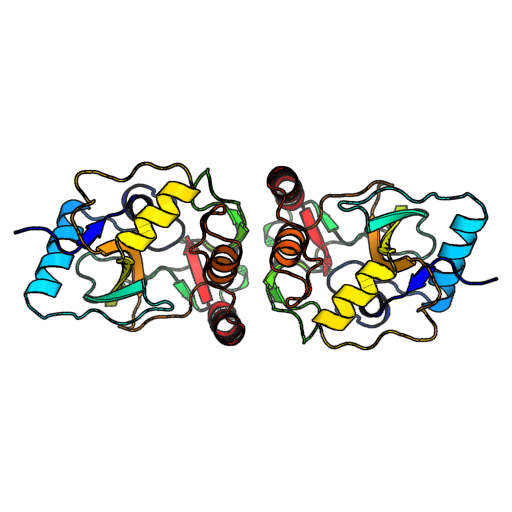/DQQQEAADPLACCLDVPPPQQAKHFVDDRVVVSVVQSVCVVVVVWDWDDDPDPQKTKTKDFDPRQIWAFKDFDDPVCVVQKDWDFDDNDPLAGTDIAIAHECVRDPTGGAGIKIFMKGFLVLVCVLCVLCVHDDDPSCSVHRIYRNHIHGHHDRDDDQDALVLLVQQCVASNNPHSNDHRDPVSNVSNCVVCVGMHTYD

Sequence (398 aa):
MKSTFVLERSCLAQFDDPAHQGTRLRWDKKELERQTNDAYGMGECSLIDGYAPFCKHLFVPNTVGALLSTAEITEENQQHLQCDYLARSPEELPVLMRWFPADVVQAQVAKYLDVILYSREQIRLENAAMGYSDDPEGDQAPWGIIYIKAQDVPYELPMDPITILRNALGKEEGGSGVPLDRHAYLASVQYWSKQATIQMKSTFVLERSCLAQFDDPAHQGTRLRWDKKELERQTNDAYGMGECSLIDGYAPFCKHLFVPNTVGALLSTAEITEENQQHLQCDYLARSPEELPVLMRWFPADVVQAQVAKYLDVILYSREQIRLENAAMGYSDDPEGDQAPWGIIYIKAQDVPYELPMDPITILRNALGKEEGGSGVPLDRHAYLASVQYWSKQATIQ

Secondary structure (DSSP, 8-state):
---SEEE-HHHHHHHH-TT-SS----S-HHHHHHHHHHHHHTTS---EE-SSTTEEEEEEE--S-PBP-EEE--TTTGGG-EEEEE-SSTTSPPEEEEEE-TTTS-PPBPSEEEEEEEEHHHHHHHHHHHTPPPPTTTTTSSEEEEEEEEESSSSPPPPPHHHHHHHHH-GGGTS--PPP-HHHHHHHHHHHTTEEEE-/---SEEE-HHHHHHHH-TT-SS----S-HHHHHHHHHHHHHTTS---EE-SSTTEEEEEEE--S-PBP-EEE--TTTGGG-EEEEE-SSTTSPPEEEEEE-TTTS-PPBPSEEEEEEEEHHHHHHHHHHHTPPPPTTTTTSSEEEEEEEEESSSSPPPPPHHHHHHHHH-GGGTS--PPP-HHHHHHHHHHHTTEEEE-

InterPro domains:
  IPR021610 Protein of unknown function DUF3228 [PF11539] (5-198)
  IPR021610 Protein of unknown function DUF3228 [PTHR38666] (3-199)

Organism: NCBI:txid74557